Protein 6LF5 (pdb70)

Radius of gyration: 9.34 Å; Cα contacts (8 Å, |Δi|>4): 35; chains: 1; bounding box: 18×19×19 Å

Secondary structure (DSSP, 8-state):
--S---SS---EE-TTS-EES-HHHHHHHHHHH-

Sequence (34 aa):
CPQVCPAIYQPVFDEFGRMYSNSCEMQRARCLRGCPQVCPAIYQPVFDEFGRMYSNSCEMQRARCLRGCPQVCPAIYQPVFDEFGRMYSNSCEMQRARCLRGCPQVCPAIYQPVFDEFGRMYSNSCEMQRARCLRGCPQVCPAIYQPVFDEFGRMYSNSCEMQRARCLRGCPQVCPAIYQPVFDEFGRMYSNSCEMQRARCLRGCPQVCPAIYQPVFDEFGRMYSNSCEMQRARCLRGCPQVCPAIYQPVFDEFGRMYSNSCEMQRARCLRGCPQVCPAIYQPVFDEFGRMYSNSCEMQRARCLRGCPQVCPAIYQPVFDEFGRMYSNSCEMQRARCLRGCPQVCPAIYQPVFDEFGRMYSNSCEMQRARCLRGCPQVCPAIYQPVFDEFGRMYSNSCEMQRARCLRGCPQVCPAIYQPVFDEFGRMYSNSCEMQRARCLRGCPQVCPAIYQPVFDEFGRMYSNSCEMQRARCLRGCPQVCPAIYQPVFDEFGRMYSNSCEMQRARCLRGCPQVCPAIYQPVFDEFGRMYSNSCEMQRARCLRG

Solvent-accessible surface area: 2930 Å² total; per-residue (Å²): 70,72,140,115,38,80,105,117,155,103,81,40,141,25,164,148,59,111,144,23,30,9,65,18,59,37,101,86,22,144,58,131,134,105

Structure (mmCIF, N/CA/C/O backbone):
data_6LF5
#
_entry.id   6LF5
#
loop_
_atom_site.group_PDB
_atom_site.id
_atom_site.type_symbol
_atom_site.label_atom_id
_atom_site.label_alt_id
_atom_site.label_comp_id
_atom_site.label_asym_id
_atom_site.label_entity_id
_atom_site.label_seq_id
_atom_site.pdbx_PDB_ins_code
_atom_site.Cartn_x
_atom_site.Cartn_y
_atom_site.Cartn_z
_atom_site.occupancy
_atom_site.B_iso_or_equiv
_atom_site.auth_seq_id
_atom_site.auth_comp_id
_atom_site.auth_asym_id
_atom_site.auth_atom_id
_atom_site.pdbx_PDB_model_num
ATOM 1 N N . CYS A 1 1 ? 13.125 -14.473 1.414 1.00 0.00 1 CYS A N 1
ATOM 2 C CA . CYS A 1 1 ? 12.322 -13.813 2.481 1.00 0.00 1 CYS A CA 1
ATOM 3 C C . CYS A 1 1 ? 12.816 -14.276 3.855 1.00 0.00 1 CYS A C 1
ATOM 4 O O . CYS A 1 1 ? 12.365 -15.305 4.359 1.00 0.00 1 CYS A O 1
ATOM 13 N N . PRO A 1 2 ? 13.724 -13.553 4.473 1.00 0.00 2 PRO A N 1
ATOM 14 C CA . PRO A 1 2 ? 14.266 -13.928 5.818 1.00 0.00 2 PRO A CA 1
ATOM 15 C C . PRO A 1 2 ? 13.159 -14.086 6.862 1.00 0.00 2 PRO A C 1
ATOM 16 O O . PRO A 1 2 ? 12.163 -13.362 6.839 1.00 0.00 2 PRO A O 1
ATOM 27 N N . GLN A 1 3 ? 13.344 -15.035 7.773 1.00 0.00 3 GLN A N 1
ATOM 28 C CA . GLN A 1 3 ? 12.359 -15.280 8.820 1.00 0.00 3 GLN A CA 1
ATOM 29 C C . GLN A 1 3 ? 12.440 -14.193 9.887 1.00 0.00 3 GLN A C 1
ATOM 30 O O . GLN A 1 3 ? 11.582 -14.105 10.766 1.00 0.00 3 GLN A O 1
ATOM 44 N N . VAL A 1 4 ? 13.480 -13.364 9.801 1.00 0.00 4 VAL A N 1
ATOM 45 C CA . VAL A 1 4 ? 13.681 -12.272 10.758 1.00 0.00 4 VAL A CA 1
ATOM 46 C C . VAL A 1 4 ? 13.916 -10.960 10.019 1.00 0.00 4 VAL A C 1
ATOM 47 O O . VAL A 1 4 ? 14.282 -10.956 8.843 1.00 0.00 4 VAL A O 1
ATOM 60 N N . CYS A 1 5 ? 13.699 -9.844 10.713 1.00 0.00 5 CYS A N 1
ATOM 61 C CA . CYS A 1 5 ? 13.882 -8.517 10.117 1.00 0.00 5 CYS A CA 1
ATOM 62 C C . CYS A 1 5 ? 14.631 -7.601 11.086 1.00 0.00 5 CYS A C 1
ATOM 63 O O . CYS A 1 5 ? 14.568 -7.799 12.299 1.00 0.00 5 CYS A O 1
ATOM 70 N N . PRO A 1 6 ? 15.357 -6.623 10.588 1.00 0.00 6 PRO A N 1
ATOM 71 C CA . PRO A 1 6 ? 16.145 -5.699 11.459 1.00 0.00 6 PRO A CA 1
ATOM 72 C C . PRO A 1 6 ? 15.257 -4.765 12.281 1.00 0.00 6 PRO A C 1
ATOM 73 O O . PRO A 1 6 ? 14.171 -4.378 11.852 1.00 0.00 6 PRO A O 1
ATOM 84 N N . ALA A 1 7 ? 15.744 -4.406 13.464 1.00 0.00 7 ALA A N 1
ATOM 85 C CA . ALA A 1 7 ? 15.013 -3.514 14.352 1.00 0.00 7 ALA A CA 1
ATOM 86 C C . ALA A 1 7 ? 14.808 -2.158 13.690 1.00 0.00 7 ALA A C 1
ATOM 87 O O . ALA A 1 7 ? 13.776 -1.515 13.880 1.00 0.00 7 ALA A O 1
ATOM 94 N N . ILE A 1 8 ? 15.801 -1.722 12.918 1.00 0.00 8 ILE A N 1
ATOM 95 C CA . ILE A 1 8 ? 15.714 -0.435 12.243 1.00 0.00 8 ILE A CA 1
ATOM 96 C C . ILE A 1 8 ? 14.355 -0.293 11.566 1.00 0.00 8 ILE A C 1
ATOM 97 O O . ILE A 1 8 ? 13.946 -1.144 10.776 1.00 0.00 8 ILE A O 1
ATOM 113 N N . TYR A 1 9 ? 13.658 0.782 11.905 1.00 0.00 9 TYR A N 1
ATOM 114 C CA . TYR A 1 9 ? 12.328 1.046 11.359 1.00 0.00 9 TYR A CA 1
ATOM 115 C C . TYR A 1 9 ? 12.435 1.827 10.044 1.00 0.00 9 TYR A C 1
ATOM 116 O O . TYR A 1 9 ? 12.883 2.974 10.038 1.00 0.00 9 TYR A O 1
ATOM 134 N N . GLN A 1 10 ? 12.018 1.208 8.931 1.00 0.00 10 GLN A N 1
ATOM 135 C CA . GLN A 1 10 ? 12.076 1.880 7.621 1.00 0.00 10 GLN A CA 1
ATOM 136 C C . GLN A 1 10 ? 10.727 1.793 6.910 1.00 0.00 10 GLN A C 1
ATOM 137 O O . GLN A 1 10 ? 10.620 1.194 5.844 1.00 0.00 10 GLN A O 1
ATOM 151 N N . PRO A 1 11 ? 9.703 2.374 7.482 1.00 0.00 11 PRO A N 1
ATOM 152 C CA . PRO A 1 11 ? 8.332 2.360 6.908 1.00 0.00 11 PRO A CA 1
ATOM 153 C C . PRO A 1 11 ? 8.307 2.481 5.394 1.00 0.00 11 PRO A C 1
ATOM 154 O O . PRO A 1 11 ? 8.947 3.351 4.805 1.00 0.00 11 PRO A O 1
ATOM 165 N N . VAL A 1 12 ? 7.553 1.575 4.782 1.00 0.00 12 VAL A N 1
ATOM 166 C CA . VAL A 1 12 ? 7.414 1.531 3.325 1.00 0.00 12 VAL A CA 1
ATOM 167 C C . VAL A 1 12 ? 5.940 1.441 2.926 1.00 0.00 12 VAL A C 1
ATOM 168 O O . VAL A 1 12 ? 5.114 0.910 3.670 1.00 0.00 12 VAL A O 1
ATOM 181 N N . PHE A 1 13 ? 5.625 1.960 1.742 1.00 0.00 13 PHE A N 1
ATOM 182 C CA . PHE A 1 13 ? 4.257 1.944 1.218 1.00 0.00 13 PHE A CA 1
ATOM 183 C C . PHE A 1 13 ? 4.184 1.098 -0.052 1.00 0.00 13 PHE A C 1
ATOM 184 O O . PHE A 1 13 ? 5.047 1.201 -0.923 1.00 0.00 13 PHE A O 1
ATOM 201 N N . ASP A 1 14 ? 3.143 0.269 -0.159 1.00 0.00 14 ASP A N 1
ATOM 202 C CA . ASP A 1 14 ? 2.967 -0.578 -1.343 1.00 0.00 14 ASP A CA 1
ATOM 203 C C . ASP A 1 14 ? 1.919 0.023 -2.277 1.00 0.00 14 ASP A C 1
ATOM 204 O O . ASP A 1 14 ? 1.043 0.775 -1.847 1.00 0.00 14 ASP A O 1
ATOM 213 N N . GLU A 1 15 ? 2.035 -0.312 -3.558 1.00 0.00 15 GLU A N 1
ATOM 214 C CA . GLU A 1 15 ? 1.121 0.199 -4.578 1.00 0.00 15 GLU A CA 1
ATOM 215 C C . GLU A 1 15 ? -0.328 -0.158 -4.264 1.00 0.00 15 GLU A C 1
ATOM 216 O O . GLU A 1 15 ? -1.241 0.238 -4.989 1.00 0.00 15 GLU A O 1
ATOM 228 N N . PHE A 1 16 ? -0.540 -0.892 -3.177 1.00 0.00 16 PHE A N 1
ATOM 229 C CA . PHE A 1 16 ? -1.880 -1.282 -2.767 1.00 0.00 16 PHE A CA 1
ATOM 230 C C . PHE A 1 16 ? -2.344 -0.354 -1.663 1.00 0.00 16 PHE A C 1
ATOM 231 O O . PHE A 1 16 ? -3.449 -0.489 -1.136 1.00 0.00 16 PHE A O 1
ATOM 248 N N . GLY A 1 17 ? -1.476 0.591 -1.318 1.00 0.00 17 GLY A N 1
ATOM 249 C CA . GLY A 1 17 ? -1.783 1.551 -0.273 1.00 0.00 17 GLY A CA 1
ATOM 250 C C . GLY A 1 17 ? -1.553 0.937 1.098 1.00 0.00 17 GLY A C 1
ATOM 251 O O . GLY A 1 17 ? -1.877 1.536 2.123 1.00 0.00 17 GLY A O 1
ATOM 255 N N . ARG A 1 18 ? -0.990 -0.266 1.109 1.00 0.00 18 ARG A N 1
ATOM 256 C CA . ARG A 1 18 ? -0.717 -0.958 2.362 1.00 0.00 18 ARG A CA 1
ATOM 257 C C . ARG A 1 18 ? 0.548 -0.407 3.011 1.00 0.00 18 ARG A C 1
ATOM 258 O O . ARG A 1 18 ? 1.481 0.009 2.325 1.00 0.00 18 ARG A O 1
ATOM 279 N N . MET A 1 19 ? 0.563 -0.395 4.342 1.00 0.00 19 MET A N 1
ATOM 280 C CA . MET A 1 19 ? 1.706 0.120 5.097 1.00 0.00 19 MET A CA 1
ATOM 281 C C . MET A 1 19 ? 2.570 -1.014 5.640 1.00 0.00 19 MET A C 1
ATOM 282 O O . MET A 1 19 ? 2.063 -1.987 6.198 1.00 0.00 19 MET A O 1
ATOM 296 N N . TYR A 1 20 ? 3.884 -0.863 5.487 1.00 0.00 20 TYR A N 1
ATOM 297 C CA . TYR A 1 20 ? 4.847 -1.854 5.975 1.00 0.00 20 TYR A CA 1
ATOM 298 C C . TYR A 1 20 ? 5.922 -1.163 6.798 1.00 0.00 20 TYR A C 1
ATOM 299 O O . TYR A 1 20 ? 6.361 -0.077 6.446 1.00 0.00 20 TYR A O 1
ATOM 317 N N . SER A 1 21 ? 6.344 -1.796 7.886 1.00 0.00 21 SER A N 1
ATOM 318 C CA . SER A 1 21 ? 7.376 -1.217 8.739 1.00 0.00 21 SER A CA 1
ATOM 319 C C . SER A 1 21 ? 8.704 -1.098 7.999 1.00 0.00 21 SER A C 1
ATOM 320 O O . SER A 1 21 ? 9.370 -0.071 8.084 1.00 0.00 21 SER A O 1
ATOM 328 N N . ASN A 1 22 ? 9.092 -2.147 7.272 1.00 0.00 22 ASN A N 1
ATOM 329 C CA . ASN A 1 22 ? 10.350 -2.116 6.526 1.00 0.00 22 ASN A CA 1
ATOM 330 C C . ASN A 1 22 ? 10.302 -3.086 5.347 1.00 0.00 22 ASN A C 1
ATOM 331 O O . ASN A 1 22 ? 9.398 -3.913 5.246 1.00 0.00 22 ASN A O 1
ATOM 342 N N . SER A 1 23 ? 11.279 -2.967 4.456 1.00 0.00 23 SER A N 1
ATOM 343 C CA . SER A 1 23 ? 11.345 -3.826 3.271 1.00 0.00 23 SER A CA 1
ATOM 344 C C . SER A 1 23 ? 11.480 -5.301 3.651 1.00 0.00 23 SER A C 1
ATOM 345 O O . SER A 1 23 ? 10.944 -6.168 2.969 1.00 0.00 23 SER A O 1
ATOM 353 N N . CYS A 1 24 ? 12.175 -5.599 4.740 1.00 0.00 24 CYS A N 1
ATOM 354 C CA . CYS A 1 24 ? 12.302 -6.989 5.146 1.00 0.00 24 CYS A CA 1
ATOM 355 C C . CYS A 1 24 ? 10.917 -7.547 5.403 1.00 0.00 24 CYS A C 1
ATOM 356 O O . CYS A 1 24 ? 10.563 -8.633 4.942 1.00 0.00 24 CYS A O 1
ATOM 363 N N . GLU A 1 25 ? 10.137 -6.772 6.139 1.00 0.00 25 GLU A N 1
ATOM 364 C CA . GLU A 1 25 ? 8.772 -7.154 6.463 1.00 0.00 25 GLU A CA 1
ATOM 365 C C . GLU A 1 25 ? 7.956 -7.332 5.186 1.00 0.00 25 GLU A C 1
ATOM 366 O O . GLU A 1 25 ? 7.113 -8.224 5.094 1.00 0.00 25 GLU A O 1
ATOM 378 N N . MET A 1 26 ? 8.212 -6.471 4.200 1.00 0.00 26 MET A N 1
ATOM 379 C CA . MET A 1 26 ? 7.494 -6.540 2.931 1.00 0.00 26 MET A CA 1
ATOM 380 C C . MET A 1 26 ? 7.715 -7.891 2.260 1.00 0.00 26 MET A C 1
ATOM 381 O O . MET A 1 26 ? 6.769 -8.524 1.791 1.00 0.00 26 MET A O 1
ATOM 395 N N . GLN A 1 27 ? 8.967 -8.333 2.222 1.00 0.00 27 GLN A N 1
ATOM 396 C CA . GLN A 1 27 ? 9.294 -9.616 1.611 1.00 0.00 27 GLN A CA 1
ATOM 397 C C . GLN A 1 27 ? 8.708 -10.758 2.430 1.00 0.00 27 GLN A C 1
ATOM 398 O O . GLN A 1 27 ? 8.204 -11.737 1.880 1.00 0.00 27 GLN A O 1
ATOM 412 N N . ARG A 1 28 ? 8.787 -10.625 3.748 1.00 0.00 28 ARG A N 1
ATOM 413 C CA . ARG A 1 28 ? 8.278 -11.648 4.655 1.00 0.00 28 ARG A CA 1
ATOM 414 C C . ARG A 1 28 ? 6.787 -11.888 4.439 1.00 0.00 28 ARG A C 1
ATOM 415 O O . ARG A 1 28 ? 6.342 -13.029 4.317 1.00 0.00 28 ARG A O 1
ATOM 436 N N . ALA A 1 29 ? 6.019 -10.806 4.408 1.00 0.00 29 ALA A N 1
ATOM 437 C CA . ALA A 1 29 ? 4.573 -10.911 4.220 1.00 0.00 29 ALA A CA 1
ATOM 438 C C . ALA A 1 29 ? 4.232 -11.542 2.874 1.00 0.00 29 ALA A C 1
ATOM 439 O O . ALA A 1 29 ? 3.350 -12.396 2.786 1.00 0.00 29 ALA A O 1
ATOM 446 N N . ARG A 1 30 ? 4.936 -11.123 1.829 1.00 0.00 30 ARG A N 1
ATOM 447 C CA . ARG A 1 30 ? 4.697 -11.660 0.494 1.00 0.00 30 ARG A CA 1
ATOM 448 C C . ARG A 1 30 ? 5.024 -13.148 0.454 1.00 0.00 30 ARG A C 1
ATOM 449 O O . ARG A 1 30 ? 4.350 -13.929 -0.217 1.00 0.00 30 ARG A O 1
ATOM 470 N N . CYS A 1 31 ? 6.075 -13.524 1.171 1.00 0.00 31 CYS A N 1
ATOM 471 C CA . CYS A 1 31 ? 6.515 -14.912 1.217 1.00 0.00 31 CYS A CA 1
ATOM 472 C C . CYS A 1 31 ? 5.413 -15.816 1.771 1.00 0.00 31 CYS A C 1
ATOM 473 O O . CYS A 1 31 ? 5.179 -16.910 1.256 1.00 0.00 31 CYS A O 1
ATOM 480 N N . LEU A 1 32 ? 4.744 -15.356 2.825 1.00 0.00 32 LEU A N 1
ATOM 481 C CA . LEU A 1 32 ? 3.676 -16.140 3.436 1.00 0.00 32 LEU A CA 1
ATOM 482 C C . LEU A 1 32 ? 2.531 -16.344 2.449 1.00 0.00 32 LEU A C 1
ATOM 483 O O . LEU A 1 32 ? 1.977 -17.440 2.346 1.00 0.00 32 LEU A O 1
ATOM 499 N N . ARG A 1 33 ? 2.181 -15.287 1.725 1.00 0.00 33 ARG A N 1
ATOM 500 C CA . ARG A 1 33 ? 1.100 -15.367 0.749 1.00 0.00 33 ARG A CA 1
ATOM 501 C C . ARG A 1 33 ? 1.486 -16.291 -0.404 1.00 0.00 33 ARG A C 1
ATOM 502 O O . ARG A 1 33 ? 0.652 -17.036 -0.919 1.00 0.00 33 ARG A O 1
ATOM 523 N N . GLY A 1 34 ? 2.752 -16.237 -0.805 1.00 0.00 34 GLY A N 1
ATOM 524 C CA . GLY A 1 34 ? 3.232 -17.074 -1.898 1.00 0.00 34 GLY A CA 1
ATOM 525 C C . GLY A 1 34 ? 3.375 -18.524 -1.452 1.00 0.00 34 GLY A C 1
ATOM 526 O O . GLY A 1 34 ? 3.473 -18.749 -0.256 1.00 0.00 34 GLY A O 1
ATOM 531 N N . CYS A 1 1 ? 12.941 -13.776 1.077 1.00 0.00 1 CYS A N 2
ATOM 532 C CA . CYS A 1 1 ? 12.077 -13.601 2.278 1.00 0.00 1 CYS A CA 2
ATOM 533 C C . CYS A 1 1 ? 12.876 -13.980 3.532 1.00 0.00 1 CYS A C 2
ATOM 534 O O . CYS A 1 1 ? 12.759 -15.094 4.043 1.00 0.00 1 CYS A O 2
ATOM 543 N N . PRO A 1 2 ? 13.684 -13.079 4.029 1.00 0.00 2 PRO A N 2
ATOM 544 C CA . PRO A 1 2 ? 14.522 -13.327 5.244 1.00 0.00 2 PRO A CA 2
ATOM 545 C C . PRO A 1 2 ? 13.688 -13.801 6.436 1.00 0.00 2 PRO A C 2
ATOM 546 O O . PRO A 1 2 ? 12.573 -13.329 6.654 1.00 0.00 2 PRO A O 2
ATOM 557 N N . GLN A 1 3 ? 14.242 -14.736 7.202 1.00 0.00 3 GLN A N 2
ATOM 558 C CA . GLN A 1 3 ? 13.548 -15.267 8.369 1.00 0.00 3 GLN A CA 2
ATOM 559 C C . GLN A 1 3 ? 13.587 -14.258 9.510 1.00 0.00 3 GLN A C 2
ATOM 560 O O . GLN A 1 3 ? 12.899 -14.417 10.518 1.00 0.00 3 GLN A O 2
ATOM 574 N N . VAL A 1 4 ? 14.397 -13.214 9.339 1.00 0.00 4 VAL A N 2
ATOM 575 C CA . VAL A 1 4 ? 14.531 -12.164 10.351 1.00 0.00 4 VAL A CA 2
ATOM 576 C C . VAL A 1 4 ? 14.444 -10.789 9.698 1.00 0.00 4 VAL A C 2
ATOM 577 O O . VAL A 1 4 ? 14.660 -10.650 8.494 1.00 0.00 4 VAL A O 2
ATOM 590 N N . CYS A 1 5 ? 14.125 -9.772 10.499 1.00 0.00 5 CYS A N 2
ATOM 591 C CA . CYS A 1 5 ? 14.006 -8.402 9.990 1.00 0.00 5 CYS A CA 2
ATOM 592 C C . CYS A 1 5 ? 14.731 -7.428 10.926 1.00 0.00 5 CYS A C 2
ATOM 593 O O . CYS A 1 5 ? 14.812 -7.674 12.130 1.00 0.00 5 CYS A O 2
ATOM 600 N N . PRO A 1 6 ? 15.259 -6.339 10.411 1.00 0.00 6 PRO A N 2
ATOM 601 C CA . PRO A 1 6 ? 15.989 -5.337 11.248 1.00 0.00 6 PRO A CA 2
ATOM 602 C C . PRO A 1 6 ? 15.056 -4.577 12.191 1.00 0.00 6 PRO A C 2
ATOM 603 O O . PRO A 1 6 ? 13.888 -4.347 11.878 1.00 0.00 6 PRO A O 2
ATOM 614 N N . ALA A 1 7 ? 15.592 -4.184 13.345 1.00 0.00 7 ALA A N 2
ATOM 615 C CA . ALA A 1 7 ? 14.818 -3.440 14.337 1.00 0.00 7 ALA A CA 2
ATOM 616 C C . ALA A 1 7 ? 14.918 -1.942 14.069 1.00 0.00 7 ALA A C 2
ATOM 617 O O . ALA A 1 7 ? 14.416 -1.126 14.841 1.00 0.00 7 ALA A O 2
ATOM 624 N N . ILE A 1 8 ? 15.575 -1.589 12.967 1.00 0.00 8 ILE A N 2
ATOM 625 C CA . ILE A 1 8 ? 15.744 -0.187 12.603 1.00 0.00 8 ILE A CA 2
ATOM 626 C C . ILE A 1 8 ? 14.385 0.476 12.404 1.00 0.00 8 ILE A C 2
ATOM 627 O O . ILE A 1 8 ? 14.168 1.603 12.846 1.00 0.00 8 ILE A O 2
ATOM 643 N N . TYR A 1 9 ? 13.480 -0.232 11.733 1.00 0.00 9 TYR A N 2
ATOM 644 C CA . TYR A 1 9 ? 12.139 0.288 11.473 1.00 0.00 9 TYR A CA 2
ATOM 645 C C . TYR A 1 9 ? 12.179 1.317 10.345 1.00 0.00 9 TYR A C 2
ATOM 646 O O . TYR A 1 9 ? 12.481 2.489 10.570 1.00 0.00 9 TYR A O 2
ATOM 664 N N . GLN A 1 10 ? 11.873 0.869 9.125 1.00 0.00 10 GLN A N 2
ATOM 665 C CA . GLN A 1 10 ? 11.876 1.757 7.954 1.00 0.00 10 GLN A CA 2
ATOM 666 C C . GLN A 1 10 ? 10.558 1.631 7.192 1.00 0.00 10 GLN A C 2
ATOM 667 O O . GLN A 1 10 ? 10.502 0.995 6.144 1.00 0.00 10 GLN A O 2
ATOM 681 N N . PRO A 1 11 ? 9.504 2.208 7.711 1.00 0.00 11 PRO A N 2
ATOM 682 C CA . PRO A 1 11 ? 8.153 2.151 7.090 1.00 0.00 11 PRO A CA 2
ATOM 683 C C . PRO A 1 11 ? 8.160 2.366 5.590 1.00 0.00 11 PRO A C 2
ATOM 684 O O . PRO A 1 11 ? 8.768 3.301 5.071 1.00 0.00 11 PRO A O 2
ATOM 695 N N . VAL A 1 12 ? 7.458 1.469 4.910 1.00 0.00 12 VAL A N 2
ATOM 696 C CA . VAL A 1 12 ? 7.343 1.511 3.453 1.00 0.00 12 VAL A CA 2
ATOM 697 C C . VAL A 1 12 ? 5.886 1.387 3.022 1.00 0.00 12 VAL A C 2
ATOM 698 O O . VAL A 1 12 ? 5.059 0.814 3.731 1.00 0.00 12 VAL A O 2
ATOM 711 N N . PHE A 1 13 ? 5.589 1.923 1.843 1.00 0.00 13 PHE A N 2
ATOM 712 C CA . PHE A 1 13 ? 4.240 1.879 1.278 1.00 0.00 13 PHE A CA 2
ATOM 713 C C . PHE A 1 13 ? 4.233 1.060 -0.009 1.00 0.00 13 PHE A C 2
ATOM 714 O O . PHE A 1 13 ? 5.072 1.262 -0.886 1.00 0.00 13 PHE A O 2
ATOM 731 N N . ASP A 1 14 ? 3.280 0.137 -0.117 1.00 0.00 14 ASP A N 2
ATOM 732 C CA . ASP A 1 14 ? 3.175 -0.705 -1.308 1.00 0.00 14 ASP A CA 2
ATOM 733 C C . ASP A 1 14 ? 2.357 -0.006 -2.388 1.00 0.00 14 ASP A C 2
ATOM 734 O O . ASP A 1 14 ? 1.634 0.950 -2.110 1.00 0.00 14 ASP A O 2
ATOM 743 N N . GLU A 1 15 ? 2.479 -0.498 -3.617 1.00 0.00 15 GLU A N 2
ATOM 744 C CA . GLU A 1 15 ? 1.754 0.071 -4.752 1.00 0.00 15 GLU A CA 2
ATOM 745 C C . GLU A 1 15 ? 0.250 0.101 -4.479 1.00 0.00 15 GLU A C 2
ATOM 746 O O . GLU A 1 15 ? -0.477 0.914 -5.050 1.00 0.00 15 GLU A O 2
ATOM 758 N N . PHE A 1 16 ? -0.208 -0.781 -3.597 1.00 0.00 16 PHE A N 2
ATOM 759 C CA . PHE A 1 16 ? -1.616 -0.851 -3.247 1.00 0.00 16 PHE A CA 2
ATOM 760 C C . PHE A 1 16 ? -1.885 0.116 -2.114 1.00 0.00 16 PHE A C 2
ATOM 761 O O . PHE A 1 16 ? -3.016 0.268 -1.653 1.00 0.00 16 PHE A O 2
ATOM 778 N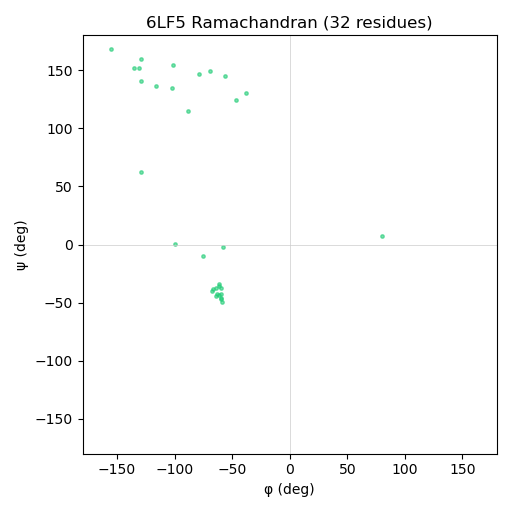 N . GLY A 1 17 ? -0.819 0.777 -1.679 1.00 0.00 17 GLY A N 2
ATOM 779 C CA . GLY A 1 17 ? -0.917 1.746 -0.604 1.00 0.00 17 GLY A CA 2
ATOM 780 C C . GLY A 1 17 ? -0.942 1.063 0.756 1.00 0.00 17 GLY A C 2
ATOM 781 O O . GLY A 1 17 ? -1.353 1.659 1.752 1.00 0.00 17 GLY A O 2
ATOM 785 N N . ARG A 1 18 ? -0.492 -0.185 0.796 1.00 0.00 18 ARG A N 2
ATOM 786 C CA . ARG A 1 18 ? -0.465 -0.927 2.053 1.00 0.00 18 ARG A CA 2
ATOM 787 C C . ARG A 1 18 ? 0.691 -0.442 2.920 1.00 0.00 18 ARG A C 2
ATOM 788 O O . ARG A 1 18 ? 1.748 -0.072 2.409 1.00 0.00 18 ARG A O 2
ATOM 809 N N . MET A 1 19 ? 0.478 -0.427 4.233 1.00 0.00 19 MET A N 2
ATOM 810 C CA . MET A 1 19 ? 1.504 0.035 5.166 1.00 0.00 19 MET A CA 2
ATOM 811 C C . MET A 1 19 ? 2.354 -1.123 5.685 1.00 0.00 19 MET A C 2
ATOM 812 O O . MET A 1 19 ? 1.835 -2.095 6.234 1.00 0.00 19 MET A O 2
ATOM 826 N N . TYR A 1 20 ? 3.669 -0.989 5.524 1.00 0.00 20 TYR A N 2
ATOM 827 C CA . TYR A 1 20 ? 4.623 -1.999 5.991 1.00 0.00 20 TYR A CA 2
ATOM 828 C C . TYR A 1 20 ? 5.704 -1.330 6.825 1.00 0.00 20 TYR A C 2
ATOM 829 O O . TYR A 1 20 ? 6.152 -0.238 6.495 1.00 0.00 20 TYR A O 2
ATOM 847 N N . SER A 1 21 ? 6.117 -1.990 7.900 1.00 0.00 21 SER A N 2
ATOM 848 C CA . SER A 1 21 ? 7.149 -1.441 8.772 1.00 0.00 21 SER A CA 2
ATOM 849 C C . SER A 1 21 ? 8.495 -1.340 8.053 1.00 0.00 21 SER A C 2
ATOM 850 O O . SER A 1 21 ? 9.204 -0.348 8.203 1.00 0.00 21 SER A O 2
ATOM 858 N N . ASN A 1 22 ? 8.856 -2.368 7.280 1.00 0.00 22 ASN A N 2
ATOM 859 C CA . ASN A 1 22 ? 10.132 -2.347 6.563 1.00 0.00 22 ASN A CA 2
ATOM 860 C C . ASN A 1 22 ? 10.123 -3.326 5.385 1.00 0.00 22 ASN A C 2
ATOM 861 O O . ASN A 1 22 ? 9.193 -4.110 5.226 1.00 0.00 22 ASN A O 2
ATOM 872 N N . SER A 1 23 ? 11.169 -3.258 4.562 1.00 0.00 23 SER A N 2
ATOM 873 C CA . SER A 1 23 ? 11.289 -4.122 3.382 1.00 0.00 23 SER A CA 2
ATOM 874 C C . SER A 1 23 ? 11.273 -5.595 3.761 1.00 0.00 23 SER A C 2
ATOM 875 O O . SER A 1 23 ? 10.624 -6.407 3.106 1.00 0.00 23 SER A O 2
ATOM 883 N N . CYS A 1 24 ? 11.987 -5.943 4.814 1.00 0.00 24 CYS A N 2
ATOM 884 C CA . CYS A 1 24 ? 12.022 -7.330 5.242 1.00 0.00 24 CYS A CA 2
ATOM 885 C C . CYS A 1 24 ? 10.602 -7.808 5.472 1.00 0.00 24 CYS A C 2
ATOM 886 O O . CYS A 1 24 ? 10.208 -8.888 5.031 1.00 0.00 24 CYS A O 2
ATOM 893 N N . GLU A 1 25 ? 9.834 -6.973 6.153 1.00 0.00 25 GLU A N 2
ATOM 894 C CA . GLU A 1 25 ? 8.443 -7.282 6.434 1.00 0.00 25 GLU A CA 2
ATOM 895 C C . GLU A 1 25 ? 7.647 -7.38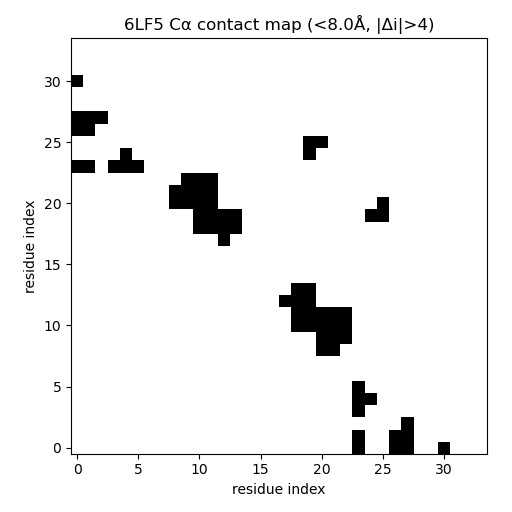2 5.133 1.00 0.00 25 GLU A C 2
ATOM 896 O O . GLU A 1 25 ? 6.766 -8.233 5.001 1.00 0.00 25 GLU A O 2
ATOM 908 N N . MET A 1 26 ? 7.966 -6.514 4.172 1.00 0.00 26 MET A N 2
ATOM 909 C CA . MET A 1 26 ? 7.272 -6.524 2.885 1.00 0.00 26 MET A CA 2
ATOM 910 C C . MET A 1 26 ? 7.461 -7.866 2.183 1.00 0.00 26 MET A C 2
ATOM 911 O O . MET A 1 26 ? 6.506 -8.446 1.668 1.00 0.00 26 MET A O 2
ATOM 925 N N . GLN A 1 27 ? 8.698 -8.356 2.168 1.00 0.00 27 GLN A N 2
ATOM 926 C CA . GLN A 1 27 ? 8.992 -9.631 1.525 1.00 0.00 27 GLN A CA 2
ATOM 927 C C . GLN A 1 27 ? 8.356 -10.783 2.294 1.00 0.00 27 GLN A C 2
ATOM 928 O O . GLN A 1 27 ? 7.800 -11.703 1.698 1.00 0.00 27 GLN A O 2
ATOM 942 N N . ARG A 1 28 ? 8.447 -10.725 3.618 1.00 0.00 28 ARG A N 2
ATOM 943 C CA . ARG A 1 28 ? 7.884 -11.772 4.463 1.00 0.00 28 ARG A CA 2
ATOM 944 C C . ARG A 1 28 ? 6.377 -11.867 4.292 1.00 0.00 28 ARG A C 2
ATOM 945 O O . ARG A 1 28 ? 5.828 -12.955 4.162 1.00 0.00 28 ARG A O 2
ATOM 966 N N . ALA A 1 29 ? 5.713 -10.723 4.330 1.00 0.00 29 ALA A N 2
ATOM 967 C CA . ALA A 1 29 ? 4.257 -10.697 4.214 1.00 0.00 29 ALA A CA 2
ATOM 968 C C . ALA A 1 29 ? 3.787 -11.343 2.914 1.00 0.00 29 ALA A C 2
ATOM 969 O O . ALA A 1 29 ? 2.907 -12.204 2.928 1.00 0.00 29 ALA A O 2
ATOM 976 N N . ARG A 1 30 ? 4.379 -10.943 1.796 1.00 0.00 30 ARG A N 2
ATOM 977 C CA . ARG A 1 30 ? 4.000 -11.519 0.510 1.00 0.00 30 ARG A CA 2
ATOM 978 C C . ARG A 1 30 ? 4.427 -12.981 0.451 1.00 0.00 30 ARG A C 2
ATOM 979 O O . ARG A 1 30 ? 3.702 -13.838 -0.054 1.00 0.00 30 ARG A O 2
ATOM 1000 N N . CYS A 1 31 ? 5.614 -13.247 0.980 1.00 0.00 31 CYS A N 2
ATOM 1001 C CA . CYS A 1 31 ? 6.165 -14.595 1.004 1.00 0.00 31 CYS A CA 2
ATOM 1002 C C . CYS A 1 31 ? 5.357 -15.511 1.923 1.00 0.00 31 CYS A C 2
ATOM 1003 O O . CYS A 1 31 ? 5.147 -16.684 1.615 1.00 0.00 31 CYS A O 2
ATOM 1010 N N . LEU A 1 32 ? 4.920 -14.971 3.055 1.00 0.00 32 LEU A N 2
ATOM 1011 C CA . LEU A 1 32 ? 4.150 -15.752 4.016 1.00 0.00 32 LEU A CA 2
ATOM 1012 C C . LEU A 1 32 ? 2.816 -16.178 3.407 1.00 0.00 32 LEU A C 2
ATOM 1013 O O . LEU A 1 32 ? 2.334 -17.281 3.659 1.00 0.00 32 LEU A O 2
ATOM 1029 N N . ARG A 1 33 ? 2.228 -15.296 2.603 1.00 0.00 33 ARG A N 2
ATOM 1030 C CA . ARG A 1 33 ? 0.951 -15.592 1.964 1.00 0.00 33 ARG A CA 2
ATOM 1031 C C . ARG A 1 33 ? 1.076 -16.819 1.066 1.00 0.00 33 ARG A C 2
ATOM 1032 O O . ARG A 1 33 ? 0.211 -17.694 1.071 1.00 0.00 33 ARG A O 2
ATOM 1053 N N . GLY A 1 34 ? 2.158 -16.875 0.298 1.00 0.00 34 GLY A N 2
ATOM 1054 C CA . GLY A 1 34 ? 2.386 -18.000 -0.603 1.00 0.00 34 GLY A CA 2
ATOM 1055 C C . GLY A 1 34 ? 3.604 -17.752 -1.487 1.00 0.00 34 GLY A C 2
ATOM 1056 O O . GLY A 1 34 ? 4.707 -17.950 -1.010 1.00 0.00 34 GLY A O 2
ATOM 1061 N N . CYS A 1 1 ? 12.743 -14.242 0.940 1.00 63.28 1 CYS A N 3
ATOM 1062 C CA . CYS A 1 1 ? 12.077 -13.573 2.092 1.00 34.03 1 CYS A CA 3
ATOM 1063 C C . CYS A 1 1 ? 12.808 -13.944 3.391 1.00 23.54 1 CYS A C 3
ATOM 1064 O O . CYS A 1 1 ? 12.584 -15.022 3.940 1.00 41.67 1 CYS A O 3
ATOM 1073 N N . PRO A 1 2 ? 13.677 -13.089 3.896 1.00 21.93 2 PRO A N 3
ATOM 1074 C CA . PRO A 1 2 ? 14.438 -13.372 5.155 1.00 28.29 2 PRO A CA 3
ATOM 1075 C C . PRO A 1 2 ? 13.523 -13.775 6.312 1.00 24.47 2 PRO A C 3
ATOM 1076 O O . PRO A 1 2 ? 12.428 -13.236 6.470 1.00 22.83 2 PRO A O 3
ATOM 1087 N N . GLN A 1 3 ? 13.989 -14.724 7.119 1.00 41.12 3 GLN A N 3
ATOM 1088 C CA . GLN A 1 3 ? 13.214 -15.192 8.262 1.00 53.79 3 GLN A CA 3
ATOM 1089 C C . GLN A 1 3 ? 13.288 -14.180 9.401 1.00 47.08 3 GLN A C 3
ATOM 1090 O O . GLN A 1 3 ? 12.550 -14.277 10.382 1.00 65.92 3 GLN A O 3
ATOM 1104 N N . VAL A 1 4 ? 14.188 -13.206 9.261 1.00 39.59 4 VAL A N 3
ATOM 1105 C CA . VAL A 1 4 ? 14.366 -12.165 10.277 1.00 34.10 4 VAL A CA 3
ATOM 1106 C C . VAL A 1 4 ? 14.305 -10.786 9.629 1.00 16.97 4 VAL A C 3
ATOM 1107 O O . VAL A 1 4 ? 14.526 -10.647 8.426 1.00 17.02 4 VAL A O 3
ATOM 1120 N N . CYS A 1 5 ? 14.002 -9.767 10.432 1.00 12.80 5 CYS A N 3
ATOM 1121 C CA . CYS A 1 5 ? 13.909 -8.393 9.929 1.00 4.79 5 CYS A CA 3
ATOM 1122 C C . CYS A 1 5 ? 14.606 -7.429 10.893 1.00 5.08 5 CYS A C 3
ATOM 1123 O O . CYS A 1 5 ? 14.656 -7.685 12.096 1.00 8.00 5 CYS A O 3
ATOM 1130 N N . PRO A 1 6 ? 15.149 -6.336 10.402 1.00 5.57 6 PRO A N 3
ATOM 1131 C CA . PRO A 1 6 ? 15.857 -5.342 11.266 1.00 7.55 6 PRO A CA 3
ATOM 1132 C C . PRO A 1 6 ? 14.897 -4.575 12.176 1.00 4.33 6 PRO A C 3
ATOM 1133 O O . PRO A 1 6 ? 13.743 -4.334 11.821 1.00 5.96 6 PRO A O 3
ATOM 1144 N N . ALA A 1 7 ? 15.394 -4.188 13.348 1.00 4.60 7 ALA A N 3
ATOM 1145 C CA . ALA A 1 7 ? 14.592 -3.439 14.312 1.00 6.20 7 ALA A CA 3
ATOM 1146 C C . ALA A 1 7 ? 14.734 -1.941 14.063 1.00 9.77 7 ALA A C 3
ATOM 1147 O O . ALA A 1 7 ? 14.238 -1.121 14.835 1.00 25.31 7 ALA A O 3
ATOM 1154 N N . ILE A 1 8 ? 15.421 -1.594 12.979 1.00 8.75 8 ILE A N 3
ATOM 1155 C CA . ILE A 1 8 ? 15.634 -0.194 12.633 1.00 15.31 8 ILE A CA 3
ATOM 1156 C C . ILE A 1 8 ? 14.298 0.509 12.416 1.00 24.85 8 ILE A C 3
ATOM 1157 O O . ILE A 1 8 ? 14.102 1.634 12.871 1.00 130.84 8 ILE A O 3
ATOM 1173 N N . TYR A 1 9 ? 13.387 -0.164 11.716 1.00 12.62 9 TYR A N 3
ATOM 1174 C CA . TYR A 1 9 ? 12.065 0.397 11.436 1.00 8.75 9 TYR A CA 3
ATOM 1175 C C . TYR A 1 9 ? 12.144 1.386 10.273 1.00 6.66 9 TYR A C 3
ATOM 1176 O O . TYR A 1 9 ? 12.513 2.546 10.456 1.00 9.27 9 TYR A O 3
ATOM 1194 N N . GLN A 1 10 ? 11.798 0.914 9.073 1.00 4.06 10 GLN A N 3
ATOM 1195 C CA . GLN A 1 10 ? 11.835 1.761 7.872 1.00 3.77 10 GLN A CA 3
ATOM 1196 C C . GLN A 1 10 ? 10.501 1.694 7.132 1.00 3.08 10 GLN A C 3
ATOM 1197 O O . GLN A 1 10 ? 10.410 1.104 6.058 1.00 2.43 10 GLN A O 3
ATOM 1211 N N . PRO A 1 11 ? 9.468 2.270 7.695 1.00 4.06 11 PRO A N 3
ATOM 1212 C CA . PRO A 1 11 ? 8.108 2.263 7.095 1.00 4.12 11 PRO A CA 3
ATOM 1213 C C . PRO A 1 11 ? 8.109 2.435 5.588 1.00 3.13 11 PRO A C 3
ATOM 1214 O O . PRO A 1 11 ? 8.756 3.327 5.039 1.00 3.47 11 PRO A O 3
ATOM 1225 N N . VAL A 1 12 ? 7.377 1.541 4.933 1.00 2.88 12 VAL A N 3
ATOM 1226 C CA . VAL A 1 12 ? 7.272 1.539 3.471 1.00 2.67 12 VAL A CA 3
ATOM 1227 C C . VAL A 1 12 ? 5.811 1.482 3.025 1.00 2.11 12 VAL A C 3
ATOM 1228 O O . VAL A 1 12 ? 4.952 0.951 3.730 1.00 1.57 12 VAL A O 3
ATOM 1241 N N . PHE A 1 13 ? 5.549 2.022 1.837 1.00 3.18 13 PHE A N 3
ATOM 1242 C CA . PHE A 1 13 ? 4.205 2.033 1.261 1.00 3.46 13 PHE A CA 3
ATOM 1243 C C . PHE A 1 13 ? 4.180 1.214 -0.026 1.00 4.03 13 PHE A C 3
ATOM 1244 O O . PHE A 1 13 ? 5.008 1.420 -0.913 1.00 7.21 13 PHE A O 3
ATOM 1261 N N . ASP A 1 14 ? 3.231 0.283 -0.129 1.00 4.28 14 ASP A N 3
ATOM 1262 C CA . ASP A 1 14 ? 3.127 -0.552 -1.326 1.00 7.33 14 ASP A CA 3
ATOM 1263 C C . ASP A 1 14 ? 2.289 0.149 -2.392 1.00 9.95 14 ASP A C 3
ATOM 1264 O O . ASP A 1 14 ? 1.569 1.106 -2.106 1.00 11.50 14 ASP A O 3
ATOM 1273 N N . GLU A 1 15 ? 2.396 -0.348 -3.616 1.00 17.46 15 GLU A N 3
ATOM 1274 C CA . GLU A 1 15 ? 1.665 0.211 -4.744 1.00 23.72 15 GLU A CA 3
ATOM 1275 C C . GLU A 1 15 ? 0.155 0.168 -4.513 1.00 14.67 15 GLU A C 3
ATOM 1276 O O . GLU A 1 15 ? -0.612 0.768 -5.266 1.00 21.16 15 GLU A O 3
ATOM 1288 N N . PHE A 1 16 ? -0.265 -0.537 -3.466 1.00 9.99 16 PHE A N 3
ATOM 1289 C CA . PHE A 1 16 ? -1.677 -0.649 -3.134 1.00 10.06 16 PHE A CA 3
ATOM 1290 C C . PHE A 1 16 ? -1.990 0.294 -1.989 1.00 12.43 16 PHE A C 3
ATOM 1291 O O . PHE A 1 16 ? -3.122 0.365 -1.510 1.00 20.26 16 PHE A O 3
ATOM 1308 N N . GLY A 1 17 ? -0.964 1.021 -1.558 1.00 13.29 17 GLY A N 3
ATOM 1309 C CA . GLY A 1 17 ? -1.115 1.967 -0.467 1.00 21.03 17 GLY A CA 3
ATOM 1310 C C . GLY A 1 17 ? -1.070 1.257 0.879 1.00 14.01 17 GLY A C 3
ATOM 1311 O O . GLY A 1 17 ? -1.474 1.815 1.899 1.00 17.03 17 GLY A O 3
ATOM 1315 N N . ARG A 1 18 ? -0.568 0.027 0.876 1.00 9.08 18 ARG A N 3
ATOM 1316 C CA . ARG A 1 18 ? -0.470 -0.742 2.113 1.00 7.79 18 ARG A CA 3
ATOM 1317 C C . ARG A 1 18 ? 0.694 -0.239 2.956 1.00 4.78 18 ARG A C 3
ATOM 1318 O O . ARG A 1 18 ? 1.735 0.143 2.426 1.00 5.82 18 ARG A O 3
ATOM 1339 N N . MET A 1 19 ? 0.506 -0.230 4.274 1.00 7.46 19 MET A N 3
ATOM 1340 C CA . MET A 1 19 ? 1.543 0.244 5.190 1.00 7.83 19 MET A CA 3
ATOM 1341 C C . MET A 1 19 ? 2.354 -0.915 5.762 1.00 6.48 19 MET A C 3
ATOM 1342 O O . MET A 1 19 ? 1.810 -1.818 6.399 1.00 10.32 19 MET A O 3
ATOM 1356 N N . TYR A 1 20 ? 3.667 -0.863 5.545 1.00 3.99 20 TYR A N 3
ATOM 1357 C CA . TYR A 1 20 ? 4.587 -1.885 6.051 1.00 4.92 20 TYR A CA 3
ATOM 1358 C C . TYR A 1 20 ? 5.666 -1.223 6.891 1.00 5.13 20 TYR A C 3
ATOM 1359 O O . TYR A 1 20 ? 6.129 -0.142 6.552 1.00 12.82 20 TYR A O 3
ATOM 1377 N N . SER A 1 21 ? 6.063 -1.874 7.978 1.00 2.43 21 SER A N 3
ATOM 1378 C CA . SER A 1 21 ? 7.096 -1.322 8.850 1.00 3.00 21 SER A CA 3
ATOM 1379 C C . SER A 1 21 ? 8.435 -1.213 8.122 1.00 2.90 21 SER A C 3
ATOM 1380 O O . SER A 1 21 ? 9.124 -0.204 8.241 1.00 3.29 21 SER A O 3
ATOM 1388 N N . ASN A 1 22 ? 8.803 -2.251 7.371 1.00 3.09 22 ASN A N 3
ATOM 1389 C CA . ASN A 1 22 ? 10.069 -2.235 6.634 1.00 3.64 22 ASN A CA 3
ATOM 1390 C C . ASN A 1 22 ? 10.001 -3.179 5.431 1.00 3.29 22 ASN A C 3
ATOM 1391 O O . ASN A 1 22 ? 9.070 -3.971 5.307 1.00 3.12 22 ASN A O 3
ATOM 1402 N N . SER A 1 23 ? 10.987 -3.079 4.543 1.00 4.16 23 SER A N 3
ATOM 1403 C CA . SER A 1 23 ? 11.026 -3.919 3.343 1.00 4.99 23 SER A CA 3
ATOM 1404 C C . SER A 1 23 ? 11.119 -5.403 3.700 1.00 4.93 23 SER A C 3
ATOM 1405 O O . SER A 1 23 ? 10.545 -6.245 3.015 1.00 5.67 23 SER A O 3
ATOM 1413 N N . CYS A 1 24 ? 11.824 -5.736 4.773 1.00 5.11 24 CYS A N 3
ATOM 1414 C CA . CYS A 1 24 ? 11.922 -7.131 5.164 1.00 5.60 24 CYS A CA 3
ATOM 1415 C C . CYS A 1 24 ? 10.522 -7.658 5.420 1.00 4.93 24 CYS A C 3
ATOM 1416 O O . CYS A 1 24 ? 10.147 -8.738 4.964 1.00 5.61 24 CYS A O 3
ATOM 1423 N N . GLU A 1 25 ? 9.753 -6.859 6.143 1.00 4.15 25 GLU A N 3
ATOM 1424 C CA . GLU A 1 25 ? 8.376 -7.205 6.459 1.00 4.09 25 GLU A CA 3
ATOM 1425 C C . GLU A 1 25 ? 7.554 -7.329 5.178 1.00 3.81 25 GLU A C 3
ATOM 1426 O O . GLU A 1 25 ? 6.683 -8.193 5.071 1.00 4.24 25 GLU A O 3
ATOM 1438 N N . MET A 1 26 ? 7.837 -6.461 4.206 1.00 3.38 26 MET A N 3
ATOM 1439 C CA . MET A 1 26 ? 7.113 -6.490 2.937 1.00 3.51 26 MET A CA 3
ATOM 1440 C C . MET A 1 26 ? 7.293 -7.841 2.251 1.00 3.81 26 MET A C 3
ATOM 1441 O O . MET A 1 26 ? 6.327 -8.446 1.786 1.00 3.88 26 MET A O 3
ATOM 1455 N N . GLN A 1 27 ? 8.536 -8.310 2.197 1.00 4.86 27 GLN A N 3
ATOM 1456 C CA . GLN A 1 27 ? 8.832 -9.594 1.571 1.00 5.71 27 GLN A CA 3
ATOM 1457 C C . GLN A 1 27 ? 8.295 -10.744 2.418 1.00 5.09 27 GLN A C 3
ATOM 1458 O O . GLN A 1 27 ? 7.783 -11.731 1.892 1.00 5.36 27 GLN A O 3
ATOM 1472 N N . ARG A 1 28 ? 8.431 -10.609 3.733 1.00 5.31 28 ARG A N 3
ATOM 1473 C CA . ARG A 1 28 ? 7.973 -11.643 4.657 1.00 5.98 28 ARG A CA 3
ATOM 1474 C C . ARG A 1 28 ? 6.479 -11.893 4.507 1.00 4.66 28 ARG A C 3
ATOM 1475 O O . ARG A 1 28 ? 6.034 -13.038 4.431 1.00 4.50 28 ARG A O 3
ATOM 1496 N N . ALA A 1 29 ? 5.710 -10.814 4.486 1.00 6.17 29 ALA A N 3
ATOM 1497 C CA . ALA A 1 29 ? 4.259 -10.926 4.370 1.00 7.24 29 ALA A CA 3
ATOM 1498 C C . ALA A 1 29 ? 3.869 -11.659 3.092 1.00 6.01 29 ALA A C 3
ATOM 1499 O O . ALA A 1 29 ? 3.007 -12.539 3.111 1.00 7.04 29 ALA A O 3
ATOM 1506 N N . ARG A 1 30 ? 4.510 -11.305 1.986 1.00 8.49 30 ARG A N 3
ATOM 1507 C CA . ARG A 1 30 ? 4.220 -11.952 0.713 1.00 13.95 30 ARG A CA 3
ATOM 1508 C C . ARG A 1 30 ? 4.620 -13.422 0.770 1.00 13.62 30 ARG A C 3
ATOM 1509 O O . ARG A 1 30 ? 3.937 -14.288 0.224 1.00 20.43 30 ARG A O 3
ATOM 1530 N N . CYS A 1 31 ? 5.737 -13.689 1.437 1.00 11.18 31 CYS A N 3
ATOM 1531 C CA . CYS A 1 31 ? 6.241 -15.050 1.572 1.00 16.70 31 CYS A CA 3
ATOM 1532 C C . CYS A 1 31 ? 5.228 -15.914 2.323 1.00 19.78 31 CYS A C 3
ATOM 1533 O O . CYS A 1 31 ? 4.956 -17.051 1.938 1.00 35.67 31 CYS A O 3
ATOM 1540 N N . LEU A 1 32 ? 4.674 -15.355 3.393 1.00 14.90 32 LEU A N 3
ATOM 1541 C CA . LEU A 1 32 ? 3.688 -16.065 4.198 1.00 27.91 32 LEU A CA 3
ATOM 1542 C C . LEU A 1 32 ? 2.426 -16.322 3.382 1.00 36.84 32 LEU A C 3
ATOM 1543 O O . LEU A 1 32 ? 1.778 -17.359 3.528 1.00 60.38 32 LEU A O 3
ATOM 1559 N N . ARG A 1 33 ? 2.082 -15.367 2.524 1.00 29.36 33 ARG A N 3
ATOM 1560 C CA . ARG A 1 33 ? 0.894 -15.493 1.688 1.00 48.54 33 ARG A CA 3
ATOM 1561 C C . ARG A 1 33 ? 0.981 -16.745 0.821 1.00 76.09 33 ARG A C 3
ATOM 1562 O O . ARG A 1 33 ? 0.009 -17.487 0.687 1.00 204.88 33 ARG A O 3
ATOM 1583 N N . GLY A 1 34 ? 2.152 -16.972 0.236 1.00 128.25 34 GLY A N 3
ATOM 1584 C CA . GLY A 1 34 ? 2.355 -18.137 -0.617 1.00 165.04 34 GLY A CA 3
ATOM 1585 C C . GLY A 1 34 ? 3.842 -18.416 -0.811 1.00 268.89 34 GLY A C 3
ATOM 1586 O O . GLY A 1 34 ? 4.483 -18.800 0.153 1.00 475.60 34 GLY A O 3
ATOM 1591 N N . CYS A 1 1 ? 12.534 -15.153 0.721 1.00 0.00 1 CYS A N 4
ATOM 1592 C CA . CYS A 1 1 ? 12.495 -14.001 1.665 1.00 0.00 1 CYS A CA 4
ATOM 1593 C C . CYS A 1 1 ? 13.420 -14.295 2.851 1.00 0.00 1 CYS A C 4
ATOM 1594 O O . CYS A 1 1 ? 13.658 -15.456 3.182 1.00 0.00 1 CYS A O 4
ATOM 1603 N N . PRO A 1 2 ? 13.937 -13.276 3.496 1.00 0.00 2 PRO A N 4
ATOM 1604 C CA . PRO A 1 2 ? 14.848 -13.448 4.669 1.00 0.00 2 PRO A CA 4
ATOM 1605 C C . PRO A 1 2 ? 14.100 -13.972 5.896 1.00 0.00 2 PRO A C 4
ATOM 1606 O O . PRO A 1 2 ? 12.900 -13.743 6.048 1.00 0.00 2 PRO A O 4
ATOM 1617 N N . GLN A 1 3 ? 14.817 -14.683 6.763 1.00 0.00 3 GLN A N 4
ATOM 1618 C CA . GLN A 1 3 ? 14.214 -15.247 7.971 1.00 0.00 3 GLN A CA 4
ATOM 1619 C C . GLN A 1 3 ? 14.272 -14.254 9.129 1.00 0.00 3 GLN A C 4
ATOM 1620 O O . GLN A 1 3 ? 13.712 -14.502 10.196 1.00 0.00 3 GLN A O 4
ATOM 1634 N N . VAL A 1 4 ? 14.957 -13.128 8.919 1.00 0.00 4 VAL A N 4
ATOM 1635 C CA . VAL A 1 4 ? 15.086 -12.102 9.961 1.00 0.00 4 VAL A CA 4
ATOM 1636 C C . VAL A 1 4 ? 14.821 -10.714 9.387 1.00 0.00 4 VAL A C 4
ATOM 1637 O O . VAL A 1 4 ? 14.923 -10.501 8.181 1.00 0.00 4 VAL A O 4
ATOM 1650 N N . CYS A 1 5 ? 14.481 -9.770 10.268 1.00 0.00 5 CYS A N 4
ATOM 1651 C CA . CYS A 1 5 ? 14.201 -8.393 9.851 1.00 0.00 5 CYS A CA 4
ATOM 1652 C C . CYS A 1 5 ? 14.844 -7.405 10.830 1.00 0.00 5 CYS A C 4
ATOM 1653 O O . CYS A 1 5 ? 14.975 -7.708 12.016 1.00 0.00 5 CYS A O 4
ATOM 1660 N N . PRO A 1 6 ? 15.242 -6.237 10.373 1.00 0.00 6 PRO A N 4
ATOM 1661 C CA . PRO A 1 6 ? 15.874 -5.212 11.257 1.00 0.00 6 PRO A CA 4
ATOM 1662 C C . PRO A 1 6 ? 14.870 -4.591 12.228 1.00 0.00 6 PRO A C 4
ATOM 1663 O O . PRO A 1 6 ? 13.697 -4.418 11.901 1.00 0.00 6 PRO A O 4
ATOM 1674 N N . ALA A 1 7 ? 15.349 -4.248 13.423 1.00 0.00 7 ALA A N 4
ATOM 1675 C CA . ALA A 1 7 ? 14.500 -3.635 14.442 1.00 0.00 7 ALA A CA 4
ATOM 1676 C C . ALA A 1 7 ? 14.554 -2.116 14.324 1.00 0.00 7 ALA A C 4
ATOM 1677 O O . ALA A 1 7 ? 13.977 -1.395 15.138 1.00 0.00 7 ALA A O 4
ATOM 1684 N N . ILE A 1 8 ? 15.262 -1.638 13.305 1.00 0.00 8 ILE A N 4
ATOM 1685 C CA . ILE A 1 8 ? 15.400 -0.203 13.084 1.00 0.00 8 ILE A CA 4
ATOM 1686 C C . ILE A 1 8 ? 14.040 0.434 12.818 1.00 0.00 8 ILE A C 4
ATOM 1687 O O . ILE A 1 8 ? 13.760 1.528 13.304 1.00 0.00 8 ILE A O 4
ATOM 1703 N N . TYR A 1 9 ? 13.208 -0.254 12.038 1.00 0.00 9 TYR A N 4
ATOM 1704 C CA . TYR A 1 9 ? 11.874 0.253 11.702 1.00 0.00 9 TYR A CA 4
ATOM 1705 C C . TYR A 1 9 ? 11.971 1.249 10.547 1.00 0.00 9 TYR A C 4
ATOM 1706 O O . TYR A 1 9 ? 12.312 2.415 10.750 1.00 0.00 9 TYR A O 4
ATOM 1724 N N . GLN A 1 10 ? 11.680 0.781 9.330 1.00 0.00 10 GLN A N 4
ATOM 1725 C CA . GLN A 1 10 ? 11.750 1.641 8.141 1.00 0.00 10 GLN A CA 4
ATOM 1726 C C . GLN A 1 10 ? 10.451 1.568 7.340 1.00 0.00 10 GLN A C 4
ATOM 1727 O O . GLN A 1 10 ? 10.419 1.006 6.248 1.00 0.00 10 GLN A O 4
ATOM 1741 N N . PRO A 1 11 ? 9.386 2.119 7.864 1.00 0.00 11 PRO A N 4
ATOM 1742 C CA . PRO A 1 11 ? 8.057 2.109 7.198 1.00 0.00 11 PRO A CA 4
ATOM 1743 C C . PRO A 1 11 ? 8.133 2.321 5.696 1.00 0.00 11 PRO A C 4
ATOM 1744 O O . PRO A 1 11 ? 8.761 3.261 5.208 1.00 0.00 11 PRO A O 4
ATOM 1755 N N . VAL A 1 12 ? 7.483 1.412 4.975 1.00 0.00 12 VAL A N 4
ATOM 1756 C CA . VAL A 1 12 ? 7.459 1.452 3.509 1.00 0.00 12 VAL A CA 4
ATOM 1757 C C . VAL A 1 12 ? 6.019 1.433 2.990 1.00 0.00 12 VAL A C 4
ATOM 1758 O O . VAL A 1 12 ? 5.120 0.895 3.636 1.00 0.00 12 VAL A O 4
ATOM 1771 N N . PHE A 1 13 ? 5.820 2.025 1.813 1.00 0.00 13 PHE A N 4
ATOM 1772 C CA . PHE A 1 13 ? 4.500 2.087 1.181 1.00 0.00 13 PHE A CA 4
ATOM 1773 C C . PHE A 1 13 ? 4.491 1.290 -0.123 1.00 0.00 13 PHE A C 4
ATOM 1774 O O . PHE A 1 13 ? 5.432 1.370 -0.913 1.00 0.00 13 PHE A O 4
ATOM 1791 N N . ASP A 1 14 ? 3.413 0.538 -0.355 1.00 0.00 14 ASP A N 4
ATOM 1792 C CA . ASP A 1 14 ? 3.282 -0.253 -1.584 1.00 0.00 14 ASP A CA 4
ATOM 1793 C C . ASP A 1 14 ? 2.321 0.436 -2.550 1.00 0.00 14 ASP A C 4
ATOM 1794 O O . ASP A 1 14 ? 1.449 1.201 -2.137 1.00 0.00 14 ASP A O 4
ATOM 1803 N N . GLU A 1 15 ? 2.501 0.157 -3.836 1.00 0.00 15 GLU A N 4
ATOM 1804 C CA . GLU A 1 15 ? 1.668 0.751 -4.879 1.00 0.00 15 GLU A CA 4
ATOM 1805 C C . GLU A 1 15 ? 0.193 0.419 -4.674 1.00 0.00 15 GLU A C 4
ATOM 1806 O O . GLU A 1 15 ? -0.667 0.903 -5.410 1.00 0.00 15 GLU A O 4
ATOM 1818 N N . PHE A 1 16 ? -0.098 -0.398 -3.666 1.00 0.00 16 PHE A N 4
ATOM 1819 C CA . PHE A 1 16 ? -1.470 -0.780 -3.361 1.00 0.00 16 PHE A CA 4
ATOM 1820 C C . PHE A 1 16 ? -1.962 0.048 -2.190 1.00 0.00 16 PHE A C 4
ATOM 1821 O O . PHE A 1 16 ? -3.094 -0.104 -1.731 1.00 0.00 16 PHE A O 4
ATOM 1838 N N . GLY A 1 17 ? -1.089 0.926 -1.712 1.00 0.00 17 GLY A N 4
ATOM 1839 C CA . GLY A 1 17 ? -1.423 1.783 -0.589 1.00 0.00 17 GLY A CA 4
ATOM 1840 C C . GLY A 1 17 ? -1.315 1.014 0.719 1.00 0.00 17 GLY A C 4
ATOM 1841 O O . GLY A 1 17 ? -1.757 1.484 1.767 1.00 0.00 17 GLY A O 4
ATOM 1845 N N . ARG A 1 18 ? -0.715 -0.171 0.649 1.00 0.00 18 ARG A N 4
ATOM 1846 C CA . ARG A 1 18 ? -0.542 -1.003 1.837 1.00 0.00 18 ARG A CA 4
ATOM 1847 C C . ARG A 1 18 ? 0.730 -0.596 2.572 1.00 0.00 18 ARG A C 4
ATOM 1848 O O . ARG A 1 18 ? 1.804 -0.514 1.975 1.00 0.00 18 ARG A O 4
ATOM 1869 N N . MET A 1 19 ? 0.596 -0.322 3.866 1.00 0.00 19 MET A N 4
ATOM 1870 C CA . MET A 1 19 ? 1.735 0.102 4.677 1.00 0.00 19 MET A CA 4
ATOM 1871 C C . MET A 1 19 ? 2.472 -1.084 5.289 1.00 0.00 19 MET A C 4
ATOM 1872 O O . MET A 1 19 ? 1.861 -2.038 5.771 1.00 0.00 19 MET A O 4
ATOM 1886 N N . TYR A 1 20 ? 3.800 -0.993 5.277 1.00 0.00 20 TYR A N 4
ATOM 1887 C CA . TYR A 1 20 ? 4.667 -2.027 5.841 1.00 0.00 20 TYR A CA 4
ATOM 1888 C C . TYR A 1 20 ? 5.679 -1.385 6.772 1.00 0.00 20 TYR A C 4
ATOM 1889 O O . TYR A 1 20 ? 6.155 -0.293 6.493 1.00 0.00 20 TYR A O 4
ATOM 1907 N N . SER A 1 21 ? 6.006 -2.057 7.869 1.00 0.00 21 SER A N 4
ATOM 1908 C CA . SER A 1 21 ? 6.973 -1.515 8.820 1.00 0.00 21 SER A CA 4
ATOM 1909 C C . SER A 1 21 ? 8.351 -1.371 8.178 1.00 0.00 21 SER A C 4
ATOM 1910 O O . SER A 1 21 ? 9.022 -0.358 8.366 1.00 0.00 21 SER A O 4
ATOM 1918 N N . ASN A 1 22 ? 8.775 -2.382 7.417 1.00 0.00 22 ASN A N 4
ATOM 1919 C CA . ASN A 1 22 ? 10.079 -2.325 6.756 1.00 0.00 22 ASN A CA 4
ATOM 1920 C C . ASN A 1 22 ? 10.096 -3.216 5.515 1.00 0.00 22 ASN A C 4
ATOM 1921 O O . ASN A 1 22 ? 9.179 -4.009 5.296 1.00 0.00 22 ASN A O 4
ATOM 1932 N N . SER A 1 23 ? 11.138 -3.069 4.704 1.00 0.00 23 SER A N 4
ATOM 1933 C CA . SER A 1 23 ? 11.272 -3.850 3.474 1.00 0.00 23 SER A CA 4
ATOM 1934 C C . SER A 1 23 ? 11.339 -5.349 3.767 1.00 0.00 23 SER A C 4
ATOM 1935 O O . SER A 1 23 ? 10.824 -6.159 2.997 1.00 0.00 23 SER A O 4
ATOM 1943 N N . CYS A 1 24 ? 11.968 -5.727 4.876 1.00 0.00 24 CYS A N 4
ATOM 1944 C CA . CYS A 1 24 ? 12.064 -7.137 5.223 1.00 0.00 24 CYS A CA 4
ATOM 1945 C C . CYS A 1 24 ? 10.669 -7.716 5.387 1.00 0.00 24 CYS A C 4
ATOM 1946 O O . CYS A 1 24 ? 10.366 -8.801 4.891 1.00 0.00 24 CYS A O 4
ATOM 1953 N N . GLU A 1 25 ? 9.827 -6.968 6.084 1.00 0.00 25 GLU A N 4
ATOM 1954 C CA . GLU A 1 25 ? 8.453 -7.388 6.316 1.00 0.00 25 GLU A CA 4
ATOM 1955 C C . GLU A 1 25 ? 7.729 -7.575 4.987 1.00 0.00 25 GLU A C 4
ATOM 1956 O O . GLU A 1 25 ? 6.924 -8.491 4.830 1.00 0.00 25 GLU A O 4
ATOM 1968 N N . MET A 1 26 ? 8.032 -6.702 4.033 1.00 0.00 26 MET A N 4
ATOM 1969 C CA . MET A 1 26 ? 7.418 -6.773 2.710 1.00 0.00 26 MET A CA 4
ATOM 1970 C C . MET A 1 26 ? 7.695 -8.137 2.069 1.00 0.00 26 MET A C 4
ATOM 1971 O O . MET A 1 26 ? 6.779 -8.803 1.585 1.00 0.00 26 MET A O 4
ATOM 1985 N N . GLN A 1 27 ? 8.960 -8.543 2.072 1.00 0.00 27 GLN A N 4
ATOM 1986 C CA . GLN A 1 27 ? 9.345 -9.825 1.489 1.00 0.00 27 GLN A CA 4
ATOM 1987 C C . GLN A 1 27 ? 8.687 -10.976 2.249 1.00 0.00 27 GLN A C 4
ATOM 1988 O O . GLN A 1 27 ? 8.208 -11.941 1.651 1.00 0.00 27 GLN A O 4
ATOM 2002 N N . ARG A 1 28 ? 8.670 -10.858 3.570 1.00 0.00 28 ARG A N 4
ATOM 2003 C CA . ARG A 1 28 ? 8.073 -11.875 4.434 1.00 0.00 28 ARG A CA 4
ATOM 2004 C C . ARG A 1 28 ? 6.559 -11.909 4.270 1.00 0.00 28 ARG A C 4
ATOM 2005 O O . ARG A 1 28 ? 5.938 -12.970 4.320 1.00 0.00 28 ARG A O 4
ATOM 2026 N N . ALA A 1 29 ? 5.975 -10.733 4.107 1.00 0.00 29 ALA A N 4
ATOM 2027 C CA . ALA A 1 29 ? 4.524 -10.619 3.973 1.00 0.00 29 ALA A CA 4
ATOM 2028 C C . ALA A 1 29 ? 4.008 -11.471 2.818 1.00 0.00 29 ALA A C 4
ATOM 2029 O O . ALA A 1 29 ? 3.033 -12.207 2.974 1.00 0.00 29 ALA A O 4
ATOM 2036 N N . ARG A 1 30 ? 4.666 -11.389 1.667 1.00 0.00 30 ARG A N 4
ATOM 2037 C CA . ARG A 1 30 ? 4.248 -12.184 0.520 1.00 0.00 30 ARG A CA 4
ATOM 2038 C C . ARG A 1 30 ? 4.437 -13.664 0.825 1.00 0.00 30 ARG A C 4
ATOM 2039 O O . ARG A 1 30 ? 3.612 -14.501 0.460 1.00 0.00 30 ARG A O 4
ATOM 2060 N N . CYS A 1 31 ? 5.535 -13.969 1.506 1.00 0.00 31 CYS A N 4
ATOM 2061 C CA . CYS A 1 31 ? 5.850 -15.342 1.879 1.00 0.00 31 CYS A CA 4
ATOM 2062 C C . CYS A 1 31 ? 4.795 -15.918 2.820 1.00 0.00 31 CYS A C 4
ATOM 2063 O O . CYS A 1 31 ? 4.379 -17.067 2.667 1.00 0.00 31 CYS A O 4
ATOM 2070 N N . LEU A 1 32 ? 4.365 -15.121 3.794 1.00 0.00 32 LEU A N 4
ATOM 2071 C CA . LEU A 1 32 ? 3.359 -15.580 4.748 1.00 0.00 32 LEU A CA 4
ATOM 2072 C C . LEU A 1 32 ? 2.035 -15.856 4.042 1.00 0.00 32 LEU A C 4
ATOM 2073 O O . LEU A 1 32 ? 1.375 -16.860 4.312 1.00 0.00 32 LEU A O 4
ATOM 2089 N N . ARG A 1 33 ? 1.653 -14.963 3.136 1.00 0.00 33 ARG A N 4
ATOM 2090 C CA . ARG A 1 33 ? 0.406 -15.127 2.397 1.00 0.00 33 ARG A CA 4
ATOM 2091 C C . ARG A 1 33 ? 0.486 -16.331 1.464 1.00 0.00 33 ARG A C 4
ATOM 2092 O O . ARG A 1 33 ? -0.492 -17.059 1.292 1.00 0.00 33 ARG A O 4
ATOM 2113 N N . GLY A 1 34 ? 1.654 -16.535 0.864 1.00 0.00 34 GLY A N 4
ATOM 2114 C CA . GLY A 1 34 ? 1.846 -17.656 -0.050 1.00 0.00 34 GLY A CA 4
ATOM 2115 C C . GLY A 1 34 ? 1.747 -18.985 0.691 1.00 0.00 34 GLY A C 4
ATOM 2116 O O . GLY A 1 34 ? 1.855 -20.012 0.042 1.00 0.00 34 GLY A O 4
ATOM 2121 N N . CYS A 1 1 ? 12.878 -13.797 1.197 1.00 0.00 1 CYS A N 5
ATOM 2122 C CA . CYS A 1 1 ? 12.047 -13.583 2.414 1.00 0.00 1 CYS A CA 5
ATOM 2123 C C . CYS A 1 1 ? 12.894 -13.881 3.658 1.00 0.00 1 CYS A C 5
ATOM 2124 O O . CYS A 1 1 ? 12.817 -14.968 4.231 1.00 0.00 1 CYS A O 5
ATOM 2133 N N . PRO A 1 2 ? 13.704 -12.942 4.078 1.00 0.00 2 PRO A N 5
ATOM 2134 C CA . PRO A 1 2 ? 14.586 -13.116 5.273 1.00 0.00 2 PRO A CA 5
ATOM 2135 C C . PRO A 1 2 ? 13.811 -13.590 6.503 1.00 0.00 2 PRO A C 5
ATOM 2136 O O . PRO A 1 2 ? 12.715 -13.107 6.786 1.00 0.00 2 PRO A O 5
ATOM 2147 N N . GLN A 1 3 ? 14.396 -14.538 7.228 1.00 0.00 3 GLN A N 5
ATOM 2148 C CA . GLN A 1 3 ? 13.766 -15.077 8.428 1.00 0.00 3 GLN A CA 5
ATOM 2149 C C . GLN A 1 3 ? 13.602 -13.985 9.480 1.00 0.00 3 GLN A C 5
ATOM 2150 O O . GLN A 1 3 ? 12.606 -13.950 10.203 1.00 0.00 3 GLN A O 5
ATOM 2164 N N . VAL A 1 4 ? 14.592 -13.098 9.563 1.00 0.00 4 VAL A N 5
ATOM 2165 C CA . VAL A 1 4 ? 14.570 -12.000 10.533 1.00 0.00 4 VAL A CA 5
ATOM 2166 C C . VAL A 1 4 ? 14.502 -10.657 9.814 1.00 0.00 4 VAL A C 5
ATOM 2167 O O . VAL A 1 4 ? 14.813 -10.561 8.628 1.00 0.00 4 VAL A O 5
ATOM 2180 N N . CYS A 1 5 ? 14.089 -9.621 10.544 1.00 0.00 5 CYS A N 5
ATOM 2181 C CA . CYS A 1 5 ? 13.971 -8.273 9.978 1.00 0.00 5 CYS A CA 5
ATOM 2182 C C . CYS A 1 5 ? 14.728 -7.272 10.855 1.00 0.00 5 CYS A C 5
ATOM 2183 O O . CYS A 1 5 ? 14.860 -7.482 12.060 1.00 0.00 5 CYS A O 5
ATOM 2190 N N . PRO A 1 6 ? 15.240 -6.201 10.286 1.00 0.00 6 PRO A N 5
ATOM 2191 C CA . PRO A 1 6 ? 16.010 -5.180 11.064 1.00 0.00 6 PRO A CA 5
ATOM 2192 C C . PRO A 1 6 ? 15.135 -4.419 12.062 1.00 0.00 6 PRO A C 5
ATOM 2193 O O . PRO A 1 6 ? 13.951 -4.185 11.820 1.00 0.00 6 PRO A O 5
ATOM 2204 N N . ALA A 1 7 ? 15.742 -4.030 13.180 1.00 0.00 7 ALA A N 5
ATOM 2205 C CA . ALA A 1 7 ? 15.036 -3.286 14.218 1.00 0.00 7 ALA A CA 5
ATOM 2206 C C . ALA A 1 7 ? 15.097 -1.792 13.925 1.00 0.00 7 ALA A C 5
ATOM 2207 O O . ALA A 1 7 ? 14.612 -0.972 14.705 1.00 0.00 7 ALA A O 5
ATOM 2214 N N . ILE A 1 8 ? 15.700 -1.447 12.792 1.00 0.00 8 ILE A N 5
ATOM 2215 C CA . ILE A 1 8 ? 15.826 -0.050 12.397 1.00 0.00 8 ILE A CA 5
ATOM 2216 C C . ILE A 1 8 ? 14.446 0.580 12.252 1.00 0.00 8 ILE A C 5
ATOM 2217 O O . ILE A 1 8 ? 14.233 1.724 12.650 1.00 0.00 8 ILE A O 5
ATOM 2233 N N . TYR A 1 9 ? 13.518 -0.179 11.676 1.00 0.00 9 TYR A N 5
ATOM 2234 C CA . TYR A 1 9 ? 12.153 0.298 11.476 1.00 0.00 9 TYR A CA 5
ATOM 2235 C C . TYR A 1 9 ? 12.113 1.368 10.390 1.00 0.00 9 TYR A C 5
ATOM 2236 O O . TYR A 1 9 ? 12.329 2.550 10.660 1.00 0.00 9 TYR A O 5
ATOM 2254 N N . GLN A 1 10 ? 11.830 0.944 9.157 1.00 0.00 10 GLN A N 5
ATOM 2255 C CA . GLN A 1 10 ? 11.755 1.865 8.020 1.00 0.00 10 GLN A CA 5
ATOM 2256 C C . GLN A 1 10 ? 10.430 1.675 7.287 1.00 0.00 10 GLN A C 5
ATOM 2257 O O . GLN A 1 10 ? 10.375 1.007 6.254 1.00 0.00 10 GLN A O 5
ATOM 2271 N N . PRO A 1 11 ? 9.364 2.234 7.805 1.00 0.00 11 PRO A N 5
ATOM 2272 C CA . PRO A 1 11 ? 8.017 2.108 7.194 1.00 0.00 11 PRO A CA 5
ATOM 2273 C C . PRO A 1 11 ? 8.039 2.297 5.693 1.00 0.00 11 PRO A C 5
ATOM 2274 O O . PRO A 1 11 ? 8.592 3.266 5.171 1.00 0.00 11 PRO A O 5
ATOM 2285 N N . VAL A 1 12 ? 7.435 1.336 5.014 1.00 0.00 12 VAL A N 5
ATOM 2286 C CA . VAL A 1 12 ? 7.370 1.339 3.555 1.00 0.00 12 VAL A CA 5
ATOM 2287 C C . VAL A 1 12 ? 5.921 1.293 3.076 1.00 0.00 12 VAL A C 5
ATOM 2288 O O . VAL A 1 12 ? 5.043 0.761 3.756 1.00 0.00 12 VAL A O 5
ATOM 2301 N N . PHE A 1 13 ? 5.689 1.852 1.892 1.00 0.00 13 PHE A N 5
ATOM 2302 C CA . PHE A 1 13 ? 4.356 1.883 1.291 1.00 0.00 13 PHE A CA 5
ATOM 2303 C C . PHE A 1 13 ? 4.344 1.093 -0.013 1.00 0.00 13 PHE A C 5
ATOM 2304 O O . PHE A 1 13 ? 5.196 1.297 -0.878 1.00 0.00 13 PHE A O 5
ATOM 2321 N N . ASP A 1 14 ? 3.378 0.187 -0.151 1.00 0.00 14 ASP A N 5
ATOM 2322 C CA . ASP A 1 14 ? 3.278 -0.628 -1.362 1.00 0.00 14 ASP A CA 5
ATOM 2323 C C . ASP A 1 14 ? 2.501 0.103 -2.452 1.00 0.00 14 ASP A C 5
ATOM 2324 O O . ASP A 1 14 ? 1.784 1.065 -2.180 1.00 0.00 14 ASP A O 5
ATOM 2333 N N . GLU A 1 15 ? 2.651 -0.380 -3.681 1.00 0.00 15 GLU A N 5
ATOM 2334 C CA . GLU A 1 15 ? 1.967 0.200 -4.834 1.00 0.00 15 GLU A CA 5
ATOM 2335 C C . GLU A 1 15 ? 0.455 0.253 -4.613 1.00 0.00 15 GLU A C 5
ATOM 2336 O O . GLU A 1 15 ? -0.265 0.935 -5.341 1.00 0.00 15 GLU 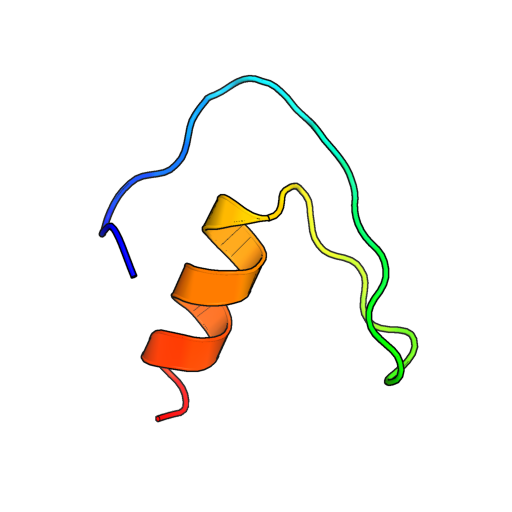A O 5
ATOM 2348 N N . PHE A 1 16 ? -0.020 -0.474 -3.605 1.00 0.00 16 PHE A N 5
ATOM 2349 C CA . PHE A 1 16 ? -1.441 -0.521 -3.291 1.00 0.00 16 PHE A CA 5
ATOM 2350 C C . PHE A 1 16 ? -1.733 0.382 -2.109 1.00 0.00 16 PHE A C 5
ATOM 2351 O O . PHE A 1 16 ? -2.867 0.472 -1.638 1.00 0.00 16 PHE A O 5
ATOM 2368 N N . GLY A 1 17 ? -0.694 1.061 -1.647 1.00 0.00 17 GLY A N 5
ATOM 2369 C CA . GLY A 1 17 ? -0.827 1.976 -0.528 1.00 0.00 17 GLY A CA 5
ATOM 2370 C C . GLY A 1 17 ? -0.875 1.229 0.798 1.00 0.00 17 GLY A C 5
ATOM 2371 O O . GLY A 1 17 ? -1.331 1.768 1.806 1.00 0.00 17 GLY A O 5
ATOM 2375 N N . ARG A 1 18 ? -0.399 -0.010 0.796 1.00 0.00 18 ARG A N 5
ATOM 2376 C CA . ARG A 1 18 ? -0.391 -0.806 2.019 1.00 0.00 18 ARG A CA 5
ATOM 2377 C C . ARG A 1 18 ? 0.706 -0.313 2.954 1.00 0.00 18 ARG A C 5
ATOM 2378 O O . ARG A 1 18 ? 1.701 0.256 2.507 1.00 0.00 18 ARG A O 5
ATOM 2399 N N . MET A 1 19 ? 0.514 -0.519 4.254 1.00 0.00 19 MET A N 5
ATOM 2400 C CA . MET A 1 19 ? 1.490 -0.074 5.252 1.00 0.00 19 MET A CA 5
ATOM 2401 C C . MET A 1 19 ? 2.345 -1.235 5.756 1.00 0.00 19 MET A C 5
ATOM 2402 O O . MET A 1 19 ? 1.831 -2.205 6.312 1.00 0.00 19 MET A O 5
ATOM 2416 N N . TYR A 1 20 ? 3.659 -1.106 5.577 1.00 0.00 20 TYR A N 5
ATOM 2417 C CA . TYR A 1 20 ? 4.614 -2.123 6.032 1.00 0.00 20 TYR A CA 5
ATOM 2418 C C . TYR A 1 20 ? 5.701 -1.465 6.869 1.00 0.00 20 TYR A C 5
ATOM 2419 O O . TYR A 1 20 ? 6.165 -0.382 6.534 1.00 0.00 20 TYR A O 5
ATOM 2437 N N . SER A 1 21 ? 6.102 -2.120 7.952 1.00 0.00 21 SER A N 5
ATOM 2438 C CA . SER A 1 21 ? 7.141 -1.571 8.818 1.00 0.00 21 SER A CA 5
ATOM 2439 C C . SER A 1 21 ? 8.485 -1.486 8.095 1.00 0.00 21 SER A C 5
ATOM 2440 O O . SER A 1 21 ? 9.168 -0.465 8.166 1.00 0.00 21 SER A O 5
ATOM 2448 N N . ASN A 1 22 ? 8.868 -2.562 7.400 1.00 0.00 22 ASN A N 5
ATOM 2449 C CA . ASN A 1 22 ? 10.146 -2.582 6.676 1.00 0.00 22 ASN A CA 5
ATOM 2450 C C . ASN A 1 22 ? 10.031 -3.442 5.416 1.00 0.00 22 ASN A C 5
ATOM 2451 O O . ASN A 1 22 ? 9.092 -4.223 5.270 1.00 0.00 22 ASN A O 5
ATOM 2462 N N . SER A 1 23 ? 11.009 -3.308 4.526 1.00 0.00 23 SER A N 5
ATOM 2463 C CA . SER A 1 23 ? 11.024 -4.095 3.297 1.00 0.00 23 SER A CA 5
ATOM 2464 C C . SER A 1 23 ? 11.132 -5.578 3.638 1.00 0.00 23 SER A C 5
ATOM 2465 O O . SER A 1 23 ? 10.642 -6.433 2.904 1.00 0.00 23 SER A O 5
ATOM 2473 N N . CYS A 1 24 ? 11.752 -5.880 4.772 1.00 0.00 24 CYS A N 5
ATOM 2474 C CA . CYS A 1 24 ? 11.872 -7.261 5.200 1.00 0.00 24 CYS A CA 5
ATOM 2475 C C . CYS A 1 24 ? 10.479 -7.826 5.399 1.00 0.00 24 CYS A C 5
ATOM 2476 O O . C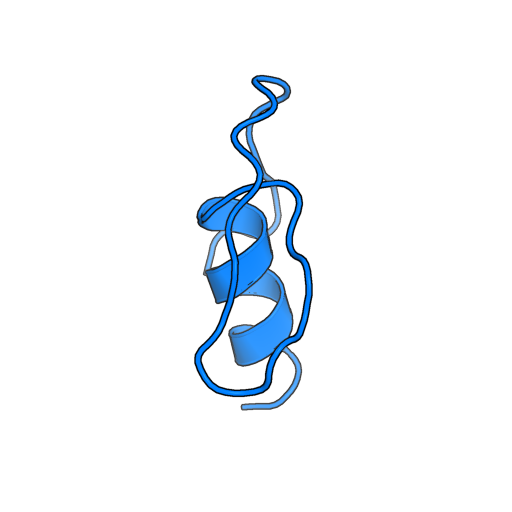YS A 1 24 ? 10.142 -8.903 4.909 1.00 0.00 24 CYS A O 5
ATOM 2483 N N . GLU A 1 25 ? 9.674 -7.058 6.119 1.00 0.00 25 GLU A N 5
ATOM 2484 C CA . GLU A 1 25 ? 8.298 -7.439 6.392 1.00 0.00 25 GLU A CA 5
ATOM 2485 C C . GLU A 1 25 ? 7.508 -7.548 5.089 1.00 0.00 25 GLU A C 5
ATOM 2486 O O . GLU A 1 25 ? 6.641 -8.410 4.951 1.00 0.00 25 GLU A O 5
ATOM 2498 N N . MET A 1 26 ? 7.813 -6.668 4.136 1.00 0.00 26 MET A N 5
ATOM 2499 C CA . MET A 1 26 ? 7.119 -6.680 2.851 1.00 0.00 26 MET A CA 5
ATOM 2500 C C . MET A 1 26 ? 7.302 -8.023 2.152 1.00 0.00 26 MET A C 5
ATOM 2501 O O . MET A 1 26 ? 6.339 -8.615 1.666 1.00 0.00 26 MET A O 5
ATOM 2515 N N . GLN A 1 27 ? 8.541 -8.500 2.106 1.00 0.00 27 GLN A N 5
ATOM 2516 C CA . GLN A 1 27 ? 8.830 -9.778 1.464 1.00 0.00 27 GLN A CA 5
ATOM 2517 C C . GLN A 1 27 ? 8.283 -10.936 2.288 1.00 0.00 27 GLN A C 5
ATOM 2518 O O . GLN A 1 27 ? 7.695 -11.871 1.750 1.00 0.00 27 GLN A O 5
ATOM 2532 N N . ARG A 1 28 ? 8.484 -10.868 3.596 1.00 0.00 28 ARG A N 5
ATOM 2533 C CA . ARG A 1 28 ? 8.018 -11.921 4.490 1.00 0.00 28 ARG A CA 5
ATOM 2534 C C . ARG A 1 28 ? 6.503 -12.060 4.430 1.00 0.00 28 ARG A C 5
ATOM 2535 O O . ARG A 1 28 ? 5.975 -13.161 4.299 1.00 0.00 28 ARG A O 5
ATOM 2556 N N . ALA A 1 29 ? 5.810 -10.937 4.545 1.00 0.00 29 ALA A N 5
ATOM 2557 C CA . ALA A 1 29 ? 4.350 -10.954 4.524 1.00 0.00 29 ALA A CA 5
ATOM 2558 C C . ALA A 1 29 ? 3.825 -11.549 3.222 1.00 0.00 29 ALA A C 5
ATOM 2559 O O . ALA A 1 29 ? 2.959 -12.422 3.240 1.00 0.00 29 ALA A O 5
ATOM 2566 N N . ARG A 1 30 ? 4.352 -11.086 2.096 1.00 0.00 30 ARG A N 5
ATOM 2567 C CA . ARG A 1 30 ? 3.919 -11.602 0.803 1.00 0.00 30 ARG A CA 5
ATOM 2568 C C . ARG A 1 30 ? 4.362 -13.050 0.642 1.00 0.00 30 ARG A C 5
ATOM 2569 O O . ARG A 1 30 ? 3.636 -13.880 0.097 1.00 0.00 30 ARG A O 5
ATOM 2590 N N . CYS A 1 31 ? 5.560 -13.343 1.132 1.00 0.00 31 CYS A N 5
ATOM 2591 C CA . CYS A 1 31 ? 6.105 -14.691 1.056 1.00 0.00 31 CYS A CA 5
ATOM 2592 C C . CYS A 1 31 ? 5.242 -15.675 1.844 1.00 0.00 31 CYS A C 5
ATOM 2593 O O . CYS A 1 31 ? 5.011 -16.800 1.402 1.00 0.00 31 CYS A O 5
ATOM 2600 N N . LEU A 1 32 ? 4.756 -15.245 3.006 1.00 0.00 32 LEU A N 5
ATOM 2601 C CA . LEU A 1 32 ? 3.909 -16.106 3.829 1.00 0.00 32 LEU A CA 5
ATOM 2602 C C . LEU A 1 32 ? 2.609 -16.437 3.098 1.00 0.00 32 LEU A C 5
ATOM 2603 O O . LEU A 1 32 ? 2.087 -17.545 3.217 1.00 0.00 32 LEU A O 5
ATOM 2619 N N . ARG A 1 33 ? 2.089 -15.470 2.346 1.00 0.00 33 ARG A N 5
ATOM 2620 C CA . ARG A 1 33 ? 0.848 -15.681 1.608 1.00 0.00 33 ARG A CA 5
ATOM 2621 C C . ARG A 1 33 ? 1.004 -16.831 0.616 1.00 0.00 33 ARG A C 5
ATOM 2622 O O . ARG A 1 33 ? 0.080 -17.620 0.418 1.00 0.00 33 ARG A O 5
ATOM 2643 N N . GLY A 1 34 ? 2.176 -16.921 -0.006 1.00 0.00 34 GLY A N 5
ATOM 2644 C CA . GLY A 1 34 ? 2.437 -17.981 -0.973 1.00 0.00 34 GLY A CA 5
ATOM 2645 C C . GLY A 1 34 ? 3.898 -17.978 -1.406 1.00 0.00 34 GLY A C 5
ATOM 2646 O O . GLY A 1 34 ? 4.308 -17.014 -2.033 1.00 0.00 34 GLY A O 5
ATOM 2651 N N . CYS A 1 1 ? 12.531 -14.847 0.159 1.00 0.00 1 CYS A N 6
ATOM 2652 C CA . CYS A 1 1 ? 12.172 -13.862 1.217 1.00 0.00 1 CYS A CA 6
ATOM 2653 C C . CYS A 1 1 ? 13.114 -14.043 2.414 1.00 0.00 1 CYS A C 6
ATOM 2654 O O . CYS A 1 1 ? 13.563 -15.158 2.684 1.00 0.00 1 CYS A O 6
ATOM 2663 N N . PRO A 1 2 ? 13.427 -12.988 3.132 1.00 0.00 2 PRO A N 6
ATOM 2664 C CA . PRO A 1 2 ? 14.341 -13.065 4.315 1.00 0.00 2 PRO A CA 6
ATOM 2665 C C . PRO A 1 2 ? 13.677 -13.749 5.513 1.00 0.00 2 PRO A C 6
ATOM 2666 O O . PRO A 1 2 ? 12.460 -13.674 5.687 1.00 0.00 2 PRO A O 6
ATOM 2677 N N . GLN A 1 3 ? 14.488 -14.414 6.334 1.00 0.00 3 GLN A N 6
ATOM 2678 C CA . GLN A 1 3 ? 13.978 -15.110 7.516 1.00 0.00 3 GLN A CA 6
ATOM 2679 C C . GLN A 1 3 ? 14.019 -14.201 8.741 1.00 0.00 3 GLN A C 6
ATOM 2680 O O . GLN A 1 3 ? 13.510 -14.554 9.805 1.00 0.00 3 GLN A O 6
ATOM 2694 N N . VAL A 1 4 ? 14.627 -13.026 8.586 1.00 0.00 4 VAL A N 6
ATOM 2695 C CA . VAL A 1 4 ? 14.732 -12.062 9.685 1.00 0.00 4 VAL A CA 6
ATOM 2696 C C . VAL A 1 4 ? 14.539 -10.642 9.165 1.00 0.00 4 VAL A C 6
ATOM 2697 O O . VAL A 1 4 ? 14.702 -10.383 7.973 1.00 0.00 4 VAL A O 6
ATOM 2710 N N . CYS A 1 5 ? 14.193 -9.720 10.066 1.00 0.00 5 CYS A N 6
ATOM 2711 C CA . CYS A 1 5 ? 13.980 -8.318 9.688 1.00 0.00 5 CYS A CA 6
ATOM 2712 C C . CYS A 1 5 ? 14.676 -7.388 10.687 1.00 0.00 5 CYS A C 6
ATOM 2713 O O . CYS A 1 5 ? 14.805 -7.728 11.863 1.00 0.00 5 CYS A O 6
ATOM 2720 N N . PRO A 1 6 ? 15.129 -6.231 10.254 1.00 0.00 6 PRO A N 6
ATOM 2721 C CA . PRO A 1 6 ? 15.823 -5.261 11.156 1.00 0.00 6 PRO A CA 6
ATOM 2722 C C . PRO A 1 6 ? 14.866 -4.609 12.154 1.00 0.00 6 PRO A C 6
ATOM 2723 O O . PRO A 1 6 ? 13.694 -4.384 11.852 1.00 0.00 6 PRO A O 6
ATOM 2734 N N . ALA A 1 7 ? 15.384 -4.299 13.340 1.00 0.00 7 ALA A N 6
ATOM 2735 C CA . ALA A 1 7 ? 14.584 -3.661 14.384 1.00 0.00 7 ALA A CA 6
ATOM 2736 C C . ALA A 1 7 ? 14.685 -2.144 14.262 1.00 0.00 7 ALA A C 6
ATOM 2737 O O . ALA A 1 7 ? 14.145 -1.406 15.087 1.00 0.00 7 ALA A O 6
ATOM 2744 N N . ILE A 1 8 ? 15.387 -1.689 13.229 1.00 0.00 8 ILE A N 6
ATOM 2745 C CA . ILE A 1 8 ? 15.566 -0.259 13.003 1.00 0.00 8 ILE A CA 6
ATOM 2746 C C . ILE A 1 8 ? 14.220 0.418 12.762 1.00 0.00 8 ILE A C 6
ATOM 2747 O O . ILE A 1 8 ? 13.969 1.509 13.270 1.00 0.00 8 ILE A O 6
ATOM 2763 N N . TYR A 1 9 ? 13.362 -0.239 11.982 1.00 0.00 9 TYR A N 6
ATOM 2764 C CA . TYR A 1 9 ? 12.036 0.304 11.672 1.00 0.00 9 TYR A CA 6
ATOM 2765 C C . TYR A 1 9 ? 12.132 1.319 10.532 1.00 0.00 9 TYR A C 6
ATOM 2766 O O . TYR A 1 9 ? 12.464 2.483 10.755 1.00 0.00 9 TYR A O 6
ATOM 2784 N N . GLN A 1 10 ? 11.845 0.868 9.308 1.00 0.00 10 GLN A N 6
ATOM 2785 C CA . GLN A 1 10 ? 11.907 1.744 8.130 1.00 0.00 10 GLN A CA 6
ATOM 2786 C C . GLN A 1 10 ? 10.614 1.655 7.323 1.00 0.00 10 GLN A C 6
ATOM 2787 O O . GLN A 1 10 ? 10.596 1.086 6.237 1.00 0.00 10 GLN A O 6
ATOM 2801 N N . PRO A 1 11 ? 9.541 2.199 7.837 1.00 0.00 11 PRO A N 6
ATOM 2802 C CA . PRO A 1 11 ? 8.213 2.176 7.164 1.00 0.00 11 PRO A CA 6
ATOM 2803 C C . PRO A 1 11 ? 8.280 2.401 5.668 1.00 0.00 11 PRO A C 6
ATOM 2804 O O . PRO A 1 11 ? 8.879 3.360 5.181 1.00 0.00 11 PRO A O 6
ATOM 2815 N N . VAL A 1 12 ? 7.633 1.489 4.956 1.00 0.00 12 VAL A N 6
ATOM 2816 C CA . VAL A 1 12 ? 7.568 1.536 3.498 1.00 0.00 12 VAL A CA 6
ATOM 2817 C C . VAL A 1 12 ? 6.123 1.414 3.033 1.00 0.00 12 VAL A C 6
ATOM 2818 O O . VAL A 1 12 ? 5.265 0.907 3.754 1.00 0.00 12 VAL A O 6
ATOM 2831 N N . PHE A 1 13 ? 5.869 1.879 1.816 1.00 0.00 13 PHE A N 6
ATOM 2832 C CA . PHE A 1 13 ? 4.533 1.830 1.224 1.00 0.00 13 PHE A CA 6
ATOM 2833 C C . PHE A 1 13 ? 4.527 0.922 -0.001 1.00 0.00 13 PHE A C 6
ATOM 2834 O O . PHE A 1 13 ? 5.396 1.028 -0.867 1.00 0.00 13 PHE A O 6
ATOM 2851 N N . ASP A 1 14 ? 3.540 0.033 -0.071 1.00 0.00 14 ASP A N 6
ATOM 2852 C CA . ASP A 1 14 ? 3.432 -0.884 -1.202 1.00 0.00 14 ASP A CA 6
ATOM 2853 C C . ASP A 1 14 ? 2.747 -0.200 -2.382 1.00 0.00 14 ASP A C 6
ATOM 2854 O O . ASP A 1 14 ? 2.116 0.844 -2.222 1.00 0.00 14 ASP A O 6
ATOM 2863 N N . GLU A 1 15 ? 2.879 -0.803 -3.558 1.00 0.00 15 GLU A N 6
ATOM 2864 C CA . GLU A 1 15 ? 2.277 -0.262 -4.774 1.00 0.00 15 GLU A CA 6
ATOM 2865 C C . GLU A 1 15 ? 0.774 -0.050 -4.592 1.00 0.00 15 GLU A C 6
ATOM 2866 O O . GLU A 1 15 ? 0.169 0.778 -5.271 1.00 0.00 15 GLU A O 6
ATOM 2878 N N . PHE A 1 16 ? 0.180 -0.798 -3.668 1.00 0.00 16 PHE A N 6
ATOM 2879 C CA . PHE A 1 16 ? -1.242 -0.688 -3.395 1.00 0.00 16 PHE A CA 6
ATOM 2880 C C . PHE A 1 16 ? -1.460 0.382 -2.347 1.00 0.00 16 PHE A C 6
ATOM 2881 O O . PHE A 1 16 ? -2.589 0.683 -1.963 1.00 0.00 16 PHE A O 6
ATOM 2898 N N . GLY A 1 17 ? -0.352 0.956 -1.895 1.00 0.00 17 GLY A N 6
ATOM 2899 C CA . GLY A 1 17 ? -0.401 2.003 -0.895 1.00 0.00 17 GLY A CA 6
ATOM 2900 C C . GLY A 1 17 ? -0.587 1.422 0.500 1.00 0.00 17 GLY A C 6
ATOM 2901 O O . GLY A 1 17 ? -1.001 2.121 1.424 1.00 0.00 17 GLY A O 6
ATOM 2905 N N . ARG A 1 18 ? -0.275 0.140 0.645 1.00 0.00 18 ARG A N 6
ATOM 2906 C CA . ARG A 1 18 ? -0.410 -0.521 1.939 1.00 0.00 18 ARG A CA 6
ATOM 2907 C C . ARG A 1 18 ? 0.735 -0.111 2.861 1.00 0.00 18 ARG A C 6
ATOM 2908 O O . ARG A 1 18 ? 1.835 0.196 2.403 1.00 0.00 18 ARG A O 6
ATOM 2929 N N . MET A 1 19 ? 0.460 -0.084 4.164 1.00 0.00 19 MET A N 6
ATOM 2930 C CA . MET A 1 19 ? 1.465 0.317 5.149 1.00 0.00 19 MET A CA 6
ATOM 2931 C C . MET A 1 19 ? 2.225 -0.882 5.713 1.00 0.00 19 MET A C 6
ATOM 2932 O O . MET A 1 19 ? 1.630 -1.855 6.176 1.00 0.00 19 MET A O 6
ATOM 2946 N N . TYR A 1 20 ? 3.553 -0.776 5.692 1.00 0.00 20 TYR A N 6
ATOM 2947 C CA . TYR A 1 20 ? 4.439 -1.815 6.221 1.00 0.00 20 TYR A CA 6
ATOM 2948 C C . TYR A 1 20 ? 5.514 -1.165 7.079 1.00 0.00 20 TYR A C 6
ATOM 2949 O O . TYR A 1 20 ? 5.921 -0.041 6.802 1.00 0.00 20 TYR A O 6
ATOM 2967 N N . SER A 1 21 ? 5.970 -1.862 8.115 1.00 0.00 21 SER A N 6
ATOM 2968 C CA . SER A 1 21 ? 7.003 -1.304 8.982 1.00 0.00 21 SER A CA 6
ATOM 2969 C C . SER A 1 21 ? 8.335 -1.222 8.243 1.00 0.00 21 SER A C 6
ATOM 2970 O O . SER A 1 21 ? 9.096 -0.273 8.431 1.00 0.00 21 SER A O 6
ATOM 2978 N N . ASN A 1 22 ? 8.621 -2.213 7.395 1.00 0.00 22 ASN A N 6
ATOM 2979 C CA . ASN A 1 22 ? 9.869 -2.200 6.638 1.00 0.00 22 ASN A CA 6
ATOM 2980 C C . ASN A 1 22 ? 9.784 -3.134 5.431 1.00 0.00 22 ASN A C 6
ATOM 2981 O O . ASN A 1 22 ? 8.851 -3.925 5.308 1.00 0.00 22 ASN A O 6
ATOM 2992 N N . SER A 1 23 ? 10.766 -3.022 4.540 1.00 0.00 23 SER A N 6
ATOM 2993 C CA . SER A 1 23 ? 10.805 -3.845 3.329 1.00 0.00 23 SER A CA 6
ATOM 2994 C C . SER A 1 23 ? 10.919 -5.330 3.665 1.00 0.00 23 SER A C 6
ATOM 2995 O O . SER A 1 23 ? 10.349 -6.171 2.972 1.00 0.00 23 SER A O 6
ATOM 3003 N N . CYS A 1 24 ? 11.641 -5.668 4.724 1.00 0.00 24 CYS A N 6
ATOM 3004 C CA . CYS A 1 24 ? 11.766 -7.065 5.092 1.00 0.00 24 CYS A CA 6
ATOM 3005 C C . CYS A 1 24 ? 10.381 -7.622 5.360 1.00 0.00 24 CYS A C 6
ATOM 3006 O O . CYS A 1 24 ? 10.023 -8.705 4.897 1.00 0.00 24 CYS A O 6
ATOM 3013 N N . GLU A 1 25 ? 9.604 -6.850 6.104 1.00 0.00 25 GLU A N 6
ATOM 3014 C CA . GLU A 1 25 ? 8.243 -7.236 6.432 1.00 0.00 25 GLU A CA 6
ATOM 3015 C C . GLU A 1 25 ? 7.411 -7.360 5.160 1.00 0.00 25 GLU A C 6
ATOM 3016 O O . GLU A 1 25 ? 6.567 -8.249 5.044 1.00 0.00 25 GLU A O 6
ATOM 3028 N N . MET A 1 26 ? 7.662 -6.471 4.201 1.00 0.00 26 MET A N 6
ATOM 3029 C CA . MET A 1 26 ? 6.933 -6.505 2.936 1.00 0.00 26 MET A CA 6
ATOM 3030 C C . MET A 1 26 ? 7.170 -7.836 2.229 1.00 0.00 26 MET A C 6
ATOM 3031 O O . MET A 1 26 ? 6.234 -8.457 1.724 1.00 0.00 26 MET A O 6
ATOM 3045 N N . GLN A 1 27 ? 8.426 -8.273 2.208 1.00 0.00 27 GLN A N 6
ATOM 3046 C CA . GLN A 1 27 ? 8.775 -9.540 1.573 1.00 0.00 27 GLN A CA 6
ATOM 3047 C C . GLN A 1 27 ? 8.220 -10.710 2.378 1.00 0.00 27 GLN A C 6
ATOM 3048 O O . GLN A 1 27 ? 7.736 -11.691 1.817 1.00 0.00 27 GLN A O 6
ATOM 3062 N N . ARG A 1 28 ? 8.304 -10.594 3.699 1.00 0.00 28 ARG A N 6
ATOM 3063 C CA . ARG A 1 28 ? 7.824 -11.641 4.595 1.00 0.00 28 ARG A CA 6
ATOM 3064 C C . ARG A 1 28 ? 6.327 -11.869 4.443 1.00 0.00 28 ARG A C 6
ATOM 3065 O O . ARG A 1 28 ? 5.863 -13.008 4.396 1.00 0.00 28 ARG A O 6
ATOM 3086 N N . ALA A 1 29 ? 5.577 -10.782 4.393 1.00 0.00 29 ALA A N 6
ATOM 3087 C CA . ALA A 1 29 ? 4.124 -10.881 4.280 1.00 0.00 29 ALA A CA 6
ATOM 3088 C C . ALA A 1 29 ? 3.729 -11.730 3.078 1.00 0.00 29 ALA A C 6
ATOM 3089 O O . ALA A 1 29 ? 2.911 -12.642 3.198 1.00 0.00 29 ALA A O 6
ATOM 3096 N N . ARG A 1 30 ? 4.324 -11.450 1.927 1.00 0.00 30 ARG A N 6
ATOM 3097 C CA . ARG A 1 30 ? 4.026 -12.226 0.730 1.00 0.00 30 ARG A CA 6
ATOM 3098 C C . ARG A 1 30 ? 4.558 -13.645 0.897 1.00 0.00 30 ARG A C 6
ATOM 3099 O O . ARG A 1 30 ? 3.947 -14.611 0.441 1.00 0.00 30 ARG A O 6
ATOM 3120 N N . CYS A 1 31 ? 5.707 -13.752 1.554 1.00 0.00 31 CYS A N 6
ATOM 3121 C CA . CYS A 1 31 ? 6.339 -15.045 1.789 1.00 0.00 31 CYS A CA 6
ATOM 3122 C C . CYS A 1 31 ? 5.445 -15.931 2.652 1.00 0.00 31 CYS A C 6
ATOM 3123 O O . CYS A 1 31 ? 5.273 -17.117 2.371 1.00 0.00 31 CYS A O 6
ATOM 3130 N N . LEU A 1 32 ? 4.877 -15.346 3.704 1.00 0.00 32 LEU A N 6
ATOM 3131 C CA . LEU A 1 32 ? 4.003 -16.093 4.602 1.00 0.00 32 LEU A CA 6
ATOM 3132 C C . LEU A 1 32 ? 2.769 -16.587 3.854 1.00 0.00 32 LEU A C 6
ATOM 3133 O O . LEU A 1 32 ? 2.305 -17.706 4.074 1.00 0.00 32 LEU A O 6
ATOM 3149 N N . ARG A 1 33 ? 2.242 -15.747 2.970 1.00 0.00 33 ARG A N 6
ATOM 3150 C CA . ARG A 1 33 ? 1.062 -16.115 2.196 1.00 0.00 33 ARG A CA 6
ATOM 3151 C C . ARG A 1 33 ? 1.378 -17.286 1.270 1.00 0.00 33 ARG A C 6
ATOM 3152 O O . ARG A 1 33 ? 2.381 -17.272 0.557 1.00 0.00 33 ARG A O 6
ATOM 3173 N N . GLY A 1 34 ? 0.517 -18.297 1.288 1.00 0.00 34 GLY A N 6
ATOM 3174 C CA . GLY A 1 34 ? 0.715 -19.471 0.446 1.00 0.00 34 GLY A CA 6
ATOM 3175 C C . GLY A 1 34 ? 2.056 -20.133 0.742 1.00 0.00 34 GLY A C 6
ATOM 3176 O O . GLY A 1 34 ? 2.708 -19.710 1.682 1.00 0.00 34 GLY A O 6
ATOM 3181 N N . CYS A 1 1 ? 12.772 -15.283 0.685 1.00 0.00 1 CYS A N 7
ATOM 3182 C CA . CYS A 1 1 ? 12.331 -14.237 1.650 1.00 0.00 1 CYS A CA 7
ATOM 3183 C C . CYS A 1 1 ? 13.131 -14.381 2.950 1.00 0.00 1 CYS A C 7
ATOM 3184 O O . CYS A 1 1 ? 13.517 -15.490 3.320 1.00 0.00 1 CYS A O 7
ATOM 3193 N N . PRO A 1 2 ? 13.389 -13.298 3.650 1.00 0.00 2 PRO A N 7
ATOM 3194 C CA . PRO A 1 2 ? 14.162 -13.339 4.932 1.00 0.00 2 PRO A CA 7
ATOM 3195 C C . PRO A 1 2 ? 13.344 -13.945 6.076 1.00 0.00 2 PRO A C 7
ATOM 3196 O O . PRO A 1 2 ? 12.124 -13.798 6.125 1.00 0.00 2 PRO A O 7
ATOM 3207 N N . GLN A 1 3 ? 14.031 -14.623 6.997 1.00 0.00 3 GLN A N 7
ATOM 3208 C CA . GLN A 1 3 ? 13.364 -15.243 8.142 1.00 0.00 3 GLN A CA 7
ATOM 3209 C C . GLN A 1 3 ? 13.345 -14.287 9.332 1.00 0.00 3 GLN A C 7
ATOM 3210 O O . GLN A 1 3 ? 12.626 -14.506 10.306 1.00 0.00 3 GLN A O 7
ATOM 3224 N N . VAL A 1 4 ? 14.140 -13.222 9.240 1.00 0.00 4 VAL A N 7
ATOM 3225 C CA . VAL A 1 4 ? 14.220 -12.220 10.306 1.00 0.00 4 VAL A CA 7
ATOM 3226 C C . VAL A 1 4 ? 14.227 -10.819 9.704 1.00 0.00 4 VAL A C 7
ATOM 3227 O O . VAL A 1 4 ? 14.538 -10.645 8.526 1.00 0.00 4 VAL A O 7
ATOM 3240 N N . CYS A 1 5 ? 13.883 -9.819 10.517 1.00 0.00 5 CYS A N 7
ATOM 3241 C CA . CYS A 1 5 ? 13.849 -8.430 10.047 1.00 0.00 5 CYS A CA 7
ATOM 3242 C C . CYS A 1 5 ? 14.550 -7.508 11.051 1.00 0.00 5 CYS A C 7
ATOM 3243 O O . CYS A 1 5 ? 14.546 -7.782 12.251 1.00 0.00 5 CYS A O 7
ATOM 3250 N N . PRO A 1 6 ? 15.151 -6.428 10.594 1.00 0.00 6 PRO A N 7
ATOM 3251 C CA . PRO A 1 6 ? 15.865 -5.472 11.496 1.00 0.00 6 PRO A CA 7
ATOM 3252 C C . PRO A 1 6 ? 14.903 -4.664 12.368 1.00 0.00 6 PRO A C 7
ATOM 3253 O O . PRO A 1 6 ? 13.761 -4.411 11.984 1.00 0.00 6 PRO A O 7
ATOM 3264 N N . ALA A 1 7 ? 15.385 -4.256 13.539 1.00 0.00 7 ALA A N 7
ATOM 3265 C CA . ALA A 1 7 ? 14.580 -3.467 14.467 1.00 0.00 7 ALA A CA 7
ATOM 3266 C C . ALA A 1 7 ? 14.741 -1.979 14.168 1.00 0.00 7 ALA A C 7
ATOM 3267 O O . ALA A 1 7 ? 14.255 -1.128 14.912 1.00 0.00 7 ALA A O 7
ATOM 3274 N N . ILE A 1 8 ? 15.435 -1.676 13.074 1.00 0.00 8 ILE A N 7
ATOM 3275 C CA . ILE A 1 8 ? 15.667 -0.290 12.682 1.00 0.00 8 ILE A CA 7
ATOM 3276 C C . ILE A 1 8 ? 14.340 0.424 12.438 1.00 0.00 8 ILE A C 7
ATOM 3277 O O . ILE A 1 8 ? 14.150 1.559 12.870 1.00 0.00 8 ILE A O 7
ATOM 3293 N N . TYR A 1 9 ? 13.431 -0.254 11.742 1.00 0.00 9 TYR A N 7
ATOM 3294 C CA . TYR A 1 9 ? 12.117 0.315 11.439 1.00 0.00 9 TYR A CA 7
ATOM 3295 C C . TYR A 1 9 ? 12.223 1.334 10.305 1.00 0.00 9 TYR A C 7
ATOM 3296 O O . TYR A 1 9 ? 12.563 2.496 10.531 1.00 0.00 9 TYR A O 7
ATOM 3314 N N . GLN A 1 10 ? 11.924 0.889 9.083 1.00 0.00 10 GLN A N 7
ATOM 3315 C CA . GLN A 1 10 ? 11.981 1.766 7.905 1.00 0.00 10 GLN A CA 7
ATOM 3316 C C . GLN A 1 10 ? 10.674 1.669 7.120 1.00 0.00 10 GLN A C 7
ATOM 3317 O O . GLN A 1 10 ? 10.618 1.025 6.075 1.00 0.00 10 GLN A O 7
ATOM 3331 N N . PRO A 1 11 ? 9.627 2.275 7.620 1.00 0.00 11 PRO A N 7
ATOM 3332 C CA . PRO A 1 11 ? 8.282 2.244 6.981 1.00 0.00 11 PRO A CA 7
ATOM 3333 C C . PRO A 1 11 ? 8.305 2.447 5.479 1.00 0.00 11 PRO A C 7
ATOM 3334 O O . PRO A 1 11 ? 8.925 3.374 4.959 1.00 0.00 11 PRO A O 7
ATOM 3345 N N . VAL A 1 12 ? 7.601 1.550 4.799 1.00 0.00 12 VAL A N 7
ATOM 3346 C CA . VAL A 1 12 ? 7.496 1.581 3.340 1.00 0.00 12 VAL A CA 7
ATOM 3347 C C . VAL A 1 12 ? 6.036 1.523 2.899 1.00 0.00 12 VAL A C 7
ATOM 3348 O O . VAL A 1 12 ? 5.174 1.018 3.619 1.00 0.00 12 VAL A O 7
ATOM 3361 N N . PHE A 1 13 ? 5.777 2.038 1.701 1.00 0.00 13 PHE A N 7
ATOM 3362 C CA . PHE A 1 13 ? 4.431 2.053 1.123 1.00 0.00 13 PHE A CA 7
ATOM 3363 C C . PHE A 1 13 ? 4.367 1.125 -0.088 1.00 0.00 13 PHE A C 7
ATOM 3364 O O . PHE A 1 13 ? 5.294 1.088 -0.897 1.00 0.00 13 PHE A O 7
ATOM 3381 N N . ASP A 1 14 ? 3.263 0.385 -0.218 1.00 0.00 14 ASP A N 7
ATOM 3382 C CA . ASP A 1 14 ? 3.086 -0.529 -1.349 1.00 0.00 14 ASP A CA 7
ATOM 3383 C C . ASP A 1 14 ? 2.094 0.053 -2.354 1.00 0.00 14 ASP A C 7
ATOM 3384 O O . ASP A 1 14 ? 1.239 0.867 -2.001 1.00 0.00 14 ASP A O 7
ATOM 3393 N N . GLU A 1 15 ? 2.232 -0.368 -3.607 1.00 0.00 15 GLU A N 7
ATOM 3394 C CA . GLU A 1 15 ? 1.374 0.115 -4.688 1.00 0.00 15 GLU A CA 7
ATOM 3395 C C . GLU A 1 15 ? -0.102 -0.143 -4.400 1.00 0.00 15 GLU A C 7
ATOM 3396 O O . GLU A 1 15 ? -0.971 0.261 -5.173 1.00 0.00 15 GLU A O 7
ATOM 3408 N N . PHE A 1 16 ? -0.386 -0.804 -3.282 1.00 0.00 16 PHE A N 7
ATOM 3409 C CA . PHE A 1 16 ? -1.758 -1.096 -2.895 1.00 0.00 16 PHE A CA 7
ATOM 3410 C C . PHE A 1 16 ? -2.196 -0.095 -1.845 1.00 0.00 16 PHE A C 7
ATOM 3411 O O . PHE A 1 16 ? -3.315 -0.152 -1.334 1.00 0.00 16 PHE A O 7
ATOM 3428 N N . GLY A 1 17 ? -1.290 0.821 -1.524 1.00 0.00 17 GLY A N 7
ATOM 3429 C CA . GLY A 1 17 ? -1.567 1.837 -0.527 1.00 0.00 17 GLY A CA 7
ATOM 3430 C C . GLY A 1 17 ? -1.395 1.260 0.867 1.00 0.00 17 GLY A C 7
ATOM 3431 O O . GLY A 1 17 ? -1.681 1.918 1.868 1.00 0.00 17 GLY A O 7
ATOM 3435 N N . ARG A 1 18 ? -0.921 0.020 0.920 1.00 0.00 18 ARG A N 7
ATOM 3436 C CA . ARG A 1 18 ? -0.706 -0.655 2.194 1.00 0.00 18 ARG A CA 7
ATOM 3437 C C . ARG A 1 18 ? 0.620 -0.219 2.803 1.00 0.00 18 ARG A C 7
ATOM 3438 O O . ARG A 1 18 ? 1.618 -0.068 2.098 1.00 0.00 18 ARG A O 7
ATOM 3459 N N . MET A 1 19 ? 0.620 -0.003 4.116 1.00 0.00 19 MET A N 7
ATOM 3460 C CA . MET A 1 19 ? 1.826 0.432 4.818 1.00 0.00 19 MET A CA 7
ATOM 3461 C C . MET A 1 19 ? 2.548 -0.744 5.463 1.00 0.00 19 MET A C 7
ATOM 3462 O O . MET A 1 19 ? 1.937 -1.585 6.122 1.00 0.00 19 MET A O 7
ATOM 3476 N N . TYR A 1 20 ? 3.866 -0.777 5.275 1.00 0.00 20 TYR A N 7
ATOM 3477 C CA . TYR A 1 20 ? 4.714 -1.827 5.839 1.00 0.00 20 TYR A CA 7
ATOM 3478 C C . TYR A 1 20 ? 5.802 -1.199 6.691 1.00 0.00 20 TYR A C 7
ATOM 3479 O O . TYR A 1 20 ? 6.301 -0.133 6.361 1.00 0.00 20 TYR A O 7
ATOM 3497 N N . SER A 1 21 ? 6.163 -1.862 7.783 1.00 0.00 21 SER A N 7
ATOM 3498 C CA . SER A 1 21 ? 7.199 -1.342 8.668 1.00 0.00 21 SER A CA 7
ATOM 3499 C C . SER A 1 21 ? 8.551 -1.271 7.959 1.00 0.00 21 SER A C 7
ATOM 3500 O O . SER A 1 21 ? 9.269 -0.284 8.100 1.00 0.00 21 SER A O 7
ATOM 3508 N N . ASN A 1 22 ? 8.905 -2.311 7.200 1.00 0.00 22 ASN A N 7
ATOM 3509 C CA . ASN A 1 22 ? 10.187 -2.309 6.491 1.00 0.00 22 ASN A CA 7
ATOM 3510 C C . ASN A 1 22 ? 10.179 -3.297 5.322 1.00 0.00 22 ASN A C 7
ATOM 3511 O O . ASN A 1 22 ? 9.244 -4.076 5.159 1.00 0.00 22 ASN A O 7
ATOM 3522 N N . SER A 1 23 ? 11.233 -3.243 4.507 1.00 0.00 23 SER A N 7
ATOM 3523 C CA . SER A 1 23 ? 11.361 -4.114 3.334 1.00 0.00 23 SER A CA 7
ATOM 3524 C C . SER A 1 23 ? 11.352 -5.584 3.725 1.00 0.00 23 SER A C 7
ATOM 3525 O O . SER A 1 23 ? 10.720 -6.409 3.072 1.00 0.00 23 SER A O 7
ATOM 3533 N N . CYS A 1 24 ? 12.056 -5.917 4.789 1.00 0.00 24 CYS A N 7
ATOM 3534 C CA . CYS A 1 24 ? 12.094 -7.300 5.224 1.00 0.00 24 CYS A CA 7
ATOM 3535 C C . CYS A 1 24 ? 10.677 -7.783 5.456 1.00 0.00 24 CYS A C 7
ATOM 3536 O O . CYS A 1 24 ? 10.291 -8.869 5.022 1.00 0.00 24 CYS A O 7
ATOM 3543 N N . GLU A 1 25 ? 9.905 -6.951 6.134 1.00 0.00 25 GLU A N 7
ATOM 3544 C CA . GLU A 1 25 ? 8.517 -7.271 6.415 1.00 0.00 25 GLU A CA 7
ATOM 3545 C C . GLU A 1 25 ? 7.739 -7.417 5.111 1.00 0.00 25 GLU A C 7
ATOM 3546 O O . GLU A 1 25 ? 6.886 -8.294 4.980 1.00 0.00 25 GLU A O 7
ATOM 3558 N N . MET A 1 26 ? 8.048 -6.556 4.141 1.00 0.00 26 MET A N 7
ATOM 3559 C CA . MET A 1 26 ? 7.378 -6.608 2.846 1.00 0.00 26 MET A CA 7
ATOM 3560 C C . MET A 1 26 ? 7.625 -7.959 2.181 1.00 0.00 26 MET A C 7
ATOM 3561 O O . MET A 1 26 ? 6.696 -8.598 1.687 1.00 0.00 26 MET A O 7
ATOM 3575 N N . GLN A 1 27 ? 8.881 -8.395 2.191 1.00 0.00 27 GLN A N 7
ATOM 3576 C CA . GLN A 1 27 ? 9.240 -9.682 1.603 1.00 0.00 27 GLN A CA 7
ATOM 3577 C C . GLN A 1 27 ? 8.703 -10.823 2.457 1.00 0.00 27 GLN A C 7
ATOM 3578 O O . GLN A 1 27 ? 8.229 -11.834 1.941 1.00 0.00 27 GLN A O 7
ATOM 3592 N N . ARG A 1 28 ? 8.798 -10.652 3.772 1.00 0.00 28 ARG A N 7
ATOM 3593 C CA . ARG A 1 28 ? 8.341 -11.668 4.713 1.00 0.00 28 ARG A CA 7
ATOM 3594 C C . ARG A 1 28 ? 6.837 -11.893 4.599 1.00 0.00 28 ARG A C 7
ATOM 3595 O O . ARG A 1 28 ? 6.372 -13.032 4.539 1.00 0.00 28 ARG A O 7
ATOM 3616 N N . ALA A 1 29 ? 6.083 -10.801 4.582 1.00 0.00 29 ALA A N 7
ATOM 3617 C CA . ALA A 1 29 ? 4.627 -10.890 4.493 1.00 0.00 29 ALA A CA 7
ATOM 3618 C C . ALA A 1 29 ? 4.201 -11.579 3.201 1.00 0.00 29 ALA A C 7
ATOM 3619 O O . ALA A 1 29 ? 3.320 -12.440 3.208 1.00 0.00 29 ALA A O 7
ATOM 3626 N N . ARG A 1 30 ? 4.835 -11.206 2.098 1.00 0.00 30 ARG A N 7
ATOM 3627 C CA . ARG A 1 30 ? 4.515 -11.807 0.808 1.00 0.00 30 ARG A CA 7
ATOM 3628 C C . ARG A 1 30 ? 4.866 -13.289 0.824 1.00 0.00 30 ARG A C 7
ATOM 3629 O O . ARG A 1 30 ? 4.170 -14.113 0.230 1.00 0.00 30 ARG A O 7
ATOM 3650 N N . CYS A 1 31 ? 5.957 -13.613 1.504 1.00 0.00 31 CYS A N 7
ATOM 3651 C CA . CYS A 1 31 ? 6.418 -14.992 1.598 1.00 0.00 31 CYS A CA 7
ATOM 3652 C C . CYS A 1 31 ? 5.348 -15.876 2.236 1.00 0.00 31 CYS A C 7
ATOM 3653 O O . CYS A 1 31 ? 5.090 -16.986 1.774 1.00 0.00 31 CYS A O 7
ATOM 3660 N N . LEU A 1 32 ? 4.730 -15.374 3.302 1.00 0.00 32 LEU A N 7
ATOM 3661 C CA . LEU A 1 32 ? 3.690 -16.130 3.993 1.00 0.00 32 LEU A CA 7
ATOM 3662 C C . LEU A 1 32 ? 2.499 -16.364 3.070 1.00 0.00 32 LEU A C 7
ATOM 3663 O O . LEU A 1 32 ? 1.909 -17.445 3.063 1.00 0.00 32 LEU A O 7
ATOM 3679 N N . ARG A 1 33 ? 2.151 -15.346 2.290 1.00 0.00 33 ARG A N 7
ATOM 3680 C CA . ARG A 1 33 ? 1.029 -15.452 1.364 1.00 0.00 33 ARG A CA 7
ATOM 3681 C C . ARG A 1 33 ? 1.434 -16.231 0.117 1.00 0.00 33 ARG A C 7
ATOM 3682 O O . ARG A 1 33 ? 2.574 -16.141 -0.341 1.00 0.00 33 ARG A O 7
ATOM 3703 N N . GLY A 1 34 ? 0.494 -16.996 -0.428 1.00 0.00 34 GLY A N 7
ATOM 3704 C CA . GLY A 1 34 ? 0.766 -17.787 -1.624 1.00 0.00 34 GLY A CA 7
ATOM 3705 C C . GLY A 1 34 ? 1.819 -18.853 -1.344 1.00 0.00 34 GLY A C 7
ATOM 3706 O O . GLY A 1 34 ? 1.440 -19.996 -1.149 1.00 0.00 34 GLY A O 7
ATOM 3711 N N . CYS A 1 1 ? 12.565 -15.461 1.188 1.00 0.00 1 CYS A N 8
ATOM 3712 C CA . CYS A 1 1 ? 11.959 -14.589 2.234 1.00 0.00 1 CYS A CA 8
ATOM 3713 C C . CYS A 1 1 ? 12.940 -14.483 3.420 1.00 0.00 1 CYS A C 8
ATOM 3714 O O . CYS A 1 1 ? 13.184 -15.481 4.098 1.00 0.00 1 CYS A O 8
ATOM 3723 N N . PRO A 1 2 ? 13.508 -13.323 3.696 1.00 0.00 2 PRO A N 8
ATOM 3724 C CA . PRO A 1 2 ? 14.467 -13.164 4.835 1.00 0.00 2 PRO A CA 8
ATOM 3725 C C . PRO A 1 2 ? 13.961 -13.822 6.121 1.00 0.00 2 PRO A C 8
ATOM 3726 O O . PRO A 1 2 ? 12.803 -13.658 6.506 1.00 0.00 2 PRO A O 8
ATOM 3737 N N . GLN A 1 3 ? 14.846 -14.573 6.769 1.00 0.00 3 GLN A N 8
ATOM 3738 C CA . GLN A 1 3 ? 14.509 -15.273 8.005 1.00 0.00 3 GLN A CA 8
ATOM 3739 C C . GLN A 1 3 ? 14.243 -14.294 9.149 1.00 0.00 3 GLN A C 8
ATOM 3740 O O . GLN A 1 3 ? 13.373 -14.526 9.987 1.00 0.00 3 GLN A O 8
ATOM 3754 N N . VAL A 1 4 ? 15.016 -13.208 9.188 1.00 0.00 4 VAL A N 8
ATOM 3755 C CA . VAL A 1 4 ? 14.882 -12.200 10.247 1.00 0.00 4 VAL A CA 8
ATOM 3756 C C . VAL A 1 4 ? 14.726 -10.806 9.647 1.00 0.00 4 VAL A C 8
ATOM 3757 O O . VAL A 1 4 ? 15.031 -10.587 8.475 1.00 0.00 4 VAL A O 8
ATOM 3770 N N . CYS A 1 5 ? 14.247 -9.862 10.461 1.00 0.00 5 CYS A N 8
ATOM 3771 C CA . CYS A 1 5 ? 14.048 -8.481 10.008 1.00 0.00 5 CYS A CA 8
ATOM 3772 C C . CYS A 1 5 ? 14.721 -7.503 10.976 1.00 0.00 5 CYS A C 8
ATOM 3773 O O . CYS A 1 5 ? 14.811 -7.780 12.173 1.00 0.00 5 CYS A O 8
ATOM 3780 N N . PRO A 1 6 ? 15.192 -6.373 10.496 1.00 0.00 6 PRO A N 8
ATOM 3781 C CA . PRO A 1 6 ? 15.861 -5.358 11.365 1.00 0.00 6 PRO A CA 8
ATOM 3782 C C . PRO A 1 6 ? 14.874 -4.652 12.293 1.00 0.00 6 PRO A C 8
ATOM 3783 O O . PRO A 1 6 ? 13.714 -4.439 11.939 1.00 0.00 6 PRO A O 8
ATOM 3794 N N . ALA A 1 7 ? 15.350 -4.282 13.479 1.00 0.00 7 ALA A N 8
ATOM 3795 C CA . ALA A 1 7 ? 14.516 -3.587 14.457 1.00 0.00 7 ALA A CA 8
ATOM 3796 C C . ALA A 1 7 ? 14.625 -2.079 14.256 1.00 0.00 7 ALA A C 8
ATOM 3797 O O . ALA A 1 7 ? 14.095 -1.296 15.044 1.00 0.00 7 ALA A O 8
ATOM 3804 N N . ILE A 1 8 ? 15.326 -1.684 13.198 1.00 0.00 8 ILE A N 8
ATOM 3805 C CA . ILE A 1 8 ? 15.517 -0.270 12.896 1.00 0.00 8 ILE A CA 8
ATOM 3806 C C . ILE A 1 8 ? 14.178 0.408 12.624 1.00 0.00 8 ILE A C 8
ATOM 3807 O O . ILE A 1 8 ? 13.934 1.519 13.091 1.00 0.00 8 ILE A O 8
ATOM 3823 N N . TYR A 1 9 ? 13.317 -0.267 11.864 1.00 0.00 9 TYR A N 8
ATOM 3824 C CA . TYR A 1 9 ? 11.998 0.278 11.528 1.00 0.00 9 TYR A CA 8
ATOM 3825 C C . TYR A 1 9 ? 12.114 1.262 10.362 1.00 0.00 9 TYR A C 8
ATOM 3826 O O . TYR A 1 9 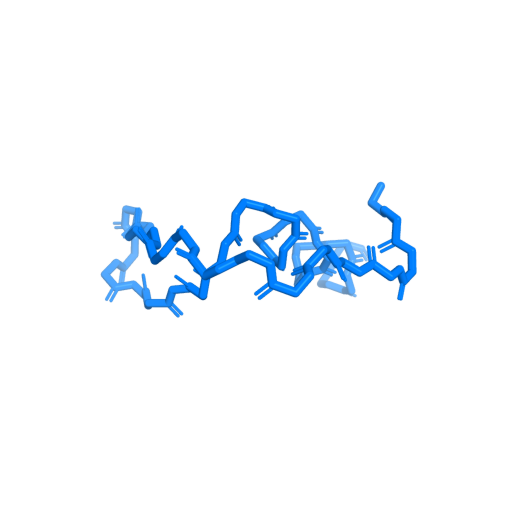? 12.477 2.422 10.554 1.00 0.00 9 TYR A O 8
ATOM 3844 N N . GLN A 1 10 ? 11.807 0.789 9.151 1.00 0.00 10 GLN A N 8
ATOM 3845 C CA . GLN A 1 10 ? 11.885 1.638 7.952 1.00 0.00 10 GLN A CA 8
ATOM 3846 C C . GLN A 1 10 ? 10.580 1.561 7.160 1.00 0.00 10 GLN A C 8
ATOM 3847 O O . GLN A 1 10 ? 10.522 0.933 6.103 1.00 0.00 10 GLN A O 8
ATOM 3861 N N . PRO A 1 11 ? 9.535 2.174 7.657 1.00 0.00 11 PRO A N 8
ATOM 3862 C CA . PRO A 1 11 ? 8.199 2.165 7.005 1.00 0.00 11 PRO A CA 8
ATOM 3863 C C . PRO A 1 11 ? 8.258 2.319 5.498 1.00 0.00 11 PRO A C 8
ATOM 3864 O O . PRO A 1 11 ? 8.927 3.202 4.961 1.00 0.00 11 PRO A O 8
ATOM 3875 N N . VAL A 1 12 ? 7.544 1.421 4.832 1.00 0.00 12 VAL A N 8
ATOM 3876 C CA . VAL A 1 12 ? 7.482 1.396 3.369 1.00 0.00 12 VAL A CA 8
ATOM 3877 C C . VAL A 1 12 ? 6.028 1.341 2.898 1.00 0.00 12 VAL A C 8
ATOM 3878 O O . VAL A 1 12 ? 5.154 0.826 3.596 1.00 0.00 12 VAL A O 8
ATOM 3891 N N . PHE A 1 13 ? 5.782 1.877 1.704 1.00 0.00 13 PHE A N 8
ATOM 3892 C CA . PHE A 1 13 ? 4.441 1.898 1.117 1.00 0.00 13 PHE A CA 8
ATOM 3893 C C . PHE A 1 13 ? 4.413 1.105 -0.186 1.00 0.00 13 PHE A C 8
ATOM 3894 O O . PHE A 1 13 ? 5.307 1.239 -1.021 1.00 0.00 13 PHE A O 8
ATOM 3911 N N . ASP A 1 14 ? 3.371 0.290 -0.367 1.00 0.00 14 ASP A N 8
ATOM 3912 C CA . ASP A 1 14 ? 3.232 -0.505 -1.592 1.00 0.00 14 ASP A CA 8
ATOM 3913 C C . ASP A 1 14 ? 2.246 0.162 -2.547 1.00 0.00 14 ASP A C 8
ATOM 3914 O O . ASP A 1 14 ? 1.377 0.928 -2.129 1.00 0.00 14 ASP A O 8
ATOM 3923 N N . GLU A 1 15 ? 2.405 -0.133 -3.834 1.00 0.00 15 GLU A N 8
ATOM 3924 C CA . GLU A 1 15 ? 1.552 0.443 -4.871 1.00 0.00 15 GLU A CA 8
ATOM 3925 C C . GLU A 1 15 ? 0.078 0.134 -4.627 1.00 0.00 15 GLU A C 8
ATOM 3926 O O . GLU A 1 15 ? -0.789 0.581 -5.379 1.00 0.00 15 GLU A O 8
ATOM 3938 N N . PHE A 1 16 ? -0.208 -0.619 -3.569 1.00 0.00 16 PHE A N 8
ATOM 3939 C CA . PHE A 1 16 ? -1.579 -0.967 -3.226 1.00 0.00 16 PHE A CA 8
ATOM 3940 C C . PHE A 1 16 ? -2.051 -0.065 -2.104 1.00 0.00 16 PHE A C 8
ATOM 3941 O O . PHE A 1 16 ? -3.179 -0.178 -1.625 1.00 0.00 16 PHE A O 8
ATOM 3958 N N . GLY A 1 17 ? -1.164 0.832 -1.688 1.00 0.00 17 GLY A N 8
ATOM 3959 C CA . GLY A 1 17 ? -1.478 1.758 -0.617 1.00 0.00 17 GLY A CA 8
ATOM 3960 C C . GLY A 1 17 ? -1.341 1.075 0.734 1.00 0.00 17 GLY A C 8
ATOM 3961 O O . GLY A 1 17 ? -1.697 1.639 1.769 1.00 0.00 17 GLY A O 8
ATOM 3965 N N . ARG A 1 18 ? -0.818 -0.145 0.713 1.00 0.00 18 ARG A N 8
ATOM 3966 C CA . ARG A 1 18 ? -0.632 -0.906 1.943 1.00 0.00 18 ARG A CA 8
ATOM 3967 C C . ARG A 1 18 ? 0.609 -0.415 2.680 1.00 0.00 18 ARG A C 8
ATOM 3968 O O . ARG A 1 18 ? 1.613 -0.060 2.061 1.00 0.00 18 ARG A O 8
ATOM 3989 N N . MET A 1 19 ? 0.524 -0.380 4.006 1.00 0.00 19 MET A N 8
ATOM 3990 C CA . MET A 1 19 ? 1.632 0.091 4.838 1.00 0.00 19 MET A CA 8
ATOM 3991 C C . MET A 1 19 ? 2.447 -1.075 5.392 1.00 0.00 19 MET A C 8
ATOM 3992 O O . MET A 1 19 ? 1.895 -2.050 5.901 1.00 0.00 19 MET A O 8
ATOM 4006 N N . TYR A 1 20 ? 3.770 -0.945 5.310 1.00 0.00 20 TYR A N 8
ATOM 4007 C CA . TYR A 1 20 ? 4.689 -1.966 5.822 1.00 0.00 20 TYR A CA 8
ATOM 4008 C C . TYR A 1 20 ? 5.733 -1.311 6.711 1.00 0.00 20 TYR A C 8
ATOM 4009 O O . TYR A 1 20 ? 6.224 -0.236 6.392 1.00 0.00 20 TYR A O 8
ATOM 4027 N N . SER A 1 21 ? 6.072 -1.960 7.819 1.00 0.00 21 SER A N 8
ATOM 4028 C CA . SER A 1 21 ? 7.068 -1.411 8.734 1.00 0.00 21 SER A CA 8
ATOM 4029 C C . SER A 1 21 ? 8.439 -1.328 8.066 1.00 0.00 21 SER A C 8
ATOM 4030 O O . SER A 1 21 ? 9.134 -0.325 8.202 1.00 0.00 21 SER A O 8
ATOM 4038 N N . ASN A 1 22 ? 8.828 -2.380 7.344 1.00 0.00 22 ASN A N 8
ATOM 4039 C CA . ASN A 1 22 ? 10.124 -2.385 6.662 1.00 0.00 22 ASN A CA 8
ATOM 4040 C C . ASN A 1 22 ? 10.103 -3.341 5.467 1.00 0.00 22 ASN A C 8
ATOM 4041 O O . ASN A 1 22 ? 9.171 -4.126 5.304 1.00 0.00 22 ASN A O 8
ATOM 4052 N N . SER A 1 23 ? 11.132 -3.257 4.627 1.00 0.00 23 SER A N 8
ATOM 4053 C CA . SER A 1 23 ? 11.221 -4.108 3.439 1.00 0.00 23 SER A CA 8
ATOM 4054 C C . SER A 1 23 ? 11.296 -5.588 3.812 1.00 0.00 23 SER A C 8
ATOM 4055 O O . SER A 1 23 ? 10.764 -6.436 3.100 1.00 0.00 23 SER A O 8
ATOM 4063 N N . CYS A 1 24 ? 11.936 -5.914 4.925 1.00 0.00 24 CYS A N 8
ATOM 4064 C CA . CYS A 1 24 ? 12.009 -7.307 5.325 1.00 0.00 24 CYS A CA 8
ATOM 4065 C C . CYS A 1 24 ? 10.596 -7.826 5.525 1.00 0.00 24 CYS A C 8
ATOM 4066 O O . CYS A 1 24 ? 10.238 -8.910 5.066 1.00 0.00 24 CYS A O 8
ATOM 4073 N N . GLU A 1 25 ? 9.794 -7.013 6.201 1.00 0.00 25 GLU A N 8
ATOM 4074 C CA . GLU A 1 25 ? 8.405 -7.356 6.455 1.00 0.00 25 GLU A CA 8
ATOM 4075 C C . GLU A 1 25 ? 7.653 -7.505 5.136 1.00 0.00 25 GLU A C 8
ATOM 4076 O O . GLU A 1 25 ? 6.787 -8.368 4.997 1.00 0.00 25 GLU A O 8
ATOM 4088 N N . MET A 1 26 ? 7.991 -6.654 4.166 1.00 0.00 26 MET A N 8
ATOM 4089 C CA . MET A 1 26 ? 7.339 -6.703 2.861 1.00 0.00 26 MET A CA 8
ATOM 4090 C C . MET A 1 26 ? 7.554 -8.066 2.208 1.00 0.00 26 MET A C 8
ATOM 4091 O O . MET A 1 26 ? 6.612 -8.678 1.707 1.00 0.00 26 MET A O 8
ATOM 4105 N N . GLN A 1 27 ? 8.796 -8.542 2.226 1.00 0.00 27 GLN A N 8
ATOM 4106 C CA . GLN A 1 27 ? 9.110 -9.841 1.642 1.00 0.00 27 GLN A CA 8
ATOM 4107 C C . GLN A 1 27 ? 8.534 -10.967 2.488 1.00 0.00 27 GLN A C 8
ATOM 4108 O O . GLN A 1 27 ? 7.989 -11.934 1.961 1.00 0.00 27 GLN A O 8
ATOM 4122 N N . ARG A 1 28 ? 8.663 -10.837 3.802 1.00 0.00 28 ARG A N 8
ATOM 4123 C CA . ARG A 1 28 ? 8.156 -11.855 4.713 1.00 0.00 28 ARG A CA 8
ATOM 4124 C C . ARG A 1 28 ? 6.641 -11.972 4.620 1.00 0.00 28 ARG A C 8
ATOM 4125 O O . ARG A 1 28 ? 6.096 -13.069 4.501 1.00 0.00 28 ARG A O 8
ATOM 4146 N N . ALA A 1 29 ? 5.966 -10.833 4.692 1.00 0.00 29 ALA A N 8
ATOM 4147 C CA . ALA A 1 29 ? 4.507 -10.812 4.637 1.00 0.00 29 ALA A CA 8
ATOM 4148 C C . ALA A 1 29 ? 3.994 -11.386 3.319 1.00 0.00 29 ALA A C 8
ATOM 4149 O O . ALA A 1 29 ? 3.086 -12.217 3.311 1.00 0.00 29 ALA A O 8
ATOM 4156 N N . ARG A 1 30 ? 4.579 -10.950 2.208 1.00 0.00 30 ARG A N 8
ATOM 4157 C CA . ARG A 1 30 ? 4.163 -11.449 0.903 1.00 0.00 30 ARG A CA 8
ATOM 4158 C C . ARG A 1 30 ? 4.471 -12.936 0.793 1.00 0.00 30 ARG A C 8
ATOM 4159 O O . ARG A 1 30 ? 3.688 -13.709 0.244 1.00 0.00 30 ARG A O 8
ATOM 4180 N N . CYS A 1 31 ? 5.623 -13.322 1.326 1.00 0.00 31 CYS A N 8
ATOM 4181 C CA . CYS A 1 31 ? 6.046 -14.714 1.299 1.00 0.00 31 CYS A CA 8
ATOM 4182 C C . CYS A 1 31 ? 5.043 -15.584 2.054 1.00 0.00 31 CYS A C 8
ATOM 4183 O O . CYS A 1 31 ? 4.631 -16.637 1.568 1.00 0.00 31 CYS A O 8
ATOM 4190 N N . LEU A 1 32 ? 4.646 -15.129 3.239 1.00 0.00 32 LEU A N 8
ATOM 4191 C CA . LEU A 1 32 ? 3.679 -15.865 4.046 1.00 0.00 32 LEU A CA 8
ATOM 4192 C C . LEU A 1 32 ? 2.339 -15.939 3.321 1.00 0.00 32 LEU A C 8
ATOM 4193 O O . LEU A 1 32 ? 1.639 -16.951 3.387 1.00 0.00 32 LEU A O 8
ATOM 4209 N N . ARG A 1 33 ? 1.987 -14.859 2.631 1.00 0.00 33 ARG A N 8
ATOM 4210 C CA . ARG A 1 33 ? 0.728 -14.805 1.895 1.00 0.00 33 ARG A CA 8
ATOM 4211 C C . ARG A 1 33 ? 0.668 -15.926 0.863 1.00 0.00 33 ARG A C 8
ATOM 4212 O O . ARG A 1 33 ? -0.358 -16.591 0.713 1.00 0.00 33 ARG A O 8
ATOM 4233 N N . GLY A 1 34 ? 1.773 -16.129 0.154 1.00 0.00 34 GLY A N 8
ATOM 4234 C CA . GLY A 1 34 ? 1.836 -17.173 -0.863 1.00 0.00 34 GLY A CA 8
ATOM 4235 C C . GLY A 1 34 ? 1.317 -18.498 -0.315 1.00 0.00 34 GLY A C 8
ATOM 4236 O O . GLY A 1 34 ? 2.100 -19.213 0.289 1.00 0.00 34 GLY A O 8
ATOM 4241 N N . CYS A 1 1 ? 12.576 -14.759 0.898 1.00 0.00 1 CYS A N 9
ATOM 4242 C CA . CYS A 1 1 ? 11.986 -14.081 2.088 1.00 0.00 1 CYS A CA 9
ATOM 4243 C C . CYS A 1 1 ? 13.029 -14.079 3.225 1.00 0.00 1 CYS A C 9
ATOM 4244 O O . CYS A 1 1 ? 13.291 -15.129 3.813 1.00 0.00 1 CYS A O 9
ATOM 4253 N N . PRO A 1 2 ? 13.627 -12.950 3.555 1.00 0.00 2 PRO A N 9
ATOM 4254 C CA . PRO A 1 2 ? 14.645 -12.889 4.650 1.00 0.00 2 PRO A CA 9
ATOM 4255 C C . PRO A 1 2 ? 14.175 -13.607 5.917 1.00 0.00 2 PRO A C 9
ATOM 4256 O O . PRO A 1 2 ? 13.026 -13.465 6.334 1.00 0.00 2 PRO A O 9
ATOM 4267 N N . GLN A 1 3 ? 15.075 -14.385 6.513 1.00 0.00 3 GLN A N 9
ATOM 4268 C CA . GLN A 1 3 ? 14.760 -15.138 7.725 1.00 0.00 3 GLN A CA 9
ATOM 4269 C C . GLN A 1 3 ? 14.443 -14.204 8.893 1.00 0.00 3 GLN A C 9
ATOM 4270 O O . GLN A 1 3 ? 13.581 -14.505 9.721 1.00 0.00 3 GLN A O 9
ATOM 4284 N N . VAL A 1 4 ? 15.152 -13.079 8.967 1.00 0.00 4 VAL A N 9
ATOM 4285 C CA . VAL A 1 4 ? 14.948 -12.110 10.051 1.00 0.00 4 VAL A CA 9
ATOM 4286 C C . VAL A 1 4 ? 14.747 -10.707 9.489 1.00 0.00 4 VAL A C 9
ATOM 4287 O O . VAL A 1 4 ? 15.059 -10.439 8.329 1.00 0.00 4 VAL A O 9
ATOM 4300 N N . CYS A 1 5 ? 14.216 -9.813 10.325 1.00 0.00 5 CYS A N 9
ATOM 4301 C CA . CYS A 1 5 ? 13.962 -8.427 9.918 1.00 0.00 5 CYS A CA 9
ATOM 4302 C C . CYS A 1 5 ? 14.677 -7.464 10.871 1.00 0.00 5 CYS A C 9
ATOM 4303 O O . CYS A 1 5 ? 14.841 -7.773 12.053 1.00 0.00 5 CYS A O 9
ATOM 4310 N N . PRO A 1 6 ? 15.105 -6.313 10.400 1.00 0.00 6 PRO A N 9
ATOM 4311 C CA . PRO A 1 6 ? 15.811 -5.315 11.260 1.00 0.00 6 PRO A CA 9
ATOM 4312 C C . PRO A 1 6 ? 14.863 -4.631 12.245 1.00 0.00 6 PRO A C 9
ATOM 4313 O O . PRO A 1 6 ? 13.682 -4.437 11.954 1.00 0.00 6 PRO A O 9
ATOM 4324 N N . ALA A 1 7 ? 15.394 -4.263 13.408 1.00 0.00 7 ALA A N 9
ATOM 4325 C CA . ALA A 1 7 ? 14.596 -3.594 14.434 1.00 0.00 7 ALA A CA 9
ATOM 4326 C C . ALA A 1 7 ? 14.597 -2.086 14.208 1.00 0.00 7 ALA A C 9
ATOM 4327 O O . ALA A 1 7 ? 13.995 -1.332 14.972 1.00 0.00 7 ALA A O 9
ATOM 4334 N N . ILE A 1 8 ? 15.283 -1.654 13.155 1.00 0.00 8 ILE A N 9
ATOM 4335 C CA . ILE A 1 8 ? 15.365 -0.233 12.835 1.00 0.00 8 ILE A CA 9
ATOM 4336 C C . ILE A 1 8 ? 13.974 0.334 12.565 1.00 0.00 8 ILE A C 9
ATOM 4337 O O . ILE A 1 8 ? 13.638 1.420 13.036 1.00 0.00 8 ILE A O 9
ATOM 4353 N N . TYR A 1 9 ? 13.174 -0.409 11.805 1.00 0.00 9 TYR A N 9
ATOM 4354 C CA . TYR A 1 9 ? 11.817 0.022 11.472 1.00 0.00 9 TYR A CA 9
ATOM 4355 C C . TYR A 1 9 ? 11.852 1.074 10.362 1.00 0.00 9 TYR A C 9
ATOM 4356 O O . TYR A 1 9 ? 12.083 2.254 10.622 1.00 0.00 9 TYR A O 9
ATOM 4374 N N . GLN A 1 10 ? 11.624 0.633 9.123 1.00 0.00 10 GLN A N 9
ATOM 4375 C CA . GLN A 1 10 ? 11.635 1.541 7.969 1.00 0.00 10 GLN A CA 9
ATOM 4376 C C . GLN A 1 10 ? 10.373 1.357 7.129 1.00 0.00 10 GLN A C 9
ATOM 4377 O O . GLN A 1 10 ? 10.432 0.846 6.012 1.00 0.00 10 GLN A O 9
ATOM 4391 N N . PRO A 1 11 ? 9.241 1.757 7.647 1.00 0.00 11 PRO A N 9
ATOM 4392 C CA . PRO A 1 11 ? 7.937 1.629 6.945 1.00 0.00 11 PRO A CA 9
ATOM 4393 C C . PRO A 1 11 ? 8.023 1.921 5.464 1.00 0.00 11 PRO A C 9
ATOM 4394 O O . PRO A 1 11 ? 8.540 2.950 5.030 1.00 0.00 11 PRO A O 9
ATOM 4405 N N . VAL A 1 12 ? 7.503 0.973 4.705 1.00 0.00 12 VAL A N 9
ATOM 4406 C CA . VAL A 1 12 ? 7.488 1.051 3.247 1.00 0.00 12 VAL A CA 9
ATOM 4407 C C . VAL A 1 12 ? 6.056 1.122 2.730 1.00 0.00 12 VAL A C 9
ATOM 4408 O O . VAL A 1 12 ? 5.109 0.770 3.433 1.00 0.00 12 VAL A O 9
ATOM 4421 N N . PHE A 1 13 ? 5.913 1.577 1.489 1.00 0.00 13 PHE A N 9
ATOM 4422 C CA . PHE A 1 13 ? 4.603 1.701 0.852 1.00 0.00 13 PHE A CA 9
ATOM 4423 C C . PHE A 1 13 ? 4.427 0.634 -0.225 1.00 0.00 13 PHE A C 9
ATOM 4424 O O . PHE A 1 13 ? 5.284 0.467 -1.093 1.00 0.00 13 PHE A O 9
ATOM 4441 N N . ASP A 1 14 ? 3.307 -0.082 -0.165 1.00 0.00 14 ASP A N 9
ATOM 4442 C CA . ASP A 1 14 ? 3.020 -1.12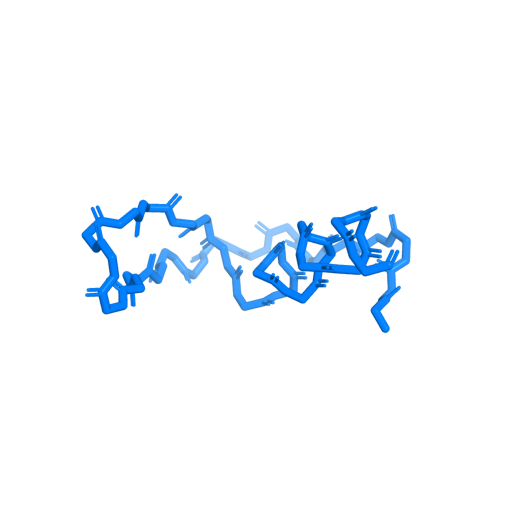8 -1.143 1.00 0.00 14 ASP A CA 9
ATOM 4443 C C . ASP A 1 14 ? 2.343 -0.535 -2.375 1.00 0.00 14 ASP A C 9
ATOM 4444 O O . ASP A 1 14 ? 1.830 0.583 -2.333 1.00 0.00 14 ASP A O 9
ATOM 4453 N N . GLU A 1 15 ? 2.343 -1.299 -3.463 1.00 0.00 15 GLU A N 9
ATOM 4454 C CA . GLU A 1 15 ? 1.729 -0.857 -4.713 1.00 0.00 15 GLU A CA 9
ATOM 4455 C C . GLU A 1 15 ? 0.268 -0.463 -4.497 1.00 0.00 15 GLU A C 9
ATOM 4456 O O . GLU A 1 15 ? -0.286 0.337 -5.251 1.00 0.00 15 GLU A O 9
ATOM 4468 N N . PHE A 1 16 ? -0.349 -1.023 -3.461 1.00 0.00 16 PHE A N 9
ATOM 4469 C CA . PHE A 1 16 ? -1.735 -0.726 -3.145 1.00 0.00 16 PHE A CA 9
ATOM 4470 C C . PHE A 1 16 ? -1.782 0.485 -2.239 1.00 0.00 16 PHE A C 9
ATOM 4471 O O . PHE A 1 16 ? -2.850 0.951 -1.844 1.00 0.00 16 PHE A O 9
ATOM 4488 N N . GLY A 1 17 ? -0.597 0.991 -1.921 1.00 0.00 17 GLY A N 9
ATOM 4489 C CA . GLY A 1 17 ? -0.479 2.155 -1.065 1.00 0.00 17 GLY A CA 9
ATOM 4490 C C . GLY A 1 17 ? -0.626 1.775 0.401 1.00 0.00 17 GLY A C 9
ATOM 4491 O O . GLY A 1 17 ? -0.896 2.624 1.249 1.00 0.00 17 GLY A O 9
ATOM 4495 N N . ARG A 1 18 ? -0.444 0.491 0.693 1.00 0.00 18 ARG A N 9
ATOM 4496 C CA . ARG A 1 18 ? -0.555 0.012 2.068 1.00 0.00 18 ARG A CA 9
ATOM 4497 C C . ARG A 1 18 ? 0.731 0.302 2.832 1.00 0.00 18 ARG A C 9
ATOM 4498 O O . ARG A 1 18 ? 1.824 0.246 2.268 1.00 0.00 18 ARG A O 9
ATOM 4519 N N . MET A 1 19 ? 0.596 0.624 4.117 1.00 0.00 19 MET A N 9
ATOM 4520 C CA . MET A 1 19 ? 1.757 0.937 4.949 1.00 0.00 19 MET A CA 9
ATOM 4521 C C . MET A 1 19 ? 2.252 -0.299 5.697 1.00 0.00 19 MET A C 9
ATOM 4522 O O . MET A 1 19 ? 1.467 -1.034 6.297 1.00 0.00 19 MET A O 9
ATOM 4536 N N . TYR A 1 20 ? 3.568 -0.507 5.667 1.00 0.00 20 TYR A N 9
ATOM 4537 C CA . TYR A 1 20 ? 4.198 -1.639 6.353 1.00 0.00 20 TYR A CA 9
ATOM 4538 C C . TYR A 1 20 ? 5.235 -1.122 7.341 1.00 0.00 20 TYR A C 9
ATOM 4539 O O . TYR A 1 20 ? 5.320 0.079 7.594 1.00 0.00 20 TYR A O 9
ATOM 4557 N N . SER A 1 21 ? 6.016 -2.039 7.902 1.00 0.00 21 SER A N 9
ATOM 4558 C CA . SER A 1 21 ? 7.048 -1.680 8.870 1.00 0.00 21 SER A CA 9
ATOM 4559 C C . SER A 1 21 ? 8.409 -1.549 8.176 1.00 0.00 21 SER A C 9
ATOM 4560 O O . SER A 1 21 ? 9.124 -0.571 8.391 1.00 0.00 21 SER A O 9
ATOM 4568 N N . ASN A 1 22 ? 8.763 -2.527 7.345 1.00 0.00 22 ASN A N 9
ATOM 4569 C CA . ASN A 1 22 ? 10.041 -2.476 6.636 1.00 0.00 22 ASN A CA 9
ATOM 4570 C C . ASN A 1 22 ? 10.052 -3.434 5.441 1.00 0.00 22 ASN A C 9
ATOM 4571 O O . ASN A 1 22 ? 9.094 -4.171 5.212 1.00 0.00 22 ASN A O 9
ATOM 4582 N N . SER A 1 23 ? 11.145 -3.402 4.679 1.00 0.00 23 SER A N 9
ATOM 4583 C CA . SER A 1 23 ? 11.292 -4.250 3.492 1.00 0.00 23 SER A CA 9
ATOM 4584 C C . SER A 1 23 ? 11.217 -5.727 3.849 1.00 0.00 23 SER A C 9
ATOM 4585 O O . SER A 1 23 ? 10.567 -6.514 3.165 1.00 0.00 23 SER A O 9
ATOM 4593 N N . CYS A 1 24 ? 11.891 -6.105 4.921 1.00 0.00 24 CYS A N 9
ATOM 4594 C CA . CYS A 1 24 ? 11.881 -7.497 5.342 1.00 0.00 24 CYS A CA 9
ATOM 4595 C C . CYS A 1 24 ? 10.447 -7.938 5.577 1.00 0.00 24 CYS A C 9
ATOM 4596 O O . CYS A 1 24 ? 10.022 -9.000 5.124 1.00 0.00 24 CYS A O 9
ATOM 4603 N N . GLU A 1 25 ? 9.706 -7.094 6.277 1.00 0.00 25 GLU A N 9
ATOM 4604 C CA . GLU A 1 25 ? 8.307 -7.372 6.564 1.00 0.00 25 GLU A CA 9
ATOM 4605 C C . GLU A 1 25 ? 7.516 -7.460 5.262 1.00 0.00 25 GLU A C 9
ATOM 4606 O O . GLU A 1 25 ? 6.650 -8.320 5.107 1.00 0.00 25 GLU A O 9
ATOM 4618 N N . MET A 1 26 ? 7.834 -6.572 4.320 1.00 0.00 26 MET A N 9
ATOM 4619 C CA . MET A 1 26 ? 7.161 -6.567 3.027 1.00 0.00 26 MET A CA 9
ATOM 4620 C C . MET A 1 26 ? 7.377 -7.896 2.307 1.00 0.00 26 MET A C 9
ATOM 4621 O O . MET A 1 26 ? 6.430 -8.504 1.809 1.00 0.00 26 MET A O 9
ATOM 4635 N N . GLN A 1 27 ? 8.629 -8.345 2.266 1.00 0.00 27 GLN A N 9
ATOM 4636 C CA . GLN A 1 27 ? 8.954 -9.610 1.614 1.00 0.00 27 GLN A CA 9
ATOM 4637 C C . GLN A 1 27 ? 8.418 -10.783 2.423 1.00 0.00 27 GLN A C 9
ATOM 4638 O O . GLN A 1 27 ? 7.866 -11.730 1.869 1.00 0.00 27 GLN A O 9
ATOM 4652 N N . ARG A 1 28 ? 8.583 -10.710 3.738 1.00 0.00 28 ARG A N 9
ATOM 4653 C CA . ARG A 1 28 ? 8.116 -11.774 4.617 1.00 0.00 28 ARG A CA 9
ATOM 4654 C C . ARG A 1 28 ? 6.603 -11.919 4.547 1.00 0.00 28 ARG A C 9
ATOM 4655 O O . ARG A 1 28 ? 6.080 -13.018 4.383 1.00 0.00 28 ARG A O 9
ATOM 4676 N N . ALA A 1 29 ? 5.908 -10.801 4.687 1.00 0.00 29 ALA A N 9
ATOM 4677 C CA . ALA A 1 29 ? 4.448 -10.818 4.654 1.00 0.00 29 ALA A CA 9
ATOM 4678 C C . ALA A 1 29 ? 3.940 -11.361 3.323 1.00 0.00 29 ALA A C 9
ATOM 4679 O O . ALA A 1 29 ? 3.053 -12.215 3.294 1.00 0.00 29 ALA A O 9
ATOM 4686 N N . ARG A 1 30 ? 4.508 -10.879 2.223 1.00 0.00 30 ARG A N 9
ATOM 4687 C CA . ARG A 1 30 ? 4.097 -11.350 0.907 1.00 0.00 30 ARG A CA 9
ATOM 4688 C C . ARG A 1 30 ? 4.463 -12.820 0.751 1.00 0.00 30 ARG A C 9
ATOM 4689 O O . ARG A 1 30 ? 3.700 -13.612 0.197 1.00 0.00 30 ARG A O 9
ATOM 4710 N N . CYS A 1 31 ? 5.640 -13.173 1.253 1.00 0.00 31 CYS A N 9
ATOM 4711 C CA . CYS A 1 31 ? 6.125 -14.545 1.182 1.00 0.00 31 CYS A CA 9
ATOM 4712 C C . CYS A 1 31 ? 5.212 -15.479 1.973 1.00 0.00 31 CYS A C 9
ATOM 4713 O O . CYS A 1 31 ? 4.822 -16.538 1.484 1.00 0.00 31 CYS A O 9
ATOM 4720 N N . LEU A 1 32 ? 4.868 -15.074 3.195 1.00 0.00 32 LEU A N 9
ATOM 4721 C CA . LEU A 1 32 ? 3.992 -15.882 4.038 1.00 0.00 32 LEU A CA 9
ATOM 4722 C C . LEU A 1 32 ? 2.622 -16.031 3.383 1.00 0.00 32 LEU A C 9
ATOM 4723 O O . LEU A 1 32 ? 2.015 -17.102 3.427 1.00 0.00 32 LEU A O 9
ATOM 4739 N N . ARG A 1 33 ? 2.144 -14.950 2.778 1.00 0.00 33 ARG A N 9
ATOM 4740 C CA . ARG A 1 33 ? 0.845 -14.969 2.116 1.00 0.00 33 ARG A CA 9
ATOM 4741 C C . ARG A 1 33 ? 0.838 -15.990 0.982 1.00 0.00 33 ARG A C 9
ATOM 4742 O O . ARG A 1 33 ? -0.123 -16.740 0.815 1.00 0.00 33 ARG A O 9
ATOM 4763 N N . GLY A 1 34 ? 1.917 -16.011 0.206 1.00 0.00 34 GLY A N 9
ATOM 4764 C CA . GLY A 1 34 ? 2.025 -16.945 -0.910 1.00 0.00 34 GLY A CA 9
ATOM 4765 C C . GLY A 1 34 ? 2.238 -18.370 -0.412 1.00 0.00 34 GLY A C 9
ATOM 4766 O O . GLY A 1 34 ? 2.641 -18.523 0.730 1.00 0.00 34 GLY A O 9
ATOM 4771 N N . CYS A 1 1 ? 13.045 -12.942 1.328 1.00 0.00 1 CYS A N 10
ATOM 4772 C CA . CYS A 1 1 ? 12.245 -12.847 2.582 1.00 0.00 1 CYS A CA 10
ATOM 4773 C C . CYS A 1 1 ? 12.978 -13.587 3.706 1.00 0.00 1 CYS A C 10
ATOM 4774 O O . CYS A 1 1 ? 12.689 -14.752 3.981 1.00 0.00 1 CYS A O 10
ATOM 4783 N N . PRO A 1 2 ? 13.906 -12.936 4.360 1.00 0.00 2 PRO A N 10
ATOM 4784 C CA . PRO A 1 2 ? 14.681 -13.547 5.483 1.00 0.00 2 PRO A CA 10
ATOM 4785 C C . PRO A 1 2 ? 13.759 -14.071 6.585 1.00 0.00 2 PRO A C 10
ATOM 4786 O O . PRO A 1 2 ? 12.614 -13.636 6.706 1.00 0.00 2 PRO A O 10
ATOM 4797 N N . GLN A 1 3 ? 14.263 -15.008 7.380 1.00 0.00 3 GLN A N 10
ATOM 4798 C CA . GLN A 1 3 ? 13.469 -15.582 8.461 1.00 0.00 3 GLN A CA 10
ATOM 4799 C C . GLN A 1 3 ? 13.036 -14.494 9.436 1.00 0.00 3 GLN A C 10
ATOM 4800 O O . GLN A 1 3 ? 11.913 -14.509 9.939 1.00 0.00 3 GLN A O 10
ATOM 4814 N N . VAL A 1 4 ? 13.933 -13.543 9.695 1.00 0.00 4 VAL A N 10
ATOM 4815 C CA . VAL A 1 4 ? 13.641 -12.434 10.608 1.00 0.00 4 VAL A CA 10
ATOM 4816 C C . VAL A 1 4 ? 13.946 -11.105 9.927 1.00 0.00 4 VAL A C 10
ATOM 4817 O O . VAL A 1 4 ? 14.747 -11.044 8.995 1.00 0.00 4 VAL A O 10
ATOM 4830 N N . CYS A 1 5 ? 13.298 -10.040 10.397 1.00 0.00 5 CYS A N 10
ATOM 4831 C CA . CYS A 1 5 ? 13.494 -8.702 9.829 1.00 0.00 5 CYS A CA 10
ATOM 4832 C C . CYS A 1 5 ? 14.228 -7.804 10.829 1.00 0.00 5 CYS A C 10
ATOM 4833 O O . CYS A 1 5 ? 14.132 -8.017 12.038 1.00 0.00 5 CYS A O 10
ATOM 4840 N N . PRO A 1 6 ? 14.972 -6.824 10.361 1.00 0.00 6 PRO A N 10
ATOM 4841 C CA . PRO A 1 6 ? 15.743 -5.913 11.262 1.00 0.00 6 PRO A CA 10
ATOM 4842 C C . PRO A 1 6 ? 14.840 -4.996 12.087 1.00 0.00 6 PRO A C 10
ATOM 4843 O O . PRO A 1 6 ? 13.736 -4.648 11.669 1.00 0.00 6 PRO A O 10
ATOM 4854 N N . ALA A 1 7 ? 15.331 -4.610 13.264 1.00 0.00 7 ALA A N 10
ATOM 4855 C CA . ALA A 1 7 ? 14.580 -3.733 14.157 1.00 0.00 7 ALA A CA 10
ATOM 4856 C C . ALA A 1 7 ? 14.808 -2.272 13.783 1.00 0.00 7 ALA A C 10
ATOM 4857 O O . ALA A 1 7 ? 14.446 -1.365 14.532 1.00 0.00 7 ALA A O 10
ATOM 4864 N N . ILE A 1 8 ? 15.412 -2.054 12.619 1.00 0.00 8 ILE A N 10
ATOM 4865 C CA . ILE A 1 8 ? 15.686 -0.699 12.154 1.00 0.00 8 ILE A CA 10
ATOM 4866 C C . ILE A 1 8 ? 14.384 0.083 12.021 1.00 0.00 8 ILE A C 10
ATOM 4867 O O . ILE A 1 8 ? 14.321 1.261 12.371 1.00 0.00 8 ILE A O 10
ATOM 4883 N N . TYR A 1 9 ? 13.350 -0.582 11.515 1.00 0.00 9 TYR A N 10
ATOM 4884 C CA . TYR A 1 9 ? 12.048 0.053 11.340 1.00 0.00 9 TYR A CA 10
ATOM 4885 C C . TYR A 1 9 ? 12.125 1.160 10.294 1.00 0.00 9 TYR A C 10
ATOM 4886 O O . TYR A 1 9 ? 12.452 2.304 10.609 1.00 0.00 9 TYR A O 10
ATOM 4904 N N . GLN A 1 10 ? 11.817 0.808 9.045 1.00 0.00 10 GLN A N 10
ATOM 4905 C CA . GLN A 1 10 ? 11.848 1.776 7.939 1.00 0.00 10 GLN A CA 10
ATOM 4906 C C . GLN A 1 10 ? 10.525 1.734 7.176 1.00 0.00 10 GLN A C 10
ATOM 4907 O O . GLN A 1 10 ? 10.453 1.178 6.085 1.00 0.00 10 GLN A O 10
ATOM 4921 N N . PRO A 1 11 ? 9.482 2.293 7.737 1.00 0.00 11 PRO A N 10
ATOM 4922 C CA . PRO A 1 11 ? 8.132 2.295 7.112 1.00 0.00 11 PRO A CA 10
ATOM 4923 C C . PRO A 1 11 ? 8.158 2.510 5.611 1.00 0.00 11 PRO A C 10
ATOM 4924 O O . PRO A 1 11 ? 8.772 3.446 5.100 1.00 0.00 11 PRO A O 10
ATOM 4935 N N . VAL A 1 12 ? 7.477 1.603 4.920 1.00 0.00 12 VAL A N 10
ATOM 4936 C CA . VAL A 1 12 ? 7.390 1.631 3.459 1.00 0.00 12 VAL A CA 10
ATOM 4937 C C . VAL A 1 12 ? 5.930 1.573 3.007 1.00 0.00 12 VAL A C 10
ATOM 4938 O O . VAL A 1 12 ? 5.076 1.015 3.696 1.00 0.00 12 VAL A O 10
ATOM 4951 N N . PHE A 1 13 ? 5.660 2.153 1.841 1.00 0.00 13 PHE A N 10
ATOM 4952 C CA . PHE A 1 13 ? 4.310 2.176 1.274 1.00 0.00 13 PHE A CA 10
ATOM 4953 C C . PHE A 1 13 ? 4.276 1.435 -0.060 1.00 0.00 13 PHE A C 10
ATOM 4954 O O . PHE A 1 13 ? 5.085 1.706 -0.948 1.00 0.00 13 PHE A O 10
ATOM 4971 N N . ASP A 1 14 ? 3.324 0.514 -0.208 1.00 0.00 14 ASP A N 10
ATOM 4972 C CA . ASP A 1 14 ? 3.191 -0.238 -1.458 1.00 0.00 14 ASP A CA 10
ATOM 4973 C C . ASP A 1 14 ? 2.241 0.490 -2.406 1.00 0.00 14 ASP A C 10
ATOM 4974 O O . ASP A 1 14 ? 1.382 1.259 -1.972 1.00 0.00 14 ASP A O 10
ATOM 4983 N N . GLU A 1 15 ? 2.417 0.242 -3.700 1.00 0.00 15 GLU A N 10
ATOM 4984 C CA . GLU A 1 15 ? 1.594 0.878 -4.727 1.00 0.00 15 GLU A CA 10
ATOM 4985 C C . GLU A 1 15 ? 0.110 0.593 -4.517 1.00 0.00 15 GLU A C 10
ATOM 4986 O O . GLU A 1 15 ? -0.735 1.096 -5.257 1.00 0.00 15 GLU A O 10
ATOM 4998 N N . PHE A 1 16 ? -0.208 -0.204 -3.500 1.00 0.00 16 PHE A N 10
ATOM 4999 C CA . PHE A 1 16 ? -1.592 -0.535 -3.193 1.00 0.00 16 PHE A CA 10
ATOM 5000 C C . PHE A 1 16 ? -2.060 0.321 -2.034 1.00 0.00 16 PHE A C 10
ATOM 5001 O O . PHE A 1 16 ? -3.201 0.219 -1.583 1.00 0.00 16 PHE A O 10
ATOM 5018 N N . GLY A 1 17 ? -1.159 1.173 -1.559 1.00 0.00 17 GLY A N 10
ATOM 5019 C CA . GLY A 1 17 ? -1.467 2.058 -0.450 1.00 0.00 17 GLY A CA 10
ATOM 5020 C C . GLY A 1 17 ? -1.334 1.331 0.879 1.00 0.00 17 GLY A C 10
ATOM 5021 O O . GLY A 1 17 ? -1.658 1.880 1.932 1.00 0.00 17 GLY A O 10
ATOM 5025 N N . ARG A 1 18 ? -0.849 0.095 0.827 1.00 0.00 18 ARG A N 10
ATOM 5026 C CA . ARG A 1 18 ? -0.673 -0.689 2.045 1.00 0.00 18 ARG A CA 10
ATOM 5027 C C . ARG A 1 18 ? 0.567 -0.219 2.797 1.00 0.00 18 ARG A C 10
ATOM 5028 O O . ARG A 1 18 ? 1.558 0.186 2.190 1.00 0.00 18 ARG A O 10
ATOM 5049 N N . MET A 1 19 ? 0.494 -0.256 4.125 1.00 0.00 19 MET A N 10
ATOM 5050 C CA . MET A 1 19 ? 1.604 0.189 4.970 1.00 0.00 19 MET A CA 10
ATOM 5051 C C . MET A 1 19 ? 2.436 -0.987 5.472 1.00 0.00 19 MET A C 10
ATOM 5052 O O . MET A 1 19 ? 1.900 -1.989 5.947 1.00 0.00 19 MET A O 10
ATOM 5066 N N . TYR A 1 20 ? 3.757 -0.838 5.381 1.00 0.00 20 TYR A N 10
ATOM 5067 C CA . TYR A 1 20 ? 4.696 -1.862 5.843 1.00 0.00 20 TYR A CA 10
ATOM 5068 C C . TYR A 1 20 ? 5.741 -1.222 6.741 1.00 0.00 20 TYR A C 10
ATOM 5069 O O . TYR A 1 20 ? 6.209 -0.129 6.451 1.00 0.00 20 TYR A O 10
ATOM 5087 N N . SER A 1 21 ? 6.099 -1.898 7.827 1.00 0.00 21 SER A N 10
ATOM 5088 C CA . SER A 1 21 ? 7.093 -1.359 8.753 1.00 0.00 21 SER A CA 10
ATOM 5089 C C . SER A 1 21 ? 8.452 -1.206 8.073 1.00 0.00 21 SER A C 10
ATOM 5090 O O . SER A 1 21 ? 9.119 -0.187 8.240 1.00 0.00 21 SER A O 10
ATOM 5098 N N . ASN A 1 22 ? 8.863 -2.216 7.304 1.00 0.00 22 ASN A N 10
ATOM 5099 C CA . ASN A 1 22 ? 10.148 -2.151 6.608 1.00 0.00 22 ASN A CA 10
ATOM 5100 C C . ASN A 1 22 ? 10.118 -3.010 5.346 1.00 0.00 22 ASN A C 10
ATOM 5101 O O . ASN A 1 22 ? 9.181 -3.778 5.128 1.00 0.00 22 ASN A O 10
ATOM 5112 N N . SER A 1 23 ? 11.140 -2.860 4.509 1.00 0.00 23 SER A N 10
ATOM 5113 C CA . SER A 1 23 ? 11.220 -3.611 3.258 1.00 0.00 23 SER A CA 10
ATOM 5114 C C . SER A 1 23 ? 11.250 -5.120 3.509 1.00 0.00 23 SER A C 10
ATOM 5115 O O . SER A 1 23 ? 10.660 -5.890 2.752 1.00 0.00 23 SER A O 10
ATOM 5123 N N . CYS A 1 24 ? 11.929 -5.544 4.572 1.00 0.00 24 CYS A N 10
ATOM 5124 C CA . CYS A 1 24 ? 12.005 -6.965 4.894 1.00 0.00 24 CYS A CA 10
ATOM 5125 C C . CYS A 1 24 ? 10.613 -7.527 5.118 1.00 0.00 24 CYS A C 10
ATOM 5126 O O . CYS A 1 24 ? 10.257 -8.582 4.592 1.00 0.00 24 CYS A O 10
ATOM 5133 N N . GLU A 1 25 ? 9.834 -6.803 5.901 1.00 0.00 25 GLU A N 10
ATOM 5134 C CA . GLU A 1 25 ? 8.470 -7.212 6.202 1.00 0.00 25 GLU A CA 10
ATOM 5135 C C . GLU A 1 25 ? 7.680 -7.357 4.910 1.00 0.00 25 GLU A C 10
ATOM 5136 O O . GLU A 1 25 ? 6.857 -8.261 4.763 1.00 0.00 25 GLU A O 10
ATOM 5148 N N . MET A 1 26 ? 7.950 -6.457 3.974 1.00 0.00 26 MET A N 10
ATOM 5149 C CA . MET A 1 26 ? 7.281 -6.471 2.680 1.00 0.00 26 MET A CA 10
ATOM 5150 C C . MET A 1 26 ? 7.448 -7.839 2.012 1.00 0.00 26 MET A C 10
ATOM 5151 O O . MET A 1 26 ? 6.467 -8.509 1.688 1.00 0.00 26 MET A O 10
ATOM 5165 N N . GLN A 1 27 ? 8.699 -8.237 1.806 1.00 0.00 27 GLN A N 10
ATOM 5166 C CA . GLN A 1 27 ? 8.991 -9.519 1.172 1.00 0.00 27 GLN A CA 10
ATOM 5167 C C . GLN A 1 27 ? 8.526 -10.676 2.048 1.00 0.00 27 GLN A C 10
ATOM 5168 O O . GLN A 1 27 ? 7.998 -11.672 1.553 1.00 0.00 27 GLN A O 10
ATOM 5182 N N . ARG A 1 28 ? 8.734 -10.538 3.352 1.00 0.00 28 ARG A N 10
ATOM 5183 C CA . ARG A 1 28 ? 8.343 -11.577 4.299 1.00 0.00 28 ARG A CA 10
ATOM 5184 C C . ARG A 1 28 ? 6.841 -11.810 4.244 1.00 0.00 28 ARG A C 10
ATOM 5185 O O . ARG A 1 28 ? 6.374 -12.947 4.299 1.00 0.00 28 ARG A O 10
ATOM 5206 N N . ALA A 1 29 ? 6.092 -10.720 4.151 1.00 0.00 29 ALA A N 10
ATOM 5207 C CA . ALA A 1 29 ? 4.636 -10.808 4.106 1.00 0.00 29 ALA A CA 10
ATOM 5208 C C . ALA A 1 29 ? 4.181 -11.653 2.919 1.00 0.00 29 ALA A C 10
ATOM 5209 O O . ALA A 1 29 ? 3.334 -12.535 3.065 1.00 0.00 29 ALA A O 10
ATOM 5216 N N . ARG A 1 30 ? 4.755 -11.393 1.747 1.00 0.00 30 ARG A N 10
ATOM 5217 C CA . ARG A 1 30 ? 4.398 -12.160 0.558 1.00 0.00 30 ARG A CA 10
ATOM 5218 C C . ARG A 1 30 ? 4.842 -13.608 0.729 1.00 0.00 30 ARG A C 10
ATOM 5219 O O . ARG A 1 30 ? 4.125 -14.541 0.370 1.00 0.00 30 ARG A O 10
ATOM 5240 N N . CYS A 1 31 ? 6.029 -13.775 1.299 1.00 0.00 31 CYS A N 10
ATOM 5241 C CA . CYS A 1 31 ? 6.583 -15.100 1.544 1.00 0.00 31 CYS A CA 10
ATOM 5242 C C . CYS A 1 31 ? 5.823 -15.802 2.667 1.00 0.00 31 CYS A C 10
ATOM 5243 O O . CYS A 1 31 ? 5.727 -17.030 2.690 1.00 0.00 31 CYS A O 10
ATOM 5250 N N . LEU A 1 32 ? 5.286 -15.018 3.594 1.00 0.00 32 LEU A N 10
ATOM 5251 C CA . LEU A 1 32 ? 4.539 -15.579 4.713 1.00 0.00 32 LEU A CA 10
ATOM 5252 C C . LEU A 1 32 ? 3.311 -16.332 4.204 1.00 0.00 32 LEU A C 10
ATOM 5253 O O . LEU A 1 32 ? 2.970 -17.398 4.719 1.00 0.00 32 LEU A O 10
ATOM 5269 N N . ARG A 1 33 ? 2.652 -15.777 3.190 1.00 0.00 33 ARG A N 10
ATOM 5270 C CA . ARG A 1 33 ? 1.468 -16.413 2.625 1.00 0.00 33 ARG A CA 10
ATOM 5271 C C . ARG A 1 33 ? 1.824 -17.764 2.012 1.00 0.00 33 ARG A C 10
ATOM 5272 O O . ARG A 1 33 ? 1.059 -18.723 2.115 1.00 0.00 33 ARG A O 10
ATOM 5293 N N . GLY A 1 34 ? 2.989 -17.835 1.373 1.00 0.00 34 GLY A N 10
ATOM 5294 C CA . GLY A 1 34 ? 3.431 -19.076 0.747 1.00 0.00 34 GLY A CA 10
ATOM 5295 C C . GLY A 1 34 ? 3.677 -20.157 1.795 1.00 0.00 34 GLY A C 10
ATOM 5296 O O . GLY A 1 34 ? 3.266 -19.960 2.927 1.00 0.00 34 GLY A O 10
ATOM 5301 N N . CYS A 1 1 ? 13.083 -13.220 1.408 1.00 0.00 1 CYS A N 11
ATOM 5302 C CA . CYS A 1 1 ? 12.226 -13.029 2.612 1.00 0.00 1 CYS A CA 11
ATOM 5303 C C . CYS A 1 1 ? 12.879 -13.722 3.814 1.00 0.00 1 CYS A C 11
ATOM 5304 O O . CYS A 1 1 ? 12.522 -14.850 4.158 1.00 0.00 1 CYS A O 11
ATOM 5313 N N . PRO A 1 2 ? 13.816 -13.070 4.453 1.00 0.00 2 PRO A N 11
ATOM 5314 C CA . PRO A 1 2 ? 14.529 -13.629 5.644 1.00 0.00 2 PRO A CA 11
ATOM 5315 C C . PRO A 1 2 ? 13.562 -13.990 6.775 1.00 0.00 2 PRO A C 11
ATOM 5316 O O . PRO A 1 2 ? 12.485 -13.406 6.893 1.00 0.00 2 PRO A O 11
ATOM 5327 N N . GLN A 1 3 ? 13.955 -14.956 7.599 1.00 0.00 3 GLN A N 11
ATOM 5328 C CA . GLN A 1 3 ? 13.118 -15.392 8.712 1.00 0.00 3 GLN A CA 11
ATOM 5329 C C . GLN A 1 3 ? 12.846 -14.234 9.670 1.00 0.00 3 GLN A C 11
ATOM 5330 O O . GLN A 1 3 ? 11.736 -14.089 10.182 1.00 0.00 3 GLN A O 11
ATOM 5344 N N . VAL A 1 4 ? 13.867 -13.408 9.905 1.00 0.00 4 VAL A N 11
ATOM 5345 C CA . VAL A 1 4 ? 13.738 -12.255 10.802 1.00 0.00 4 VAL A CA 11
ATOM 5346 C C . VAL A 1 4 ? 14.004 -10.966 10.031 1.00 0.00 4 VAL A C 11
ATOM 5347 O O . VAL A 1 4 ? 14.618 -10.991 8.966 1.00 0.00 4 VAL A O 11
ATOM 5360 N N . CYS A 1 5 ? 13.529 -9.840 10.568 1.00 0.00 5 CYS A N 11
ATOM 5361 C CA . CYS A 1 5 ? 13.708 -8.540 9.913 1.00 0.00 5 CYS A CA 11
ATOM 5362 C C . CYS A 1 5 ? 14.401 -7.547 10.854 1.00 0.00 5 CYS A C 11
ATOM 5363 O O . CYS A 1 5 ? 14.292 -7.674 12.073 1.00 0.00 5 CYS A O 11
ATOM 5370 N N . PRO A 1 6 ? 15.104 -6.558 10.329 1.00 0.00 6 PRO A N 11
ATOM 5371 C CA . PRO A 1 6 ? 15.802 -5.546 11.177 1.00 0.00 6 PRO A CA 11
ATOM 5372 C C . PRO A 1 6 ? 14.892 -4.945 12.245 1.00 0.00 6 PRO A C 11
ATOM 5373 O O . PRO A 1 6 ? 13.666 -5.011 12.149 1.00 0.00 6 PRO A O 11
ATOM 5384 N N . ALA A 1 7 ? 15.517 -4.340 13.247 1.00 0.00 7 ALA A N 11
ATOM 5385 C CA . ALA A 1 7 ? 14.790 -3.692 14.339 1.00 0.00 7 ALA A CA 11
ATOM 5386 C C . ALA A 1 7 ? 14.844 -2.177 14.162 1.00 0.00 7 ALA A C 11
ATOM 5387 O O . ALA A 1 7 ? 14.290 -1.424 14.962 1.00 0.00 7 ALA A O 11
ATOM 5394 N N . ILE A 1 8 ? 15.529 -1.746 13.107 1.00 0.00 8 ILE A N 11
ATOM 5395 C CA . ILE A 1 8 ? 15.674 -0.324 12.816 1.00 0.00 8 ILE A CA 11
ATOM 5396 C C . ILE A 1 8 ? 14.315 0.320 12.558 1.00 0.00 8 ILE A C 11
ATOM 5397 O O . ILE A 1 8 ? 14.037 1.413 13.050 1.00 0.00 8 ILE A O 11
ATOM 5413 N N . TYR A 1 9 ? 13.477 -0.361 11.778 1.00 0.00 9 TYR A N 11
ATOM 5414 C CA . TYR A 1 9 ? 12.144 0.155 11.450 1.00 0.00 9 TYR A CA 11
ATOM 5415 C C . TYR A 1 9 ? 12.240 1.164 10.304 1.00 0.00 9 TYR A C 11
ATOM 5416 O O . TYR A 1 9 ? 12.620 2.316 10.513 1.00 0.00 9 TYR A O 11
ATOM 5434 N N . GLN A 1 10 ? 11.901 0.722 9.089 1.00 0.00 10 GLN A N 11
ATOM 5435 C CA . GLN A 1 10 ? 11.961 1.597 7.906 1.00 0.00 10 GLN A CA 11
ATOM 5436 C C . GLN A 1 10 ? 10.637 1.567 7.145 1.00 0.00 10 GLN A C 11
ATOM 5437 O O . GLN A 1 10 ? 10.556 1.020 6.046 1.00 0.00 10 GLN A O 11
ATOM 5451 N N . PRO A 1 11 ? 9.600 2.130 7.714 1.00 0.00 11 PRO A N 11
ATOM 5452 C CA . PRO A 1 11 ? 8.248 2.159 7.097 1.00 0.00 11 PRO A CA 11
ATOM 5453 C C . PRO A 1 11 ? 8.267 2.388 5.597 1.00 0.00 11 PRO A C 11
ATOM 5454 O O . PRO A 1 11 ? 8.938 3.285 5.088 1.00 0.00 11 PRO A O 11
ATOM 5465 N N . VAL A 1 12 ? 7.517 1.539 4.905 1.00 0.00 12 VAL A N 11
ATOM 5466 C CA . VAL A 1 12 ? 7.418 1.593 3.445 1.00 0.00 12 VAL A CA 11
ATOM 5467 C C . VAL A 1 12 ? 5.954 1.565 3.001 1.00 0.00 12 VAL A C 11
ATOM 5468 O O . VAL A 1 12 ? 5.092 1.024 3.694 1.00 0.00 12 VAL A O 11
ATOM 5481 N N . PHE A 1 13 ? 5.689 2.148 1.833 1.00 0.00 13 PHE A N 11
ATOM 5482 C CA . PHE A 1 13 ? 4.339 2.197 1.269 1.00 0.00 13 PHE A CA 11
ATOM 5483 C C . PHE A 1 13 ? 4.281 1.424 -0.046 1.00 0.00 13 PHE A C 11
ATOM 5484 O O . PHE A 1 13 ? 5.171 1.550 -0.888 1.00 0.00 13 PHE A O 11
ATOM 5501 N N . ASP A 1 14 ? 3.220 0.633 -0.229 1.00 0.00 14 ASP A N 11
ATOM 5502 C CA . ASP A 1 14 ? 3.053 -0.143 -1.462 1.00 0.00 14 ASP A CA 11
ATOM 5503 C C . ASP A 1 14 ? 2.073 0.558 -2.399 1.00 0.00 14 ASP A C 11
ATOM 5504 O O . ASP A 1 14 ? 1.237 1.351 -1.964 1.00 0.00 14 ASP A O 11
ATOM 5513 N N . GLU A 1 15 ? 2.199 0.259 -3.689 1.00 0.00 15 GLU A N 11
ATOM 5514 C CA . GLU A 1 15 ? 1.343 0.863 -4.709 1.00 0.00 15 GLU A CA 11
ATOM 5515 C C . GLU A 1 15 ? -0.132 0.575 -4.445 1.00 0.00 15 GLU A C 11
ATOM 5516 O O . GLU A 1 15 ? -1.004 1.080 -5.151 1.00 0.00 15 GLU A O 11
ATOM 5528 N N . PHE A 1 16 ? -0.408 -0.225 -3.420 1.00 0.00 16 PHE A N 11
ATOM 5529 C CA . PHE A 1 16 ? -1.776 -0.562 -3.060 1.00 0.00 16 PHE A CA 11
ATOM 5530 C C . PHE A 1 16 ? -2.205 0.308 -1.896 1.00 0.00 16 PHE A C 11
ATOM 5531 O O . PHE A 1 16 ? -3.324 0.199 -1.394 1.00 0.00 16 PHE A O 11
ATOM 5548 N N . GLY A 1 17 ? -1.292 1.173 -1.472 1.00 0.00 17 GLY A N 11
ATOM 5549 C CA . GLY A 1 17 ? -1.561 2.068 -0.363 1.00 0.00 17 GLY A CA 11
ATOM 5550 C C . GLY A 1 17 ? -1.435 1.331 0.960 1.00 0.00 17 GLY A C 11
ATOM 5551 O O . GLY A 1 17 ? -1.833 1.839 2.009 1.00 0.00 17 GLY A O 11
ATOM 5555 N N . ARG A 1 18 ? -0.874 0.126 0.904 1.00 0.00 18 ARG A N 11
ATOM 5556 C CA . ARG A 1 18 ? -0.692 -0.682 2.106 1.00 0.00 18 ARG A CA 11
ATOM 5557 C C . ARG A 1 18 ? 0.594 -0.278 2.821 1.00 0.00 18 ARG A C 11
ATOM 5558 O O . ARG A 1 18 ? 1.625 -0.052 2.188 1.00 0.00 18 ARG A O 11
ATOM 5579 N N . MET A 1 19 ? 0.514 -0.170 4.143 1.00 0.00 19 MET A N 11
ATOM 5580 C CA . MET A 1 19 ? 1.664 0.232 4.952 1.00 0.00 19 MET A CA 11
ATOM 5581 C C . MET A 1 19 ? 2.469 -0.973 5.432 1.00 0.00 19 MET A C 11
ATOM 5582 O O . MET A 1 19 ? 1.911 -1.973 5.884 1.00 0.00 19 MET A O 11
ATOM 5596 N N . TYR A 1 20 ? 3.793 -0.848 5.351 1.00 0.00 20 TYR A N 11
ATOM 5597 C CA . TYR A 1 20 ? 4.712 -1.897 5.796 1.00 0.00 20 TYR A CA 11
ATOM 5598 C C . TYR A 1 20 ? 5.781 -1.291 6.689 1.00 0.00 20 TYR A C 11
ATOM 5599 O O . TYR A 1 20 ? 6.245 -0.190 6.428 1.00 0.00 20 TYR A O 11
ATOM 5617 N N . SER A 1 21 ? 6.168 -2.009 7.736 1.00 0.00 21 SER A N 11
ATOM 5618 C CA . SER A 1 21 ? 7.192 -1.512 8.650 1.00 0.00 21 SER A CA 11
ATOM 5619 C C . SER A 1 21 ? 8.540 -1.373 7.946 1.00 0.00 21 SER A C 11
ATOM 5620 O O . SER A 1 21 ? 9.233 -0.375 8.126 1.00 0.00 21 SER A O 11
ATOM 5628 N N . ASN A 1 22 ? 8.915 -2.374 7.148 1.00 0.00 22 ASN A N 11
ATOM 5629 C CA . ASN A 1 22 ? 10.191 -2.329 6.431 1.00 0.00 22 ASN A CA 11
ATOM 5630 C C . ASN A 1 22 ? 10.141 -3.222 5.189 1.00 0.00 22 ASN A C 11
ATOM 5631 O O . ASN A 1 22 ? 9.221 -4.022 5.026 1.00 0.00 22 ASN A O 11
ATOM 5642 N N . SER A 1 23 ? 11.134 -3.074 4.314 1.00 0.00 23 SER A N 11
ATOM 5643 C CA . SER A 1 23 ? 11.194 -3.867 3.085 1.00 0.00 23 SER A CA 11
ATOM 5644 C C . SER A 1 23 ? 11.314 -5.357 3.401 1.00 0.00 23 SER A C 11
ATOM 5645 O O . SER A 1 23 ? 10.777 -6.196 2.684 1.00 0.00 23 SER A O 11
ATOM 5653 N N . CYS A 1 24 ? 12.001 -5.689 4.484 1.00 0.00 24 CYS A N 11
ATOM 5654 C CA . CYS A 1 24 ? 12.136 -7.085 4.864 1.00 0.00 24 CYS A CA 11
ATOM 5655 C C . CYS A 1 24 ? 10.749 -7.669 5.068 1.00 0.00 24 CYS A C 11
ATOM 5656 O O . CYS A 1 24 ? 10.428 -8.753 4.581 1.00 0.00 24 CYS A O 11
ATOM 5663 N N . GLU A 1 25 ? 9.931 -6.914 5.784 1.00 0.00 25 GLU A N 11
ATOM 5664 C CA . GLU A 1 25 ? 8.559 -7.311 6.057 1.00 0.00 25 GLU A CA 11
ATOM 5665 C C . GLU A 1 25 ? 7.768 -7.422 4.757 1.00 0.00 25 GLU A C 11
ATOM 5666 O O . GLU A 1 25 ? 6.925 -8.308 4.606 1.00 0.00 25 GLU A O 11
ATOM 5678 N N . MET A 1 26 ? 8.039 -6.513 3.822 1.00 0.00 26 MET A N 11
ATOM 5679 C CA . MET A 1 26 ? 7.338 -6.517 2.541 1.00 0.00 26 MET A CA 11
ATOM 5680 C C . MET A 1 26 ? 7.554 -7.842 1.815 1.00 0.00 26 MET A C 11
ATOM 5681 O O . MET A 1 26 ? 6.603 -8.452 1.328 1.00 0.00 26 MET A O 11
ATOM 5695 N N . GLN A 1 27 ? 8.804 -8.289 1.757 1.00 0.00 27 GLN A N 11
ATOM 5696 C CA . GLN A 1 27 ? 9.120 -9.553 1.100 1.00 0.00 27 GLN A CA 11
ATOM 5697 C C . GLN A 1 27 ? 8.606 -10.725 1.931 1.00 0.00 27 GLN A C 11
ATOM 5698 O O . GLN A 1 27 ? 8.099 -11.712 1.395 1.00 0.00 27 GLN A O 11
ATOM 5712 N N . ARG A 1 28 ? 8.751 -10.603 3.245 1.00 0.00 28 ARG A N 11
ATOM 5713 C CA . ARG A 1 28 ? 8.316 -11.642 4.172 1.00 0.00 28 ARG A CA 11
ATOM 5714 C C . ARG A 1 28 ? 6.810 -11.846 4.090 1.00 0.00 28 ARG A C 11
ATOM 5715 O O . ARG A 1 28 ? 6.317 -12.968 4.178 1.00 0.00 28 ARG A O 11
ATOM 5736 N N . ALA A 1 29 ? 6.086 -10.743 3.952 1.00 0.00 29 ALA A N 11
ATOM 5737 C CA . ALA A 1 29 ? 4.628 -10.800 3.890 1.00 0.00 29 ALA A CA 11
ATOM 5738 C C . ALA A 1 29 ? 4.153 -11.688 2.742 1.00 0.00 29 ALA A C 11
ATOM 5739 O O . ALA A 1 29 ? 3.304 -12.558 2.939 1.00 0.00 29 ALA A O 11
ATOM 5746 N N . ARG A 1 30 ? 4.699 -11.479 1.549 1.00 0.00 30 ARG A N 11
ATOM 5747 C CA . ARG A 1 30 ? 4.305 -12.292 0.402 1.00 0.00 30 ARG A CA 11
ATOM 5748 C C . ARG A 1 30 ? 4.757 -13.733 0.607 1.00 0.00 30 ARG A C 11
ATOM 5749 O O . ARG A 1 30 ? 4.022 -14.677 0.320 1.00 0.00 30 ARG A O 11
ATOM 5770 N N . CYS A 1 31 ? 5.970 -13.885 1.124 1.00 0.00 31 CYS A N 11
ATOM 5771 C CA . CYS A 1 31 ? 6.528 -15.204 1.393 1.00 0.00 31 CYS A CA 11
ATOM 5772 C C . CYS A 1 31 ? 5.736 -15.916 2.487 1.00 0.00 31 CYS A C 11
ATOM 5773 O O . CYS A 1 31 ? 5.525 -17.128 2.425 1.00 0.00 31 CYS A O 11
ATOM 5780 N N . LEU A 1 32 ? 5.299 -15.156 3.485 1.00 0.00 32 LEU A N 11
ATOM 5781 C CA . LEU A 1 32 ? 4.532 -15.724 4.588 1.00 0.00 32 LEU A CA 11
ATOM 5782 C C . LEU A 1 32 ? 3.223 -16.318 4.073 1.00 0.00 32 LEU A C 11
ATOM 5783 O O . LEU A 1 32 ? 2.786 -17.372 4.535 1.00 0.00 32 LEU A O 11
ATOM 5799 N N . ARG A 1 33 ? 2.598 -15.637 3.115 1.00 0.00 33 ARG A N 11
ATOM 5800 C CA . ARG A 1 33 ? 1.341 -16.111 2.550 1.00 0.00 33 ARG A CA 11
ATOM 5801 C C . ARG A 1 33 ? 1.530 -17.484 1.911 1.00 0.00 33 ARG A C 11
ATOM 5802 O O . ARG A 1 33 ? 0.706 -18.382 2.090 1.00 0.00 33 ARG A O 11
ATOM 5823 N N . GLY A 1 34 ? 2.619 -17.640 1.166 1.00 0.00 34 GLY A N 11
ATOM 5824 C CA . GLY A 1 34 ? 2.906 -18.907 0.505 1.00 0.00 34 GLY A CA 11
ATOM 5825 C C . GLY A 1 34 ? 4.355 -18.959 0.034 1.00 0.00 34 GLY A C 11
ATOM 5826 O O . GLY A 1 34 ? 5.006 -19.958 0.289 1.00 0.00 34 GLY A O 11
ATOM 5831 N N . CYS A 1 1 ? 12.681 -15.487 1.034 1.00 0.00 1 CYS A N 12
ATOM 5832 C CA . CYS A 1 1 ? 12.105 -14.590 2.077 1.00 0.00 1 CYS A CA 12
ATOM 5833 C C . CYS A 1 1 ? 13.080 -14.535 3.267 1.00 0.00 1 CYS A C 12
ATOM 5834 O O . CYS A 1 1 ? 13.661 -15.557 3.632 1.00 0.00 1 CYS A O 12
ATOM 5843 N N . PRO A 1 2 ? 13.278 -13.386 3.877 1.00 0.00 2 PRO A N 12
ATOM 5844 C CA . PRO A 1 2 ? 14.211 -13.257 5.039 1.00 0.00 2 PRO A CA 12
ATOM 5845 C C . PRO A 1 2 ? 13.637 -13.893 6.307 1.00 0.00 2 PRO A C 12
ATOM 5846 O O . PRO A 1 2 ? 12.430 -13.850 6.542 1.00 0.00 2 PRO A O 12
ATOM 5857 N N . GLN A 1 3 ? 14.514 -14.480 7.121 1.00 0.00 3 GLN A N 12
ATOM 5858 C CA . GLN A 1 3 ? 14.088 -15.118 8.366 1.00 0.00 3 GLN A CA 12
ATOM 5859 C C . GLN A 1 3 ? 14.117 -14.117 9.516 1.00 0.00 3 GLN A C 12
ATOM 5860 O O . GLN A 1 3 ? 13.596 -14.384 10.600 1.00 0.00 3 GLN A O 12
ATOM 5874 N N . VAL A 1 4 ? 14.731 -12.960 9.270 1.00 0.00 4 VAL A N 12
ATOM 5875 C CA . VAL A 1 4 ? 14.831 -11.909 10.285 1.00 0.00 4 VAL A CA 12
ATOM 5876 C C . VAL A 1 4 ? 14.609 -10.541 9.650 1.00 0.00 4 VAL A C 12
ATOM 5877 O O . VAL A 1 4 ? 14.748 -10.381 8.438 1.00 0.00 4 VAL A O 12
ATOM 5890 N N . CYS A 1 5 ? 14.263 -9.553 10.476 1.00 0.00 5 CYS A N 12
ATOM 5891 C CA . CYS A 1 5 ? 14.022 -8.191 9.989 1.00 0.00 5 CYS A CA 12
ATOM 5892 C C . CYS A 1 5 ? 14.772 -7.181 10.863 1.00 0.00 5 CYS A C 12
ATOM 5893 O O . CYS A 1 5 ? 14.966 -7.420 12.054 1.00 0.00 5 CYS A O 12
ATOM 5900 N N . PRO A 1 6 ? 15.200 -6.067 10.310 1.00 0.00 6 PRO A N 12
ATOM 5901 C CA . PRO A 1 6 ? 15.943 -5.028 11.087 1.00 0.00 6 PRO A CA 12
ATOM 5902 C C . PRO A 1 6 ? 15.058 -4.333 12.123 1.00 0.00 6 PRO A C 12
ATOM 5903 O O . PRO A 1 6 ? 13.864 -4.129 11.902 1.00 0.00 6 PRO A O 12
ATOM 5914 N N . ALA A 1 7 ? 15.663 -3.965 13.250 1.00 0.00 7 ALA A N 12
ATOM 5915 C CA . ALA A 1 7 ? 14.942 -3.280 14.320 1.00 0.00 7 ALA A CA 12
ATOM 5916 C C . ALA A 1 7 ? 15.001 -1.772 14.106 1.00 0.00 7 ALA A C 12
ATOM 5917 O O . ALA A 1 7 ? 14.466 -0.998 14.901 1.00 0.00 7 ALA A O 12
ATOM 5924 N N . ILE A 1 8 ? 15.660 -1.364 13.026 1.00 0.00 8 ILE A N 12
ATOM 5925 C CA . ILE A 1 8 ? 15.796 0.052 12.708 1.00 0.00 8 ILE A CA 12
ATOM 5926 C C . ILE A 1 8 ? 14.423 0.684 12.501 1.00 0.00 8 ILE A C 12
ATOM 5927 O O . ILE A 1 8 ? 14.165 1.789 12.975 1.00 0.00 8 ILE A O 12
ATOM 5943 N N . TYR A 1 9 ? 13.553 -0.028 11.788 1.00 0.00 9 TYR A N 12
ATOM 5944 C CA . TYR A 1 9 ? 12.199 0.458 11.513 1.00 0.00 9 TYR A CA 12
ATOM 5945 C C . TYR A 1 9 ? 12.214 1.447 10.350 1.00 0.00 9 TYR A C 12
ATOM 5946 O O . TYR A 1 9 ? 12.501 2.630 10.532 1.00 0.00 9 TYR A O 12
ATOM 5964 N N . GLN A 1 10 ? 11.899 0.954 9.150 1.00 0.00 10 GLN A N 12
ATOM 5965 C CA . GLN A 1 10 ? 11.874 1.798 7.952 1.00 0.00 10 GLN A CA 12
ATOM 5966 C C . GLN A 1 10 ? 10.546 1.627 7.217 1.00 0.00 10 GLN A C 12
ATOM 5967 O O . GLN A 1 10 ? 10.484 0.970 6.179 1.00 0.00 10 GLN A O 12
ATOM 5981 N N . PRO A 1 11 ? 9.491 2.195 7.742 1.00 0.00 11 PRO A N 12
ATOM 5982 C CA . PRO A 1 11 ? 8.137 2.098 7.139 1.00 0.00 11 PRO A CA 12
ATOM 5983 C C . PRO A 1 11 ? 8.147 2.281 5.637 1.00 0.00 11 PRO A C 12
ATOM 5984 O O . PRO A 1 11 ? 8.724 3.231 5.105 1.00 0.00 11 PRO A O 12
ATOM 5995 N N . VAL A 1 12 ? 7.500 1.341 4.967 1.00 0.00 12 VAL A N 12
ATOM 5996 C CA . VAL A 1 12 ? 7.414 1.348 3.510 1.00 0.00 12 VAL A CA 12
ATOM 5997 C C . VAL A 1 12 ? 5.960 1.274 3.052 1.00 0.00 12 VAL A C 12
ATOM 5998 O O . VAL A 1 12 ? 5.099 0.742 3.753 1.00 0.00 12 VAL A O 12
ATOM 6011 N N . PHE A 1 13 ? 5.704 1.807 1.861 1.00 0.00 13 PHE A N 12
ATOM 6012 C CA . PHE A 1 13 ? 4.363 1.810 1.275 1.00 0.00 13 PHE A CA 12
ATOM 6013 C C . PHE A 1 13 ? 4.348 0.993 -0.013 1.00 0.00 13 PHE A C 12
ATOM 6014 O O . PHE A 1 13 ? 5.240 1.126 -0.851 1.00 0.00 13 PHE A O 12
ATOM 6031 N N . ASP A 1 14 ? 3.327 0.153 -0.170 1.00 0.00 14 ASP A N 12
ATOM 6032 C CA . ASP A 1 14 ? 3.205 -0.676 -1.369 1.00 0.00 14 ASP A CA 12
ATOM 6033 C C . ASP A 1 14 ? 2.391 0.048 -2.436 1.00 0.00 14 ASP A C 12
ATOM 6034 O O . ASP A 1 14 ? 1.685 1.012 -2.143 1.00 0.00 14 ASP A O 12
ATOM 6043 N N . GLU A 1 15 ? 2.494 -0.433 -3.671 1.00 0.00 15 GLU A N 12
ATOM 6044 C CA . GLU A 1 15 ? 1.767 0.159 -4.792 1.00 0.00 15 GLU A CA 12
ATOM 6045 C C . GLU A 1 15 ? 0.267 0.207 -4.504 1.00 0.00 15 GLU A C 12
ATOM 6046 O O . GLU A 1 15 ? -0.455 1.033 -5.063 1.00 0.00 15 GLU A O 12
ATOM 6058 N N . PHE A 1 16 ? -0.193 -0.675 -3.623 1.00 0.00 16 PHE A N 12
ATOM 6059 C CA . PHE A 1 16 ? -1.598 -0.729 -3.257 1.00 0.00 16 PHE A CA 12
ATOM 6060 C C . PHE A 1 16 ? -1.843 0.233 -2.115 1.00 0.00 16 PHE A C 12
ATOM 6061 O O . PHE A 1 16 ? -2.967 0.395 -1.642 1.00 0.00 16 PHE A O 12
ATOM 6078 N N . GLY A 1 17 ? -0.765 0.877 -1.686 1.00 0.00 17 GLY A N 12
ATOM 6079 C CA . GLY A 1 17 ? -0.841 1.839 -0.603 1.00 0.00 17 GLY A CA 12
ATOM 6080 C C . GLY A 1 17 ? -0.862 1.145 0.751 1.00 0.00 17 GLY A C 12
ATOM 6081 O O . GLY A 1 17 ? -1.248 1.740 1.757 1.00 0.00 17 GLY A O 12
ATOM 6085 N N . ARG A 1 18 ? -0.436 -0.112 0.775 1.00 0.00 18 ARG A N 12
ATOM 6086 C CA . ARG A 1 18 ? -0.406 -0.864 2.025 1.00 0.00 18 ARG A CA 12
ATOM 6087 C C . ARG A 1 18 ? 0.767 -0.402 2.882 1.00 0.00 18 ARG A C 12
ATOM 6088 O O . ARG A 1 18 ? 1.828 -0.054 2.363 1.00 0.00 18 ARG A O 12
ATOM 6109 N N . MET A 1 19 ? 0.565 -0.385 4.197 1.00 0.00 19 MET A N 12
ATOM 6110 C CA . MET A 1 19 ? 1.606 0.058 5.124 1.00 0.00 19 MET A CA 12
ATOM 6111 C C . MET A 1 19 ? 2.402 -1.119 5.682 1.00 0.00 19 MET A C 12
ATOM 6112 O O . MET A 1 19 ? 1.841 -2.051 6.258 1.00 0.00 19 MET A O 12
ATOM 6126 N N . TYR A 1 20 ? 3.722 -1.041 5.523 1.00 0.00 20 TYR A N 12
ATOM 6127 C CA . TYR A 1 20 ? 4.635 -2.070 6.023 1.00 0.00 20 TYR A CA 12
ATOM 6128 C C . TYR A 1 20 ? 5.725 -1.418 6.860 1.00 0.00 20 TYR A C 12
ATOM 6129 O O . TYR A 1 20 ? 6.216 -0.352 6.509 1.00 0.00 20 TYR A O 12
ATOM 6147 N N . SER A 1 21 ? 6.097 -2.057 7.962 1.00 0.00 21 SER A N 12
ATOM 6148 C CA . SER A 1 21 ? 7.135 -1.511 8.830 1.00 0.00 21 SER A CA 12
ATOM 6149 C C . SER A 1 21 ? 8.490 -1.468 8.123 1.00 0.00 21 SER A C 12
ATOM 6150 O O . SER A 1 21 ? 9.215 -0.478 8.227 1.00 0.00 21 SER A O 12
ATOM 6158 N N . ASN A 1 22 ? 8.842 -2.543 7.409 1.00 0.00 22 ASN A N 12
ATOM 6159 C CA . ASN A 1 22 ? 10.129 -2.592 6.706 1.00 0.00 22 ASN A CA 12
ATOM 6160 C C . ASN A 1 22 ? 10.047 -3.495 5.473 1.00 0.00 22 ASN A C 12
ATOM 6161 O O . ASN A 1 22 ? 9.093 -4.252 5.302 1.00 0.00 22 ASN A O 12
ATOM 6172 N N . SER A 1 23 ? 11.077 -3.416 4.635 1.00 0.00 23 SER A N 12
ATOM 6173 C CA . SER A 1 23 ? 11.154 -4.236 3.426 1.00 0.00 23 SER A CA 12
ATOM 6174 C C . SER A 1 23 ? 11.147 -5.707 3.804 1.00 0.00 23 SER A C 12
ATOM 6175 O O . SER A 1 23 ? 10.540 -6.538 3.135 1.00 0.00 23 SER A O 12
ATOM 6183 N N . CYS A 1 24 ? 11.824 -6.023 4.893 1.00 0.00 24 CYS A N 12
ATOM 6184 C CA . CYS A 1 24 ? 11.872 -7.398 5.355 1.00 0.00 24 CYS A CA 12
ATOM 6185 C C . CYS A 1 24 ? 10.453 -7.894 5.555 1.00 0.00 24 CYS A C 12
ATOM 6186 O O . CYS A 1 24 ? 10.080 -8.972 5.094 1.00 0.00 24 CYS A O 12
ATOM 6193 N N . GLU A 1 25 ? 9.667 -7.076 6.237 1.00 0.00 25 GLU A N 12
ATOM 6194 C CA . GLU A 1 25 ? 8.275 -7.407 6.493 1.00 0.00 25 GLU A CA 12
ATOM 6195 C C . GLU A 1 25 ? 7.513 -7.529 5.175 1.00 0.00 25 GLU A C 12
ATOM 6196 O O . GLU A 1 25 ? 6.649 -8.393 5.027 1.00 0.00 25 GLU A O 12
ATOM 6208 N N . MET A 1 26 ? 7.846 -6.665 4.214 1.00 0.00 26 MET A N 12
ATOM 6209 C CA . MET A 1 26 ? 7.188 -6.703 2.912 1.00 0.00 26 MET A CA 12
ATOM 6210 C C . MET A 1 26 ? 7.433 -8.054 2.245 1.00 0.00 26 MET A C 12
ATOM 6211 O O . MET A 1 26 ? 6.516 -8.660 1.689 1.00 0.00 26 MET A O 12
ATOM 6225 N N . GLN A 1 27 ? 8.675 -8.525 2.317 1.00 0.00 27 GLN A N 12
ATOM 6226 C CA . GLN A 1 27 ? 9.033 -9.812 1.730 1.00 0.00 27 GLN A CA 12
ATOM 6227 C C . GLN A 1 27 ? 8.401 -10.950 2.522 1.00 0.00 27 GLN A C 12
ATOM 6228 O O . GLN A 1 27 ? 7.912 -11.921 1.949 1.00 0.00 27 GLN A O 12
ATOM 6242 N N . ARG A 1 28 ? 8.426 -10.823 3.843 1.00 0.00 28 ARG A N 12
ATOM 6243 C CA . ARG A 1 28 ? 7.866 -11.847 4.714 1.00 0.00 28 ARG A CA 12
ATOM 6244 C C . ARG A 1 28 ? 6.366 -12.007 4.499 1.00 0.00 28 ARG A C 12
ATOM 6245 O O . ARG A 1 28 ? 5.866 -13.119 4.343 1.00 0.00 28 ARG A O 12
ATOM 6266 N N . ALA A 1 29 ? 5.652 -10.890 4.519 1.00 0.00 29 ALA A N 12
ATOM 6267 C CA . ALA A 1 29 ? 4.201 -10.921 4.354 1.00 0.00 29 ALA A CA 12
ATOM 6268 C C . ALA A 1 29 ? 3.798 -11.520 3.010 1.00 0.00 29 ALA A C 12
ATOM 6269 O O . ALA A 1 29 ? 2.929 -12.390 2.950 1.00 0.00 29 ALA A O 12
ATOM 6276 N N . ARG A 1 30 ? 4.428 -11.063 1.934 1.00 0.00 30 ARG A N 12
ATOM 6277 C CA . ARG A 1 30 ? 4.107 -11.587 0.611 1.00 0.00 30 ARG A CA 12
ATOM 6278 C C . ARG A 1 30 ? 4.496 -13.057 0.522 1.00 0.00 30 ARG A C 12
ATOM 6279 O O . ARG A 1 30 ? 3.786 -13.866 -0.076 1.00 0.00 30 ARG A O 12
ATOM 6300 N N . CYS A 1 31 ? 5.629 -13.391 1.125 1.00 0.00 31 CYS A N 12
ATOM 6301 C CA . CYS A 1 31 ? 6.119 -14.763 1.122 1.00 0.00 31 CYS A CA 12
ATOM 6302 C C . CYS A 1 31 ? 5.130 -15.692 1.823 1.00 0.00 31 CYS A C 12
ATOM 6303 O O . CYS A 1 31 ? 4.822 -16.774 1.323 1.00 0.00 31 CYS A O 12
ATOM 6310 N N . LEU A 1 32 ? 4.634 -15.265 2.982 1.00 0.00 32 LEU A N 12
ATOM 6311 C CA . LEU A 1 32 ? 3.681 -16.074 3.734 1.00 0.00 32 LEU A CA 12
ATOM 6312 C C . LEU A 1 32 ? 2.405 -16.289 2.925 1.00 0.00 32 LEU A C 12
ATOM 6313 O O . LEU A 1 32 ? 1.831 -17.377 2.932 1.00 0.00 32 LEU A O 12
ATOM 6329 N N . ARG A 1 33 ? 1.968 -15.245 2.227 1.00 0.00 33 ARG A N 12
ATOM 6330 C CA . ARG A 1 33 ? 0.758 -15.337 1.417 1.00 0.00 33 ARG A CA 12
ATOM 6331 C C . ARG A 1 33 ? 0.919 -16.407 0.341 1.00 0.00 33 ARG A C 12
ATOM 6332 O O . ARG A 1 33 ? 0.013 -17.206 0.106 1.00 0.00 33 ARG A O 12
ATOM 6353 N N . GLY A 1 34 ? 2.078 -16.414 -0.309 1.00 0.00 34 GLY A N 12
ATOM 6354 C CA . GLY A 1 34 ? 2.347 -17.390 -1.358 1.00 0.00 34 GLY A CA 12
ATOM 6355 C C . GLY A 1 34 ? 3.563 -16.981 -2.182 1.00 0.00 34 GLY A C 12
ATOM 6356 O O . GLY A 1 34 ? 4.548 -16.575 -1.586 1.00 0.00 34 GLY A O 12
ATOM 6361 N N . CYS A 1 1 ? 13.286 -14.255 1.401 1.00 0.00 1 CYS A N 13
ATOM 6362 C CA . CYS A 1 1 ? 12.420 -13.661 2.458 1.00 0.00 1 CYS A CA 13
ATOM 6363 C C . CYS A 1 1 ? 12.888 -14.145 3.835 1.00 0.00 1 CYS A C 13
ATOM 6364 O O . CYS A 1 1 ? 12.436 -15.183 4.317 1.00 0.00 1 CYS A O 13
ATOM 6373 N N . PRO A 1 2 ? 13.782 -13.425 4.477 1.00 0.00 2 PRO A N 13
ATOM 6374 C CA . PRO A 1 2 ? 14.307 -13.817 5.823 1.00 0.00 2 PRO A CA 13
ATOM 6375 C C . PRO A 1 2 ? 13.188 -14.018 6.845 1.00 0.00 2 PRO A C 13
ATOM 6376 O O . PRO A 1 2 ? 12.203 -13.279 6.858 1.00 0.00 2 PRO A O 13
ATOM 6387 N N . GLN A 1 3 ? 13.354 -15.021 7.701 1.00 0.00 3 GLN A N 13
ATOM 6388 C CA . GLN A 1 3 ? 12.359 -15.313 8.727 1.00 0.00 3 GLN A CA 13
ATOM 6389 C C . GLN A 1 3 ? 12.235 -14.139 9.693 1.00 0.00 3 GLN A C 13
ATOM 6390 O O . GLN A 1 3 ? 11.140 -13.806 10.146 1.00 0.00 3 GLN A O 13
ATOM 6404 N N . VAL A 1 4 ? 13.371 -13.515 10.004 1.00 0.00 4 VAL A N 13
ATOM 6405 C CA . VAL A 1 4 ? 13.399 -12.373 10.919 1.00 0.00 4 VAL A CA 13
ATOM 6406 C C . VAL A 1 4 ? 13.744 -11.097 10.159 1.00 0.00 4 VAL A C 13
ATOM 6407 O O . VAL A 1 4 ? 14.285 -11.150 9.055 1.00 0.00 4 VAL A O 13
ATOM 6420 N N . CYS A 1 5 ? 13.422 -9.949 10.756 1.00 0.00 5 CYS A N 13
ATOM 6421 C CA . CYS A 1 5 ? 13.693 -8.651 10.131 1.00 0.00 5 CYS A CA 13
ATOM 6422 C C . CYS A 1 5 ? 14.444 -7.739 11.103 1.00 0.00 5 CYS A C 13
ATOM 6423 O O . CYS A 1 5 ? 14.328 -7.899 12.317 1.00 0.00 5 CYS A O 13
ATOM 6430 N N . PRO A 1 6 ? 15.232 -6.809 10.604 1.00 0.00 6 PRO A N 13
ATOM 6431 C CA . PRO A 1 6 ? 16.030 -5.894 11.477 1.00 0.00 6 PRO A CA 13
ATOM 6432 C C . PRO A 1 6 ? 15.167 -4.862 12.201 1.00 0.00 6 PRO A C 13
ATOM 6433 O O . PRO A 1 6 ? 14.100 -4.478 11.723 1.00 0.00 6 PRO A O 13
ATOM 6444 N N . ALA A 1 7 ? 15.655 -4.414 13.353 1.00 0.00 7 ALA A N 13
ATOM 6445 C CA . ALA A 1 7 ? 14.946 -3.418 14.145 1.00 0.00 7 ALA A CA 13
ATOM 6446 C C . ALA A 1 7 ? 14.792 -2.127 13.352 1.00 0.00 7 ALA A C 13
ATOM 6447 O O . ALA A 1 7 ? 13.772 -1.446 13.455 1.00 0.00 7 ALA A O 13
ATOM 6454 N N . ILE A 1 8 ? 15.815 -1.796 12.561 1.00 0.00 8 ILE A N 13
ATOM 6455 C CA . ILE A 1 8 ? 15.792 -0.579 11.750 1.00 0.00 8 ILE A CA 13
ATOM 6456 C C . ILE A 1 8 ? 14.394 -0.332 11.189 1.00 0.00 8 ILE A C 13
ATOM 6457 O O . ILE A 1 8 ? 13.981 -0.953 10.210 1.00 0.00 8 ILE A O 13
ATOM 6473 N N . TYR A 1 9 ? 13.674 0.575 11.834 1.00 0.00 9 TYR A N 13
ATOM 6474 C CA . TYR A 1 9 ? 12.317 0.910 11.426 1.00 0.00 9 TYR A CA 13
ATOM 6475 C C . TYR A 1 9 ? 12.350 1.794 10.178 1.00 0.00 9 TYR A C 13
ATOM 6476 O O . TYR A 1 9 ? 12.708 2.969 10.257 1.00 0.00 9 TYR A O 13
ATOM 6494 N N . GLN A 1 10 ? 11.983 1.225 9.024 1.00 0.00 10 GLN A N 13
ATOM 6495 C CA . GLN A 1 10 ? 11.987 1.989 7.764 1.00 0.00 10 GLN A CA 13
ATOM 6496 C C . GLN A 1 10 ? 10.648 1.856 7.043 1.00 0.00 10 GLN A C 13
ATOM 6497 O O . GLN A 1 10 ? 10.559 1.217 5.997 1.00 0.00 10 GLN A O 13
ATOM 6511 N N . PRO A 1 11 ? 9.611 2.443 7.585 1.00 0.00 11 PRO A N 13
ATOM 6512 C CA . PRO A 1 11 ? 8.248 2.386 6.996 1.00 0.00 11 PRO A CA 13
ATOM 6513 C C . PRO A 1 11 ? 8.238 2.533 5.487 1.00 0.00 11 PRO A C 13
ATOM 6514 O O . PRO A 1 11 ? 8.862 3.432 4.921 1.00 0.00 11 PRO A O 13
ATOM 6525 N N . VAL A 1 12 ? 7.520 1.618 4.851 1.00 0.00 12 VAL A N 13
ATOM 6526 C CA . VAL A 1 12 ? 7.401 1.593 3.393 1.00 0.00 12 VAL A CA 13
ATOM 6527 C C . VAL A 1 12 ? 5.934 1.502 2.973 1.00 0.00 12 VAL A C 13
ATOM 6528 O O . VAL A 1 12 ? 5.100 0.958 3.697 1.00 0.00 12 VAL A O 13
ATOM 6541 N N . PHE A 1 13 ? 5.634 2.039 1.792 1.00 0.00 13 PHE A N 13
ATOM 6542 C CA . PHE A 1 13 ? 4.273 2.028 1.250 1.00 0.00 13 PHE A CA 13
ATOM 6543 C C . PHE A 1 13 ? 4.217 1.206 -0.035 1.00 0.00 13 PHE A C 13
ATOM 6544 O O . PHE A 1 13 ? 5.096 1.319 -0.890 1.00 0.00 13 PHE A O 13
ATOM 6561 N N . ASP A 1 14 ? 3.171 0.388 -0.177 1.00 0.00 14 ASP A N 13
ATOM 6562 C CA . ASP A 1 14 ? 3.007 -0.435 -1.380 1.00 0.00 14 ASP A CA 13
ATOM 6563 C C . ASP A 1 14 ? 1.971 0.187 -2.312 1.00 0.00 14 ASP A C 13
ATOM 6564 O O . ASP A 1 14 ? 1.108 0.951 -1.879 1.00 0.00 14 ASP A O 13
ATOM 6573 N N . GLU A 1 15 ? 2.081 -0.145 -3.595 1.00 0.00 15 GLU A N 13
ATOM 6574 C CA . GLU A 1 15 ? 1.175 0.385 -4.612 1.00 0.00 15 GLU A CA 13
ATOM 6575 C C . GLU A 1 15 ? -0.281 0.057 -4.296 1.00 0.00 15 GLU A C 13
ATOM 6576 O O . GLU A 1 15 ? -1.188 0.480 -5.013 1.00 0.00 15 GLU A O 13
ATOM 6588 N N . PHE A 1 16 ? -0.504 -0.687 -3.217 1.00 0.00 16 PHE A N 13
ATOM 6589 C CA . PHE A 1 16 ? -1.852 -1.052 -2.806 1.00 0.00 16 PHE A CA 13
ATOM 6590 C C . PHE A 1 16 ? -2.288 -0.138 -1.679 1.00 0.00 16 PHE A C 13
ATOM 6591 O O . PHE A 1 16 ? -3.392 -0.259 -1.148 1.00 0.00 16 PHE A O 13
ATOM 6608 N N . GLY A 1 17 ? -1.397 0.779 -1.318 1.00 0.00 17 GLY A N 13
ATOM 6609 C CA . GLY A 1 17 ? -1.675 1.720 -0.250 1.00 0.00 17 GLY A CA 13
ATOM 6610 C C . GLY A 1 17 ? -1.463 1.061 1.103 1.00 0.00 17 GLY A C 13
ATOM 6611 O O . GLY A 1 17 ? -1.776 1.637 2.145 1.00 0.00 17 GLY A O 13
ATOM 6615 N N . ARG A 1 18 ? -0.927 -0.154 1.077 1.00 0.00 18 ARG A N 13
ATOM 6616 C CA . ARG A 1 18 ? -0.672 -0.890 2.309 1.00 0.00 18 ARG A CA 13
ATOM 6617 C C . ARG A 1 18 ? 0.593 -0.375 2.984 1.00 0.00 18 ARG A C 13
ATOM 6618 O O . ARG A 1 18 ? 1.563 -0.013 2.318 1.00 0.00 18 ARG A O 13
ATOM 6639 N N . MET A 1 19 ? 0.567 -0.330 4.313 1.00 0.00 19 MET A N 13
ATOM 6640 C CA . MET A 1 19 ? 1.705 0.159 5.091 1.00 0.00 19 MET A CA 13
ATOM 6641 C C . MET A 1 19 ? 2.558 -0.992 5.617 1.00 0.00 19 MET A C 13
ATOM 6642 O O . MET A 1 19 ? 2.041 -1.976 6.146 1.00 0.00 19 MET A O 13
ATOM 6656 N N . TYR A 1 20 ? 3.874 -0.840 5.485 1.00 0.00 20 TYR A N 13
ATOM 6657 C CA . TYR A 1 20 ? 4.829 -1.842 5.962 1.00 0.00 20 TYR A CA 13
ATOM 6658 C C . TYR A 1 20 ? 5.897 -1.169 6.806 1.00 0.00 20 TYR A C 13
ATOM 6659 O O . TYR A 1 20 ? 6.339 -0.077 6.478 1.00 0.00 20 TYR A O 13
ATOM 6677 N N . SER A 1 21 ? 6.309 -1.821 7.887 1.00 0.00 21 SER A N 13
ATOM 6678 C CA . SER A 1 21 ? 7.335 -1.255 8.759 1.00 0.00 21 SER A CA 13
ATOM 6679 C C . SER A 1 21 ? 8.667 -1.117 8.028 1.00 0.00 21 SER A C 13
ATOM 6680 O O . SER A 1 21 ? 9.325 -0.085 8.131 1.00 0.00 21 SER A O 13
ATOM 6688 N N . ASN A 1 22 ? 9.066 -2.154 7.289 1.00 0.00 22 ASN A N 13
ATOM 6689 C CA . ASN A 1 22 ? 10.329 -2.106 6.549 1.00 0.00 22 ASN A CA 13
ATOM 6690 C C . ASN A 1 22 ? 10.290 -3.058 5.355 1.00 0.00 22 ASN A C 13
ATOM 6691 O O . ASN A 1 22 ? 9.388 -3.883 5.236 1.00 0.00 22 ASN A O 13
ATOM 6702 N N . SER A 1 23 ? 11.272 -2.925 4.470 1.00 0.00 23 SER A N 13
ATOM 6703 C CA . SER A 1 23 ? 11.345 -3.767 3.274 1.00 0.00 23 SER A CA 13
ATOM 6704 C C . SER A 1 23 ? 11.479 -5.245 3.634 1.00 0.00 23 SER A C 13
ATOM 6705 O O . SER A 1 23 ? 10.945 -6.105 2.940 1.00 0.00 23 SER A O 13
ATOM 6713 N N . CYS A 1 24 ? 12.171 -5.558 4.721 1.00 0.00 24 CYS A N 13
ATOM 6714 C CA . CYS A 1 24 ? 12.299 -6.951 5.110 1.00 0.00 24 CYS A CA 13
ATOM 6715 C C . CYS A 1 24 ? 10.912 -7.517 5.348 1.00 0.00 24 CYS A C 13
ATOM 6716 O O . CYS A 1 24 ? 10.566 -8.596 4.868 1.00 0.00 24 CYS A O 13
ATOM 6723 N N . GLU A 1 25 ? 10.126 -6.754 6.089 1.00 0.00 25 GLU A N 13
ATOM 6724 C CA . GLU A 1 25 ? 8.760 -7.142 6.398 1.00 0.00 25 GLU A CA 13
ATOM 6725 C C . GLU A 1 25 ? 7.951 -7.299 5.112 1.00 0.00 25 GLU A C 13
ATOM 6726 O O . GLU A 1 25 ? 7.110 -8.191 5.002 1.00 0.00 25 GLU A O 13
ATOM 6738 N N . MET A 1 26 ? 8.212 -6.423 4.143 1.00 0.00 26 MET A N 13
ATOM 6739 C CA . MET A 1 26 ? 7.500 -6.473 2.869 1.00 0.00 26 MET A CA 13
ATOM 6740 C C . MET A 1 26 ? 7.727 -7.815 2.182 1.00 0.00 26 MET A C 13
ATOM 6741 O O . MET A 1 26 ? 6.785 -8.441 1.695 1.00 0.00 26 MET A O 13
ATOM 6755 N N . GLN A 1 27 ? 8.980 -8.256 2.151 1.00 0.00 27 GLN A N 13
ATOM 6756 C CA . GLN A 1 27 ? 9.314 -9.531 1.527 1.00 0.00 27 GLN A CA 13
ATOM 6757 C C . GLN A 1 27 ? 8.735 -10.686 2.336 1.00 0.00 27 GLN A C 13
ATOM 6758 O O . GLN A 1 27 ? 8.236 -11.660 1.780 1.00 0.00 27 GLN A O 13
ATOM 6772 N N . ARG A 1 28 ? 8.822 -10.563 3.654 1.00 0.00 28 ARG A N 13
ATOM 6773 C CA . ARG A 1 28 ? 8.326 -11.595 4.560 1.00 0.00 28 ARG A CA 13
ATOM 6774 C C . ARG A 1 28 ? 6.832 -11.841 4.377 1.00 0.00 28 ARG A C 13
ATOM 6775 O O . ARG A 1 28 ? 6.385 -12.985 4.315 1.00 0.00 28 ARG A O 13
ATOM 6796 N N . ALA A 1 29 ? 6.062 -10.762 4.326 1.00 0.00 29 ALA A N 13
ATOM 6797 C CA . ALA A 1 29 ? 4.610 -10.876 4.189 1.00 0.00 29 ALA A CA 13
ATOM 6798 C C . ALA A 1 29 ? 4.211 -11.607 2.908 1.00 0.00 29 ALA A C 13
ATOM 6799 O O . ALA A 1 29 ? 3.369 -12.505 2.941 1.00 0.00 29 ALA A O 13
ATOM 6806 N N . ARG A 1 30 ? 4.808 -11.227 1.786 1.00 0.00 30 ARG A N 13
ATOM 6807 C CA . ARG A 1 30 ? 4.485 -11.872 0.517 1.00 0.00 30 ARG A CA 13
ATOM 6808 C C . ARG A 1 30 ? 4.931 -13.330 0.528 1.00 0.00 30 ARG A C 13
ATOM 6809 O O . ARG A 1 30 ? 4.269 -14.201 -0.036 1.00 0.00 30 ARG A O 13
ATOM 6830 N N . CYS A 1 31 ? 6.064 -13.584 1.171 1.00 0.00 31 CYS A N 13
ATOM 6831 C CA . CYS A 1 31 ? 6.607 -14.934 1.253 1.00 0.00 31 CYS A CA 13
ATOM 6832 C C . CYS A 1 31 ? 5.623 -15.866 1.959 1.00 0.00 31 CYS A C 13
ATOM 6833 O O . CYS A 1 31 ? 5.472 -17.026 1.575 1.00 0.00 31 CYS A O 13
ATOM 6840 N N . LEU A 1 32 ? 4.952 -15.350 2.986 1.00 0.00 32 LEU A N 13
ATOM 6841 C CA . LEU A 1 32 ? 3.982 -16.150 3.728 1.00 0.00 32 LEU A CA 13
ATOM 6842 C C . LEU A 1 32 ? 2.837 -16.578 2.815 1.00 0.00 32 LEU A C 13
ATOM 6843 O O . LEU A 1 32 ? 2.336 -17.697 2.915 1.00 0.00 32 LEU A O 13
ATOM 6859 N N . ARG A 1 33 ? 2.424 -15.677 1.928 1.00 0.00 33 ARG A N 13
ATOM 6860 C CA . ARG A 1 33 ? 1.334 -15.975 1.005 1.00 0.00 33 ARG A CA 13
ATOM 6861 C C . ARG A 1 33 ? 1.699 -17.154 0.110 1.00 0.00 33 ARG A C 13
ATOM 6862 O O . ARG A 1 33 ? 2.844 -17.288 -0.321 1.00 0.00 33 ARG A O 13
ATOM 6883 N N . GLY A 1 34 ? 0.717 -18.008 -0.166 1.00 0.00 34 GLY A N 13
ATOM 6884 C CA . GLY A 1 34 ? 0.948 -19.173 -1.012 1.00 0.00 34 GLY A CA 13
ATOM 6885 C C . GLY A 1 34 ? 0.949 -18.784 -2.486 1.00 0.00 34 GLY A C 13
ATOM 6886 O O . GLY A 1 34 ? -0.080 -18.330 -2.960 1.00 0.00 34 GLY A O 13
ATOM 6891 N N . CYS A 1 1 ? 12.471 -14.731 0.869 1.00 0.00 1 CYS A N 14
ATOM 6892 C CA . CYS A 1 1 ? 12.388 -13.507 1.714 1.00 0.00 1 CYS A CA 14
ATOM 6893 C C . CYS A 1 1 ? 13.356 -13.655 2.899 1.00 0.00 1 CYS A C 14
ATOM 6894 O O . CYS A 1 1 ? 13.531 -14.761 3.409 1.00 0.00 1 CYS A O 14
ATOM 6903 N N . PRO A 1 2 ? 13.977 -12.588 3.366 1.00 0.00 2 PRO A N 14
ATOM 6904 C CA . PRO A 1 2 ? 14.914 -12.673 4.529 1.00 0.00 2 PRO A CA 14
ATOM 6905 C C . PRO A 1 2 ? 14.309 -13.454 5.697 1.00 0.00 2 PRO A C 14
ATOM 6906 O O . PRO A 1 2 ? 13.138 -13.280 6.032 1.00 0.00 2 PRO A O 14
ATOM 6917 N N . GLN A 1 3 ? 15.117 -14.310 6.314 1.00 0.00 3 GLN A N 14
ATOM 6918 C CA . GLN A 1 3 ? 14.655 -15.106 7.446 1.00 0.00 3 GLN A CA 14
ATOM 6919 C C . GLN A 1 3 ? 14.446 -14.221 8.671 1.00 0.00 3 GLN A C 14
ATOM 6920 O O . GLN A 1 3 ? 13.712 -14.581 9.593 1.00 0.00 3 GLN A O 14
ATOM 6934 N N . VAL A 1 4 ? 15.104 -13.062 8.675 1.00 0.00 4 VAL A N 14
ATOM 6935 C CA . VAL A 1 4 ? 15.003 -12.116 9.789 1.00 0.00 4 VAL A CA 14
ATOM 6936 C C . VAL A 1 4 ? 14.746 -10.706 9.265 1.00 0.00 4 VAL A C 14
ATOM 6937 O O . VAL A 1 4 ? 14.974 -10.422 8.089 1.00 0.00 4 VAL A O 14
ATOM 6950 N N . CYS A 1 5 ? 14.269 -9.823 10.145 1.00 0.00 5 CYS A N 14
ATOM 6951 C CA . CYS A 1 5 ? 13.980 -8.436 9.763 1.00 0.00 5 CYS A CA 14
ATOM 6952 C C . CYS A 1 5 ? 14.668 -7.469 10.732 1.00 0.00 5 CYS A C 14
ATOM 6953 O O . CYS A 1 5 ? 14.836 -7.789 11.909 1.00 0.00 5 CYS A O 14
ATOM 6960 N N . PRO A 1 6 ? 15.066 -6.301 10.275 1.00 0.00 6 PRO A N 14
ATOM 6961 C CA . PRO A 1 6 ? 15.742 -5.295 11.148 1.00 0.00 6 PRO A CA 14
ATOM 6962 C C . PRO A 1 6 ? 14.782 -4.668 12.159 1.00 0.00 6 PRO A C 14
ATOM 6963 O O . PRO A 1 6 ? 13.602 -4.468 11.870 1.00 0.00 6 PRO A O 14
ATOM 6974 N N . ALA A 1 7 ? 15.305 -4.354 13.342 1.00 0.00 7 ALA A N 14
ATOM 6975 C CA . ALA A 1 7 ? 14.501 -3.738 14.395 1.00 0.00 7 ALA A CA 14
ATOM 6976 C C . ALA A 1 7 ? 14.551 -2.219 14.271 1.00 0.00 7 ALA A C 14
ATOM 6977 O O . ALA A 1 7 ? 13.972 -1.498 15.083 1.00 0.00 7 ALA A O 14
ATOM 6984 N N . ILE A 1 8 ? 15.255 -1.744 13.249 1.00 0.00 8 ILE A N 14
ATOM 6985 C CA . ILE A 1 8 ? 15.391 -0.311 13.020 1.00 0.00 8 ILE A CA 14
ATOM 6986 C C . ILE A 1 8 ? 14.027 0.330 12.777 1.00 0.00 8 ILE A C 14
ATOM 6987 O O . ILE A 1 8 ? 13.740 1.404 13.303 1.00 0.00 8 ILE A O 14
ATOM 7003 N N . TYR A 1 9 ? 13.196 -0.335 11.976 1.00 0.00 9 TYR A N 14
ATOM 7004 C CA . TYR A 1 9 ? 11.857 0.173 11.662 1.00 0.00 9 TYR A CA 14
ATOM 7005 C C . TYR A 1 9 ? 11.934 1.202 10.532 1.00 0.00 9 TYR A C 14
ATOM 7006 O O . TYR A 1 9 ? 12.261 2.366 10.763 1.00 0.00 9 TYR A O 14
ATOM 7024 N N . GLN A 1 10 ? 11.636 0.762 9.307 1.00 0.00 10 GLN A N 14
ATOM 7025 C CA . GLN A 1 10 ? 11.679 1.651 8.137 1.00 0.00 10 GLN A CA 14
ATOM 7026 C C . GLN A 1 10 ? 10.381 1.557 7.338 1.00 0.00 10 GLN A C 14
ATOM 7027 O O . GLN A 1 10 ? 10.362 1.007 6.240 1.00 0.00 10 GLN A O 14
ATOM 7041 N N . PRO A 1 11 ? 9.304 2.074 7.872 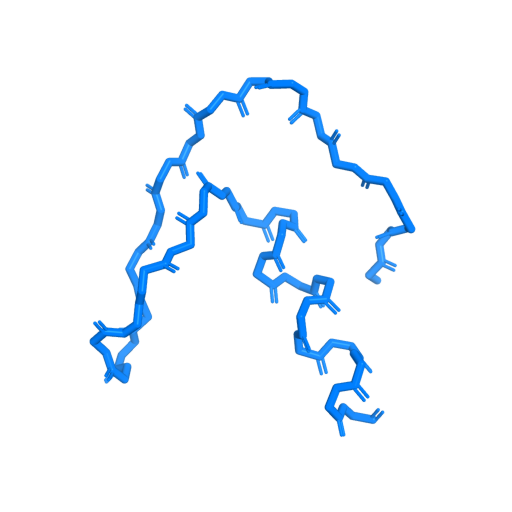1.00 0.00 11 PRO A N 14
ATOM 7042 C CA . PRO A 1 11 ? 7.971 2.045 7.212 1.00 0.00 11 PRO A CA 14
ATOM 7043 C C . PRO A 1 11 ? 8.022 2.300 5.720 1.00 0.00 11 PRO A C 14
ATOM 7044 O O . PRO A 1 11 ? 8.639 3.255 5.248 1.00 0.00 11 PRO A O 14
ATOM 7055 N N . VAL A 1 12 ? 7.354 1.417 4.988 1.00 0.00 12 VAL A N 14
ATOM 7056 C CA . VAL A 1 12 ? 7.291 1.506 3.529 1.00 0.00 12 VAL A CA 14
ATOM 7057 C C . VAL A 1 12 ? 5.850 1.415 3.040 1.00 0.00 12 VAL A C 14
ATOM 7058 O O . VAL A 1 12 ? 4.990 0.831 3.699 1.00 0.00 12 VAL A O 14
ATOM 7071 N N . PHE A 1 13 ? 5.610 1.988 1.867 1.00 0.00 13 PHE A N 14
ATOM 7072 C CA . PHE A 1 13 ? 4.288 1.978 1.245 1.00 0.00 13 PHE A CA 14
ATOM 7073 C C . PHE A 1 13 ? 4.327 1.167 -0.046 1.00 0.00 13 PHE A C 14
ATOM 7074 O O . PHE A 1 13 ? 5.159 1.416 -0.918 1.00 0.00 13 PHE A O 14
ATOM 7091 N N . ASP A 1 14 ? 3.430 0.193 -0.162 1.00 0.00 14 ASP A N 14
ATOM 7092 C CA . ASP A 1 14 ? 3.388 -0.648 -1.355 1.00 0.00 14 ASP A CA 14
ATOM 7093 C C . ASP A 1 14 ? 2.679 0.068 -2.501 1.00 0.00 14 ASP A C 14
ATOM 7094 O O . ASP A 1 14 ? 1.973 1.052 -2.289 1.00 0.00 14 ASP A O 14
ATOM 7103 N N . GLU A 1 15 ? 2.876 -0.451 -3.708 1.00 0.00 15 GLU A N 14
ATOM 7104 C CA . GLU A 1 15 ? 2.261 0.116 -4.906 1.00 0.00 15 GLU A CA 14
ATOM 7105 C C . GLU A 1 15 ? 0.744 0.219 -4.756 1.00 0.00 15 GLU A C 14
ATOM 7106 O O . GLU A 1 15 ? 0.081 0.918 -5.522 1.00 0.00 15 GLU A O 14
ATOM 7118 N N . PHE A 1 16 ? 0.198 -0.482 -3.765 1.00 0.00 16 PHE A N 14
ATOM 7119 C CA . PHE A 1 16 ? -1.236 -0.479 -3.515 1.00 0.00 16 PHE A CA 14
ATOM 7120 C C . PHE A 1 16 ? -1.550 0.442 -2.353 1.00 0.00 16 PHE A C 14
ATOM 7121 O O . PHE A 1 16 ? -2.699 0.571 -1.930 1.00 0.00 16 PHE A O 14
ATOM 7138 N N . GLY A 1 17 ? -0.508 1.090 -1.851 1.00 0.00 17 GLY A N 14
ATOM 7139 C CA . GLY A 1 17 ? -0.656 2.015 -0.744 1.00 0.00 17 GLY A CA 14
ATOM 7140 C C . GLY A 1 17 ? -0.776 1.277 0.581 1.00 0.00 17 GLY A C 14
ATOM 7141 O O . GLY A 1 17 ? -1.248 1.836 1.572 1.00 0.00 17 GLY A O 14
ATOM 7145 N N . ARG A 1 18 ? -0.345 0.022 0.599 1.00 0.00 18 ARG A N 14
ATOM 7146 C CA . ARG A 1 18 ? -0.410 -0.770 1.824 1.00 0.00 18 ARG A CA 14
ATOM 7147 C C . ARG A 1 18 ? 0.692 -0.337 2.782 1.00 0.00 18 ARG A C 14
ATOM 7148 O O . ARG A 1 18 ? 1.769 0.081 2.356 1.00 0.00 18 ARG A O 14
ATOM 7169 N N . MET A 1 19 ? 0.411 -0.420 4.079 1.00 0.00 19 MET A N 14
ATOM 7170 C CA . MET A 1 19 ? 1.380 -0.013 5.097 1.00 0.00 19 MET A CA 14
ATOM 7171 C C . MET A 1 19 ? 2.214 -1.191 5.590 1.00 0.00 19 MET A C 14
ATOM 7172 O O . MET A 1 19 ? 1.681 -2.184 6.087 1.00 0.00 19 MET A O 14
ATOM 7186 N N . TYR A 1 20 ? 3.533 -1.051 5.471 1.00 0.00 20 TYR A N 14
ATOM 7187 C CA . TYR A 1 20 ? 4.476 -2.076 5.927 1.00 0.00 20 TYR A CA 14
ATOM 7188 C C . TYR A 1 20 ? 5.544 -1.428 6.793 1.00 0.00 20 TYR A C 14
ATOM 7189 O O . TYR A 1 20 ? 6.002 -0.333 6.489 1.00 0.00 20 TYR A O 14
ATOM 7207 N N . SER A 1 21 ? 5.932 -2.104 7.869 1.00 0.00 21 SER A N 14
ATOM 7208 C CA . SER A 1 21 ? 6.948 -1.569 8.769 1.00 0.00 21 SER A CA 14
ATOM 7209 C C . SER A 1 21 ? 8.308 -1.451 8.078 1.00 0.00 21 SER A C 14
ATOM 7210 O O . SER A 1 21 ? 9.011 -0.458 8.261 1.00 0.00 21 SER A O 14
ATOM 7218 N N . ASN A 1 22 ? 8.686 -2.461 7.293 1.00 0.00 22 ASN A N 14
ATOM 7219 C CA . ASN A 1 22 ? 9.977 -2.423 6.603 1.00 0.00 22 ASN A CA 14
ATOM 7220 C C . ASN A 1 22 ? 9.995 -3.372 5.402 1.00 0.00 22 ASN A C 14
ATOM 7221 O O . ASN A 1 22 ? 9.065 -4.147 5.199 1.00 0.00 22 ASN A O 14
ATOM 7232 N N . SER A 1 23 ? 11.064 -3.289 4.612 1.00 0.00 23 SER A N 14
ATOM 7233 C CA . SER A 1 23 ? 11.214 -4.123 3.413 1.00 0.00 23 SER A CA 14
ATOM 7234 C C . SER A 1 23 ? 11.188 -5.604 3.754 1.00 0.00 23 SER A C 14
ATOM 7235 O O . SER A 1 23 ? 10.554 -6.399 3.063 1.00 0.00 23 SER A O 14
ATOM 7243 N N . CYS A 1 24 ? 11.878 -5.982 4.813 1.00 0.00 24 CYS A N 14
ATOM 7244 C CA . CYS A 1 24 ? 11.901 -7.380 5.201 1.00 0.00 24 CYS A CA 14
ATOM 7245 C C . CYS A 1 24 ? 10.475 -7.858 5.398 1.00 0.00 24 CYS A C 14
ATOM 7246 O O . CYS A 1 24 ? 10.086 -8.926 4.923 1.00 0.00 24 CYS A O 14
ATOM 7253 N N . GLU A 1 25 ? 9.698 -7.039 6.089 1.00 0.00 25 GLU A N 14
ATOM 7254 C CA . GLU A 1 25 ? 8.301 -7.356 6.335 1.00 0.00 25 GLU A CA 14
ATOM 7255 C C . GLU A 1 25 ? 7.541 -7.434 5.013 1.00 0.00 25 GLU A C 14
ATOM 7256 O O . GLU A 1 25 ? 6.676 -8.290 4.835 1.00 0.00 25 GLU A O 14
ATOM 7268 N N . MET A 1 26 ? 7.880 -6.543 4.079 1.00 0.00 26 MET A N 14
ATOM 7269 C CA . MET A 1 26 ? 7.224 -6.541 2.773 1.00 0.00 26 MET A CA 14
ATOM 7270 C C . MET A 1 26 ? 7.468 -7.868 2.058 1.00 0.00 26 MET A C 14
ATOM 7271 O O . MET A 1 26 ? 6.544 -8.467 1.509 1.00 0.00 26 MET A O 14
ATOM 7285 N N . GLN A 1 27 ? 8.718 -8.322 2.075 1.00 0.00 27 GLN A N 14
ATOM 7286 C CA . GLN A 1 27 ? 9.077 -9.582 1.432 1.00 0.00 27 GLN A CA 14
ATOM 7287 C C . GLN A 1 27 ? 8.510 -10.766 2.217 1.00 0.00 27 GLN A C 14
ATOM 7288 O O . GLN A 1 27 ? 8.006 -11.728 1.637 1.00 0.00 27 GLN A O 14
ATOM 7302 N N . ARG A 1 28 ? 8.596 -10.679 3.541 1.00 0.00 28 ARG A N 14
ATOM 7303 C CA . ARG A 1 28 ? 8.089 -11.734 4.420 1.00 0.00 28 ARG A CA 14
ATOM 7304 C C . ARG A 1 28 ? 6.572 -11.810 4.347 1.00 0.00 28 ARG A C 14
ATOM 7305 O O . ARG A 1 28 ? 5.981 -12.887 4.421 1.00 0.00 28 ARG A O 14
ATOM 7326 N N . ALA A 1 29 ? 5.947 -10.651 4.227 1.00 0.00 29 ALA A N 14
ATOM 7327 C CA . ALA A 1 29 ? 4.491 -10.588 4.170 1.00 0.00 29 ALA A CA 14
ATOM 7328 C C . ALA A 1 29 ? 3.966 -11.460 3.036 1.00 0.00 29 ALA A C 14
ATOM 7329 O O . ALA A 1 29 ? 2.997 -12.200 3.211 1.00 0.00 29 ALA A O 14
ATOM 7336 N N . ARG A 1 30 ? 4.616 -11.389 1.881 1.00 0.00 30 ARG A N 14
ATOM 7337 C CA . ARG A 1 30 ? 4.204 -12.200 0.744 1.00 0.00 30 ARG A CA 14
ATOM 7338 C C . ARG A 1 30 ? 4.446 -13.675 1.049 1.00 0.00 30 ARG A C 14
ATOM 7339 O O . ARG A 1 30 ? 3.637 -14.536 0.702 1.00 0.00 30 ARG A O 14
ATOM 7360 N N . CYS A 1 31 ? 5.563 -13.952 1.716 1.00 0.00 31 CYS A N 14
ATOM 7361 C CA . CYS A 1 31 ? 5.911 -15.318 2.086 1.00 0.00 31 CYS A CA 14
ATOM 7362 C C . CYS A 1 31 ? 4.862 -15.898 3.029 1.00 0.00 31 CYS A C 14
ATOM 7363 O O . CYS A 1 31 ? 4.457 -17.051 2.892 1.00 0.00 31 CYS A O 14
ATOM 7370 N N . LEU A 1 32 ? 4.423 -15.082 3.980 1.00 0.00 32 LEU A N 14
ATOM 7371 C CA . LEU A 1 32 ? 3.413 -15.511 4.940 1.00 0.00 32 LEU A CA 14
ATOM 7372 C C . LEU A 1 32 ? 2.095 -15.786 4.223 1.00 0.00 32 LEU A C 14
ATOM 7373 O O . LEU A 1 32 ? 1.364 -16.711 4.576 1.00 0.00 32 LEU A O 14
ATOM 7389 N N . ARG A 1 33 ? 1.801 -14.973 3.213 1.00 0.00 33 ARG A N 14
ATOM 7390 C CA . ARG A 1 33 ? 0.570 -15.134 2.448 1.00 0.00 33 ARG A CA 14
ATOM 7391 C C . ARG A 1 33 ? 0.519 -16.518 1.809 1.00 0.00 33 ARG A C 14
ATOM 7392 O O . ARG A 1 33 ? -0.512 -17.188 1.836 1.00 0.00 33 ARG A O 14
ATOM 7413 N N . GLY A 1 34 ? 1.643 -16.940 1.235 1.00 0.00 34 GLY A N 14
ATOM 7414 C CA . GLY A 1 34 ? 1.716 -18.247 0.593 1.00 0.00 34 GLY A CA 14
ATOM 7415 C C . GLY A 1 34 ? 2.897 -18.314 -0.370 1.00 0.00 34 GLY A C 14
ATOM 7416 O O . GLY A 1 34 ? 4.022 -18.259 0.098 1.00 0.00 34 GLY A O 14
ATOM 7421 N N . CYS A 1 1 ? 12.726 -15.207 0.698 1.00 0.00 1 CYS A N 15
ATOM 7422 C CA . CYS A 1 1 ? 12.305 -14.192 1.704 1.00 0.00 1 CYS A CA 15
ATOM 7423 C C . CYS A 1 1 ? 13.102 -14.409 2.998 1.00 0.00 1 CYS A C 15
ATOM 7424 O O . CYS A 1 1 ? 13.460 -15.542 3.322 1.00 0.00 1 CYS A O 15
ATOM 7433 N N . PRO A 1 2 ? 13.392 -13.363 3.739 1.00 0.00 2 PRO A N 15
ATOM 7434 C CA . PRO A 1 2 ? 14.167 -13.471 5.015 1.00 0.00 2 PRO A CA 15
ATOM 7435 C C . PRO A 1 2 ? 13.337 -14.075 6.150 1.00 0.00 2 PRO A C 15
ATOM 7436 O O . PRO A 1 2 ? 12.113 -13.940 6.175 1.00 0.00 2 PRO A O 15
ATOM 7447 N N . GLN A 1 3 ? 14.014 -14.732 7.090 1.00 0.00 3 GLN A N 15
ATOM 7448 C CA . GLN A 1 3 ? 13.337 -15.346 8.232 1.00 0.00 3 GLN A CA 15
ATOM 7449 C C . GLN A 1 3 ? 13.259 -14.362 9.397 1.00 0.00 3 GLN A C 15
ATOM 7450 O O . GLN A 1 3 ? 12.460 -14.535 10.318 1.00 0.00 3 GLN A O 15
ATOM 7464 N N . VAL A 1 4 ? 14.097 -13.326 9.347 1.00 0.00 4 VAL A N 15
ATOM 7465 C CA . VAL A 1 4 ? 14.131 -12.302 10.396 1.00 0.00 4 VAL A CA 15
ATOM 7466 C C . VAL A 1 4 ? 14.206 -10.913 9.770 1.00 0.00 4 VAL A C 15
ATOM 7467 O O . VAL A 1 4 ? 14.561 -10.773 8.600 1.00 0.00 4 VAL A O 15
ATOM 7480 N N . CYS A 1 5 ? 13.864 -9.885 10.551 1.00 0.00 5 CYS A N 15
ATOM 7481 C CA . CYS A 1 5 ? 13.894 -8.505 10.051 1.00 0.00 5 CYS A CA 15
ATOM 7482 C C . CYS A 1 5 ? 14.572 -7.574 11.062 1.00 0.00 5 CYS A C 15
ATOM 7483 O O . CYS A 1 5 ? 14.508 -7.817 12.268 1.00 0.00 5 CYS A O 15
ATOM 7490 N N . PRO A 1 6 ? 15.218 -6.519 10.606 1.00 0.00 6 PRO A N 15
ATOM 7491 C CA . PRO A 1 6 ? 15.910 -5.554 11.514 1.00 0.00 6 PRO A CA 15
ATOM 7492 C C . PRO A 1 6 ? 14.923 -4.637 12.240 1.00 0.00 6 PRO A C 15
ATOM 7493 O O . PRO A 1 6 ? 13.781 -4.475 11.812 1.00 0.00 6 PRO A O 15
ATOM 7504 N N . ALA A 1 7 ? 15.375 -4.048 13.347 1.00 0.00 7 ALA A N 15
ATOM 7505 C CA . ALA A 1 7 ? 14.532 -3.153 14.142 1.00 0.00 7 ALA A CA 15
ATOM 7506 C C . ALA A 1 7 ? 14.774 -1.687 13.779 1.00 0.00 7 ALA A C 15
ATOM 7507 O O . ALA A 1 7 ? 14.280 -0.788 14.460 1.00 0.00 7 ALA A O 15
ATOM 7514 N N . ILE A 1 8 ? 15.534 -1.444 12.714 1.00 0.00 8 ILE A N 15
ATOM 7515 C CA . ILE A 1 8 ? 15.821 -0.077 12.299 1.00 0.00 8 ILE A CA 15
ATOM 7516 C C . ILE A 1 8 ? 14.529 0.686 12.031 1.00 0.00 8 ILE A C 15
ATOM 7517 O O . ILE A 1 8 ? 14.492 1.914 12.117 1.00 0.00 8 ILE A O 15
ATOM 7533 N N . TYR A 1 9 ? 13.470 -0.050 11.710 1.00 0.00 9 TYR A N 15
ATOM 7534 C CA . TYR A 1 9 ? 12.177 0.565 11.438 1.00 0.00 9 TYR A CA 15
ATOM 7535 C C . TYR A 1 9 ? 12.277 1.531 10.258 1.00 0.00 9 TYR A C 15
ATOM 7536 O O . TYR A 1 9 ? 12.653 2.691 10.426 1.00 0.00 9 TYR A O 15
ATOM 7554 N N . GLN A 1 10 ? 11.932 1.045 9.064 1.00 0.00 10 GLN A N 15
ATOM 7555 C CA . GLN A 1 10 ? 11.977 1.873 7.851 1.00 0.00 10 GLN A CA 15
ATOM 7556 C C . GLN A 1 10 ? 10.658 1.763 7.090 1.00 0.00 10 GLN A C 15
ATOM 7557 O O . GLN A 1 10 ? 10.601 1.165 6.019 1.00 0.00 10 GLN A O 15
ATOM 7571 N N . PRO A 1 11 ? 9.600 2.310 7.636 1.00 0.00 11 PRO A N 15
ATOM 7572 C CA . PRO A 1 11 ? 8.243 2.263 7.026 1.00 0.00 11 PRO A CA 15
ATOM 7573 C C . PRO A 1 11 ? 8.230 2.440 5.521 1.00 0.00 11 PRO A C 15
ATOM 7574 O O . PRO A 1 11 ? 8.848 3.351 4.970 1.00 0.00 11 PRO A O 15
ATOM 7585 N N . VAL A 1 12 ? 7.496 1.542 4.874 1.00 0.00 12 VAL A N 15
ATOM 7586 C CA . VAL A 1 12 ? 7.354 1.555 3.419 1.00 0.00 12 VAL A CA 15
ATOM 7587 C C . VAL A 1 12 ? 5.890 1.403 3.022 1.00 0.00 12 VAL A C 15
ATOM 7588 O O . VAL A 1 12 ? 5.089 0.824 3.756 1.00 0.00 12 VAL A O 15
ATOM 7601 N N . PHE A 1 13 ? 5.556 1.923 1.845 1.00 0.00 13 PHE A N 15
ATOM 7602 C CA . PHE A 1 13 ? 4.196 1.851 1.314 1.00 0.00 13 PHE A CA 15
ATOM 7603 C C . PHE A 1 13 ? 4.174 1.031 0.029 1.00 0.00 13 PHE A C 15
ATOM 7604 O O . PHE A 1 13 ? 4.976 1.261 -0.877 1.00 0.00 13 PHE A O 15
ATOM 7621 N N . ASP A 1 14 ? 3.251 0.076 -0.049 1.00 0.00 14 ASP A N 15
ATOM 7622 C CA . ASP A 1 14 ? 3.138 -0.769 -1.237 1.00 0.00 14 ASP A CA 15
ATOM 7623 C C . ASP A 1 14 ? 2.286 -0.087 -2.302 1.00 0.00 14 ASP A C 15
ATOM 7624 O O . ASP A 1 14 ? 1.550 0.855 -2.012 1.00 0.00 14 ASP A O 15
ATOM 7633 N N . GLU A 1 15 ? 2.395 -0.579 -3.533 1.00 0.00 15 GLU A N 15
ATOM 7634 C CA . GLU A 1 15 ? 1.638 -0.027 -4.653 1.00 0.00 15 GLU A CA 15
ATOM 7635 C C . GLU A 1 15 ? 0.140 -0.025 -4.351 1.00 0.00 15 GLU A C 15
ATOM 7636 O O . GLU A 1 15 ? -0.615 0.768 -4.915 1.00 0.00 15 GLU A O 15
ATOM 7648 N N . PHE A 1 16 ? -0.283 -0.912 -3.457 1.00 0.00 16 PHE A N 15
ATOM 7649 C CA . PHE A 1 16 ? -1.682 -1.008 -3.079 1.00 0.00 16 PHE A CA 15
ATOM 7650 C C . PHE A 1 16 ? -1.951 -0.042 -1.945 1.00 0.00 16 PHE A C 15
ATOM 7651 O O . PHE A 1 16 ? -3.077 0.086 -1.465 1.00 0.00 16 PHE A O 15
ATOM 7668 N N . GLY A 1 17 ? -0.894 0.645 -1.531 1.00 0.00 17 GLY A N 15
ATOM 7669 C CA . GLY A 1 17 ? -0.996 1.615 -0.460 1.00 0.00 17 GLY A CA 15
ATOM 7670 C C . GLY A 1 17 ? -0.986 0.938 0.903 1.00 0.00 17 GLY A C 15
ATOM 7671 O O . GLY A 1 17 ? -1.400 1.528 1.901 1.00 0.00 17 GLY A O 15
ATOM 7675 N N . AR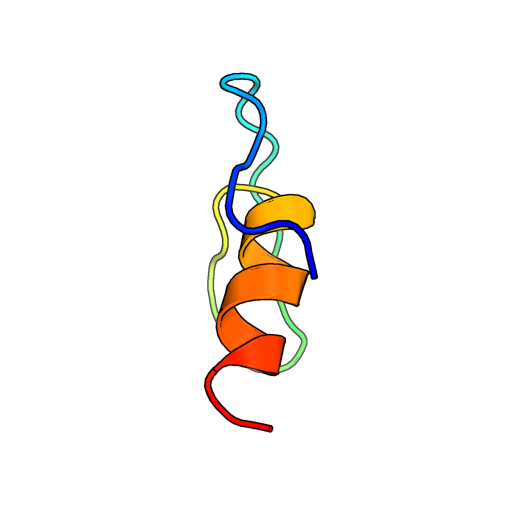G A 1 18 ? -0.504 -0.298 0.943 1.00 0.00 18 ARG A N 15
ATOM 7676 C CA . ARG A 1 18 ? -0.443 -1.033 2.202 1.00 0.00 18 ARG A CA 15
ATOM 7677 C C . ARG A 1 18 ? 0.704 -0.508 3.059 1.00 0.00 18 ARG A C 15
ATOM 7678 O O . ARG A 1 18 ? 1.735 -0.083 2.539 1.00 0.00 18 ARG A O 15
ATOM 7699 N N . MET A 1 19 ? 0.510 -0.524 4.374 1.00 0.00 19 MET A N 15
ATOM 7700 C CA . MET A 1 19 ? 1.528 -0.030 5.302 1.00 0.00 19 MET A CA 15
ATOM 7701 C C . MET A 1 19 ? 2.426 -1.158 5.801 1.00 0.00 19 MET A C 15
ATOM 7702 O O . MET A 1 19 ? 1.950 -2.156 6.344 1.00 0.00 19 MET A O 15
ATOM 7716 N N . TYR A 1 20 ? 3.734 -0.973 5.632 1.00 0.00 20 TYR A N 15
ATOM 7717 C CA . TYR A 1 20 ? 4.730 -1.950 6.081 1.00 0.00 20 TYR A CA 15
ATOM 7718 C C . TYR A 1 20 ? 5.814 -1.245 6.880 1.00 0.00 20 TYR A C 15
ATOM 7719 O O . TYR A 1 20 ? 6.233 -0.151 6.522 1.00 0.00 20 TYR A O 15
ATOM 7737 N N . SER A 1 21 ? 6.261 -1.878 7.960 1.00 0.00 21 SER A N 15
ATOM 7738 C CA . SER A 1 21 ? 7.301 -1.291 8.799 1.00 0.00 21 SER A CA 15
ATOM 7739 C C . SER A 1 21 ? 8.630 -1.187 8.052 1.00 0.00 21 SER A C 15
ATOM 7740 O O . SER A 1 21 ? 9.325 -0.182 8.167 1.00 0.00 21 SER A O 15
ATOM 7748 N N . ASN A 1 22 ? 8.991 -2.225 7.291 1.00 0.00 22 ASN A N 15
ATOM 7749 C CA . ASN A 1 22 ? 10.251 -2.200 6.546 1.00 0.00 22 ASN A CA 15
ATOM 7750 C C . ASN A 1 22 ? 10.220 -3.186 5.373 1.00 0.00 22 ASN A C 15
ATOM 7751 O O . ASN A 1 22 ? 9.290 -3.975 5.239 1.00 0.00 22 ASN A O 15
ATOM 7762 N N . SER A 1 23 ? 11.243 -3.116 4.525 1.00 0.00 23 SER A N 15
ATOM 7763 C CA . SER A 1 23 ? 11.338 -3.984 3.343 1.00 0.00 23 SER A CA 15
ATOM 7764 C C . SER A 1 23 ? 11.356 -5.455 3.729 1.00 0.00 23 SER A C 15
ATOM 7765 O O . SER A 1 23 ? 10.710 -6.283 3.092 1.00 0.00 23 SER A O 15
ATOM 7773 N N . CYS A 1 24 ? 12.096 -5.788 4.766 1.00 0.00 24 CYS A N 15
ATOM 7774 C CA . CYS A 1 24 ? 12.157 -7.175 5.190 1.00 0.00 24 CYS A CA 15
ATOM 7775 C C . CYS A 1 24 ? 10.749 -7.662 5.471 1.00 0.00 24 CYS A C 15
ATOM 7776 O O . CYS A 1 24 ? 10.347 -8.744 5.041 1.00 0.00 24 CYS A O 15
ATOM 7783 N N . GLU A 1 25 ? 10.002 -6.834 6.183 1.00 0.00 25 GLU A N 15
ATOM 7784 C CA . GLU A 1 25 ? 8.623 -7.155 6.511 1.00 0.00 25 GLU A CA 15
ATOM 7785 C C . GLU A 1 25 ? 7.798 -7.293 5.233 1.00 0.00 25 GLU A C 15
ATOM 7786 O O . GLU A 1 25 ? 6.929 -8.159 5.137 1.00 0.00 25 GLU A O 15
ATOM 7798 N N . MET A 1 26 ? 8.087 -6.444 4.246 1.00 0.00 26 MET A N 15
ATOM 7799 C CA . MET A 1 26 ? 7.369 -6.498 2.974 1.00 0.00 26 MET A CA 15
ATOM 7800 C C . MET A 1 26 ? 7.581 -7.858 2.314 1.00 0.00 26 MET A C 15
ATOM 7801 O O . MET A 1 26 ? 6.643 -8.457 1.787 1.00 0.00 26 MET A O 15
ATOM 7815 N N . GLN A 1 27 ? 8.818 -8.345 2.360 1.00 0.00 27 GLN A N 15
ATOM 7816 C CA . GLN A 1 27 ? 9.146 -9.642 1.777 1.00 0.00 27 GLN A CA 15
ATOM 7817 C C . GLN A 1 27 ? 8.487 -10.768 2.569 1.00 0.00 27 GLN A C 15
ATOM 7818 O O . GLN A 1 27 ? 8.011 -11.747 1.997 1.00 0.00 27 GLN A O 15
ATOM 7832 N N . ARG A 1 28 ? 8.475 -10.622 3.892 1.00 0.00 28 ARG A N 15
ATOM 7833 C CA . ARG A 1 28 ? 7.886 -11.633 4.766 1.00 0.00 28 ARG A CA 15
ATOM 7834 C C . ARG A 1 28 ? 6.408 -11.835 4.467 1.00 0.00 28 ARG A C 15
ATOM 7835 O O . ARG A 1 28 ? 5.938 -12.964 4.333 1.00 0.00 28 ARG A O 15
ATOM 7856 N N . ALA A 1 29 ? 5.679 -10.733 4.381 1.00 0.00 29 ALA A N 15
ATOM 7857 C CA . ALA A 1 29 ? 4.245 -10.801 4.115 1.00 0.00 29 ALA A CA 15
ATOM 7858 C C . ALA A 1 29 ? 3.975 -11.493 2.784 1.00 0.00 29 ALA A C 15
ATOM 7859 O O . ALA A 1 29 ? 3.091 -12.344 2.687 1.00 0.00 29 ALA A O 15
ATOM 7866 N N . ARG A 1 30 ? 4.749 -11.139 1.766 1.00 0.00 30 ARG A N 15
ATOM 7867 C CA . ARG A 1 30 ? 4.588 -11.752 0.456 1.00 0.00 30 ARG A CA 15
ATOM 7868 C C . ARG A 1 30 ? 4.938 -13.233 0.530 1.00 0.00 30 ARG A C 15
ATOM 7869 O O . ARG A 1 30 ? 4.304 -14.070 -0.114 1.00 0.00 30 ARG A O 15
ATOM 7890 N N . CYS A 1 31 ? 5.958 -13.542 1.323 1.00 0.00 31 CYS A N 15
ATOM 7891 C CA . CYS A 1 31 ? 6.409 -14.919 1.490 1.00 0.00 31 CYS A CA 15
ATOM 7892 C C . CYS A 1 31 ? 5.307 -15.774 2.112 1.00 0.00 31 CYS A C 15
ATOM 7893 O O . CYS A 1 31 ? 5.039 -16.887 1.662 1.00 0.00 31 CYS A O 15
ATOM 7900 N N . LEU A 1 32 ? 4.674 -15.241 3.153 1.00 0.00 32 LEU A N 15
ATOM 7901 C CA . LEU A 1 32 ? 3.605 -15.958 3.839 1.00 0.00 32 LEU A CA 15
ATOM 7902 C C . LEU A 1 32 ? 2.421 -16.175 2.902 1.00 0.00 32 LEU A C 15
ATOM 7903 O O . LEU A 1 32 ? 1.794 -17.235 2.913 1.00 0.00 32 LEU A O 15
ATOM 7919 N N . ARG A 1 33 ? 2.120 -15.166 2.091 1.00 0.00 33 ARG A N 15
ATOM 7920 C CA . ARG A 1 33 ? 1.007 -15.260 1.153 1.00 0.00 33 ARG A CA 15
ATOM 7921 C C . ARG A 1 33 ? 1.299 -16.308 0.083 1.00 0.00 33 ARG A C 15
ATOM 7922 O O . ARG A 1 33 ? 2.379 -16.320 -0.509 1.00 0.00 33 ARG A O 15
ATOM 7943 N N . GLY A 1 34 ? 0.331 -17.185 -0.159 1.00 0.00 34 GLY A N 15
ATOM 7944 C CA . GLY A 1 34 ? 0.496 -18.234 -1.160 1.00 0.00 34 GLY A CA 15
ATOM 7945 C C . GLY A 1 34 ? 1.010 -17.656 -2.474 1.00 0.00 34 GLY A C 15
ATOM 7946 O O . GLY A 1 34 ? 1.728 -18.360 -3.166 1.00 0.00 34 GLY A O 15
ATOM 7951 N N . CYS A 1 1 ? 12.759 -15.281 0.766 1.00 0.00 1 CYS A N 16
ATOM 7952 C CA . CYS A 1 1 ? 12.342 -14.236 1.742 1.00 0.00 1 CYS A CA 16
ATOM 7953 C C . CYS A 1 1 ? 13.180 -14.378 3.019 1.00 0.00 1 CYS A C 16
ATOM 7954 O O . CYS A 1 1 ? 13.576 -15.488 3.376 1.00 0.00 1 CYS A O 16
ATOM 7963 N N . PRO A 1 2 ? 13.462 -13.295 3.712 1.00 0.00 2 PRO A N 16
ATOM 7964 C CA . PRO A 1 2 ? 14.276 -13.337 4.965 1.00 0.00 2 PRO A CA 16
ATOM 7965 C C . PRO A 1 2 ? 13.492 -13.908 6.148 1.00 0.00 2 PRO A C 16
ATOM 7966 O O . PRO A 1 2 ? 12.272 -13.761 6.225 1.00 0.00 2 PRO A O 16
ATOM 7977 N N . GLN A 1 3 ? 14.205 -14.551 7.071 1.00 0.00 3 GLN A N 16
ATOM 7978 C CA . GLN A 1 3 ? 13.574 -15.135 8.256 1.00 0.00 3 GLN A CA 16
ATOM 7979 C C . GLN A 1 3 ? 13.607 -14.146 9.418 1.00 0.00 3 GLN A C 16
ATOM 7980 O O . GLN A 1 3 ? 12.964 -14.358 10.445 1.00 0.00 3 GLN A O 16
ATOM 7994 N N . VAL A 1 4 ? 14.364 -13.061 9.245 1.00 0.00 4 VAL A N 16
ATOM 7995 C CA . VAL A 1 4 ? 14.487 -12.032 10.282 1.00 0.00 4 VAL A CA 16
ATOM 7996 C C . VAL A 1 4 ? 14.365 -10.643 9.665 1.00 0.00 4 VAL A C 16
ATOM 7997 O O . VAL A 1 4 ? 14.556 -10.472 8.461 1.00 0.00 4 VAL A O 16
ATOM 8010 N N . CYS A 1 5 ? 14.043 -9.650 10.497 1.00 0.00 5 CYS A N 16
ATOM 8011 C CA . CYS A 1 5 ? 13.893 -8.269 10.025 1.00 0.00 5 CYS A CA 16
ATOM 8012 C C . CYS A 1 5 ? 14.627 -7.305 10.964 1.00 0.00 5 CYS A C 16
ATOM 8013 O O . CYS A 1 5 ? 14.742 -7.574 12.160 1.00 0.00 5 CYS A O 16
ATOM 8020 N N . PRO A 1 6 ? 15.130 -6.199 10.460 1.00 0.00 6 PRO A N 16
ATOM 8021 C CA . PRO A 1 6 ? 15.866 -5.203 11.297 1.00 0.00 6 PRO A CA 16
ATOM 8022 C C . PRO A 1 6 ? 14.947 -4.458 12.265 1.00 0.00 6 PRO A C 16
ATOM 8023 O O . PRO A 1 6 ? 13.772 -4.232 11.978 1.00 0.00 6 PRO A O 16
ATOM 8034 N N . ALA A 1 7 ? 15.505 -4.071 13.411 1.00 0.00 7 ALA A N 16
ATOM 8035 C CA . ALA A 1 7 ? 14.749 -3.339 14.425 1.00 0.00 7 ALA A CA 16
ATOM 8036 C C . ALA A 1 7 ? 14.876 -1.837 14.189 1.00 0.00 7 ALA A C 16
ATOM 8037 O O . ALA A 1 7 ? 14.346 -1.030 14.952 1.00 0.00 7 ALA A O 16
ATOM 8044 N N . ILE A 1 8 ? 15.589 -1.474 13.127 1.00 0.00 8 ILE A N 16
ATOM 8045 C CA . ILE A 1 8 ? 15.790 -0.068 12.794 1.00 0.00 8 ILE A CA 16
ATOM 8046 C C . ILE A 1 8 ? 14.451 0.614 12.537 1.00 0.00 8 ILE A C 16
ATOM 8047 O O . ILE A 1 8 ? 14.218 1.733 12.994 1.00 0.00 8 ILE A O 16
ATOM 8063 N N . TYR A 1 9 ? 13.577 -0.070 11.803 1.00 0.00 9 TYR A N 16
ATOM 8064 C CA . TYR A 1 9 ? 12.254 0.465 11.480 1.00 0.00 9 TYR A CA 16
ATOM 8065 C C . TYR A 1 9 ? 12.341 1.420 10.290 1.00 0.00 9 TYR A C 16
ATOM 8066 O O . TYR A 1 9 ? 12.710 2.584 10.443 1.00 0.00 9 TYR A O 16
ATOM 8084 N N . GLN A 1 10 ? 11.999 0.915 9.103 1.00 0.00 10 GLN A N 16
ATOM 8085 C CA . GLN A 1 10 ? 12.037 1.721 7.879 1.00 0.00 10 GLN A CA 16
ATOM 8086 C C . GLN A 1 10 ? 10.706 1.615 7.138 1.00 0.00 10 GLN A C 16
ATOM 8087 O O . GLN A 1 10 ? 10.624 0.987 6.084 1.00 0.00 10 GLN A O 16
ATOM 8101 N N . PRO A 1 11 ? 9.669 2.206 7.674 1.00 0.00 11 PRO A N 16
ATOM 8102 C CA . PRO A 1 11 ? 8.315 2.170 7.064 1.00 0.00 11 PRO A CA 16
ATOM 8103 C C . PRO A 1 11 ? 8.338 2.326 5.558 1.00 0.00 11 PRO A C 16
ATOM 8104 O O . PRO A 1 11 ? 8.941 3.250 5.012 1.00 0.00 11 PRO A O 16
ATOM 8115 N N . VAL A 1 12 ? 7.668 1.390 4.901 1.00 0.00 12 VAL A N 16
ATOM 8116 C CA . VAL A 1 12 ? 7.585 1.368 3.443 1.00 0.00 12 VAL A CA 16
ATOM 8117 C C . VAL A 1 12 ? 6.124 1.343 2.989 1.00 0.00 12 VAL A C 16
ATOM 8118 O O . VAL A 1 12 ? 5.249 0.846 3.698 1.00 0.00 12 VAL A O 16
ATOM 8131 N N . PHE A 1 13 ? 5.876 1.887 1.800 1.00 0.00 13 PHE A N 16
ATOM 8132 C CA . PHE A 1 13 ? 4.529 1.940 1.227 1.00 0.00 13 PHE A CA 16
ATOM 8133 C C . PHE A 1 13 ? 4.463 1.126 -0.063 1.00 0.00 13 PHE A C 16
ATOM 8134 O O . PHE A 1 13 ? 5.375 1.184 -0.887 1.00 0.00 13 PHE A O 16
ATOM 8151 N N . ASP A 1 14 ? 3.371 0.379 -0.243 1.00 0.00 14 ASP A N 16
ATOM 8152 C CA . ASP A 1 14 ? 3.194 -0.428 -1.455 1.00 0.00 14 ASP A CA 16
ATOM 8153 C C . ASP A 1 14 ? 2.218 0.256 -2.410 1.00 0.00 14 ASP A C 16
ATOM 8154 O O . ASP A 1 14 ? 1.361 1.033 -1.990 1.00 0.00 14 ASP A O 16
ATOM 8163 N N . GLU A 1 15 ? 2.375 -0.037 -3.697 1.00 0.00 15 GLU A N 16
ATOM 8164 C CA . GLU A 1 15 ? 1.529 0.553 -4.733 1.00 0.00 15 GLU A CA 16
ATOM 8165 C C . GLU A 1 15 ? 0.050 0.268 -4.484 1.00 0.00 15 GLU A C 16
ATOM 8166 O O . GLU A 1 15 ? -0.811 0.721 -5.240 1.00 0.00 15 GLU A O 16
ATOM 8178 N N . PHE A 1 16 ? -0.244 -0.470 -3.418 1.00 0.00 16 PHE A N 16
ATOM 8179 C CA . PHE A 1 16 ? -1.619 -0.795 -3.070 1.00 0.00 16 PHE A CA 16
ATOM 8180 C C . PHE A 1 16 ? -2.078 0.132 -1.961 1.00 0.00 16 PHE A C 16
ATOM 8181 O O . PHE A 1 16 ? -3.209 0.045 -1.481 1.00 0.00 16 PHE A O 16
ATOM 8198 N N . GLY A 1 17 ? -1.177 1.023 -1.559 1.00 0.00 17 GLY A N 16
ATOM 8199 C CA . GLY A 1 17 ? -1.476 1.974 -0.504 1.00 0.00 17 GLY A CA 16
ATOM 8200 C C . GLY A 1 17 ? -1.330 1.319 0.860 1.00 0.00 17 GLY A C 16
ATOM 8201 O O . GLY A 1 17 ? -1.643 1.921 1.888 1.00 0.00 17 GLY A O 16
ATOM 8205 N N . ARG A 1 18 ? -0.849 0.081 0.862 1.00 0.00 18 ARG A N 16
ATOM 8206 C CA . ARG A 1 18 ? -0.660 -0.651 2.107 1.00 0.00 18 ARG A CA 16
ATOM 8207 C C . ARG A 1 18 ? 0.599 -0.172 2.819 1.00 0.00 18 ARG A C 16
ATOM 8208 O O . ARG A 1 18 ? 1.564 0.253 2.182 1.00 0.00 18 ARG A O 16
ATOM 8229 N N . MET A 1 19 ? 0.574 -0.228 4.148 1.00 0.00 19 MET A N 16
ATOM 8230 C CA . MET A 1 19 ? 1.705 0.217 4.964 1.00 0.00 19 MET A CA 16
ATOM 8231 C C . MET A 1 19 ? 2.499 -0.967 5.508 1.00 0.00 19 MET A C 16
ATOM 8232 O O . MET A 1 19 ? 1.930 -1.933 6.017 1.00 0.00 19 MET A O 16
ATOM 8246 N N . TYR A 1 20 ? 3.824 -0.866 5.413 1.00 0.00 20 TYR A N 16
ATOM 8247 C CA . TYR A 1 20 ? 4.724 -1.908 5.913 1.00 0.00 20 TYR A CA 16
ATOM 8248 C C . TYR A 1 20 ? 5.811 -1.278 6.769 1.00 0.00 20 TYR A C 16
ATOM 8249 O O . TYR A 1 20 ? 6.320 -0.216 6.434 1.00 0.00 20 TYR A O 16
ATOM 8267 N N . SER A 1 21 ? 6.161 -1.930 7.872 1.00 0.00 21 SER A N 16
ATOM 8268 C CA . SER A 1 21 ? 7.194 -1.404 8.756 1.00 0.00 21 SER A CA 16
ATOM 8269 C C . SER A 1 21 ? 8.557 -1.379 8.063 1.00 0.00 21 SER A C 16
ATOM 8270 O O . SER A 1 21 ? 9.287 -0.391 8.159 1.00 0.00 21 SER A O 16
ATOM 8278 N N . ASN A 1 22 ? 8.906 -2.466 7.368 1.00 0.00 22 ASN A N 16
ATOM 8279 C CA . ASN A 1 22 ? 10.197 -2.537 6.675 1.00 0.00 22 ASN A CA 16
ATOM 8280 C C . ASN A 1 22 ? 10.085 -3.391 5.410 1.00 0.00 22 ASN A C 16
ATOM 8281 O O . ASN A 1 22 ? 9.110 -4.118 5.222 1.00 0.00 22 ASN A O 16
ATOM 8292 N N . SER A 1 23 ? 11.109 -3.314 4.564 1.00 0.00 23 SER A N 16
ATOM 8293 C CA . SER A 1 23 ? 11.134 -4.103 3.338 1.00 0.00 23 SER A CA 16
ATOM 8294 C C . SER A 1 23 ? 11.212 -5.585 3.688 1.00 0.00 23 SER A C 16
ATOM 8295 O O . SER A 1 23 ? 10.747 -6.439 2.938 1.00 0.00 23 SER A O 16
ATOM 8303 N N . CYS A 1 24 ? 11.780 -5.887 4.850 1.00 0.00 24 CYS A N 16
ATOM 8304 C CA . CYS A 1 24 ? 11.865 -7.266 5.289 1.00 0.00 24 CYS A CA 16
ATOM 8305 C C . CYS A 1 24 ? 10.459 -7.799 5.471 1.00 0.00 24 CYS A C 16
ATOM 8306 O O . CYS A 1 24 ? 10.112 -8.879 4.996 1.00 0.00 24 CYS A O 16
ATOM 8313 N N . GLU A 1 25 ? 9.652 -7.004 6.162 1.00 0.00 25 GLU A N 16
ATOM 8314 C CA . GLU A 1 25 ? 8.266 -7.363 6.413 1.00 0.00 25 GLU A CA 16
ATOM 8315 C C . GLU A 1 25 ? 7.522 -7.506 5.091 1.00 0.00 25 GLU A C 16
ATOM 8316 O O . GLU A 1 25 ? 6.668 -8.380 4.940 1.00 0.00 25 GLU A O 16
ATOM 8328 N N . MET A 1 26 ? 7.858 -6.645 4.132 1.00 0.00 26 MET A N 16
ATOM 8329 C CA . MET A 1 26 ? 7.220 -6.694 2.822 1.00 0.00 26 MET A CA 16
ATOM 8330 C C . MET A 1 26 ? 7.468 -8.053 2.175 1.00 0.00 26 MET A C 16
ATOM 8331 O O . MET A 1 26 ? 6.552 -8.667 1.626 1.00 0.00 26 MET A O 16
ATOM 8345 N N . GLN A 1 27 ? 8.708 -8.523 2.260 1.00 0.00 27 GLN A N 16
ATOM 8346 C CA . GLN A 1 27 ? 9.064 -9.820 1.697 1.00 0.00 27 GLN A CA 16
ATOM 8347 C C . GLN A 1 27 ? 8.426 -10.940 2.512 1.00 0.00 27 GLN A C 16
ATOM 8348 O O . GLN A 1 27 ? 7.953 -11.932 1.959 1.00 0.00 27 GLN A O 16
ATOM 8362 N N . ARG A 1 28 ? 8.424 -10.770 3.831 1.00 0.00 28 ARG A N 16
ATOM 8363 C CA . ARG A 1 28 ? 7.853 -11.768 4.732 1.00 0.00 28 ARG A CA 16
ATOM 8364 C C . ARG A 1 28 ? 6.372 -11.975 4.452 1.00 0.00 28 ARG A C 16
ATOM 8365 O O . ARG A 1 28 ? 5.896 -13.107 4.368 1.00 0.00 28 ARG A O 16
ATOM 8386 N N . ALA A 1 29 ? 5.648 -10.874 4.324 1.00 0.00 29 ALA A N 16
ATOM 8387 C CA . ALA A 1 29 ? 4.213 -10.947 4.068 1.00 0.00 29 ALA A CA 16
ATOM 8388 C C . ALA A 1 29 ? 3.946 -11.711 2.778 1.00 0.00 29 ALA A C 16
ATOM 8389 O O . ALA A 1 29 ? 3.068 -12.572 2.726 1.00 0.00 29 ALA A O 16
ATOM 8396 N N . ARG A 1 30 ? 4.722 -11.408 1.745 1.00 0.00 30 ARG A N 16
ATOM 8397 C CA . ARG A 1 30 ? 4.572 -12.092 0.469 1.00 0.00 30 ARG A CA 16
ATOM 8398 C C . ARG A 1 30 ? 4.966 -13.557 0.623 1.00 0.00 30 ARG A C 16
ATOM 8399 O O . ARG A 1 30 ? 4.362 -14.445 0.021 1.00 0.00 30 ARG A O 16
ATOM 8420 N N . CYS A 1 31 ? 5.991 -13.793 1.436 1.00 0.00 31 CYS A N 16
ATOM 8421 C CA . CYS A 1 31 ? 6.482 -15.144 1.678 1.00 0.00 31 CYS A CA 16
ATOM 8422 C C . CYS A 1 31 ? 5.403 -15.994 2.347 1.00 0.00 31 CYS A C 16
ATOM 8423 O O . CYS A 1 31 ? 5.164 -17.135 1.955 1.00 0.00 31 CYS A O 16
ATOM 8430 N N . LEU A 1 32 ? 4.758 -15.424 3.361 1.00 0.00 32 LEU A N 16
ATOM 8431 C CA . LEU A 1 32 ? 3.709 -16.134 4.083 1.00 0.00 32 LEU A CA 16
ATOM 8432 C C . LEU A 1 32 ? 2.533 -16.432 3.158 1.00 0.00 32 LEU A C 16
ATOM 8433 O O . LEU A 1 32 ? 1.944 -17.511 3.217 1.00 0.00 32 LEU A O 16
ATOM 8449 N N . ARG A 1 33 ? 2.199 -15.471 2.303 1.00 0.00 33 ARG A N 16
ATOM 8450 C CA . ARG A 1 33 ? 1.093 -15.645 1.370 1.00 0.00 33 ARG A CA 16
ATOM 8451 C C . ARG A 1 33 ? 1.369 -16.812 0.427 1.00 0.00 33 ARG A C 16
ATOM 8452 O O . ARG A 1 33 ? 0.488 -17.631 0.163 1.00 0.00 33 ARG A O 16
ATOM 8473 N N . GLY A 1 34 ? 2.597 -16.881 -0.076 1.00 0.00 34 GLY A N 16
ATOM 8474 C CA . GLY A 1 34 ? 2.978 -17.952 -0.989 1.00 0.00 34 GLY A CA 16
ATOM 8475 C C . GLY A 1 34 ? 1.920 -18.149 -2.069 1.00 0.00 34 GLY A C 16
ATOM 8476 O O . GLY A 1 34 ? 1.152 -17.228 -2.292 1.00 0.00 34 GLY A O 16
#

Foldseek 3Di:
DDPDDDPPFDWDADPVRDIDRDVVRVVVVVVVVD

Nearest PDB structures (foldseek):
  6lf5-assembly1_A  TM=9.001E-01  e=5.242E-05  Scolopendra hainanum
  1y0j-assembly1_A  TM=4.823E-01  e=3.813E+00  Mus musculus
  4ola-assembly1_A  TM=5.070E-01  e=7.130E+00  Homo sapiens
  8h6j-assembly1_4S  TM=4.023E-01  e=8.783E+00  Homo sapiens
  6lf5-assembly1_A  TM=1.030E+00  e=2.731E-05  Scolopendra hainanum